Protein AF-0000000072236417 (afdb_homodimer)

pLDDT: mean 81.87, std 23.08, range [18.89, 97.5]

Radius of gyration: 32.51 Å; Cα contacts (8 Å, |Δi|>4): 603; chains: 2; bounding box: 92×155×60 Å

Nearest PDB structures (foldseek):
  5xpd-assembly1_A  TM=9.006E-01  e=3.943E-08  Arabidopsis thaliana
  5cth-assembly1_B  TM=9.209E-01  e=3.434E-07  Oryza sativa Japonica Group
  4rng-assembly4_C-2  TM=8.378E-01  e=5.355E-01  Thermodesulfovibrio yellowstonii DSM 11347
  4rng-assembly2_D  TM=8.387E-01  e=6.345E-01  Thermodesulfovibrio yellowstonii DSM 11347
  5xpd-assembly1_A  TM=9.005E-01  e=3.993E-08  Arabidopsis thaliana

InterPro domains:
  IPR004316 Sugar transporter SWEET repeat [PF03083] (17-88)
  IPR004316 Sugar transporter SWEET repeat [PF03083] (133-216)
  IPR047664 Sugar transporter SWEET [PTHR10791] (18-226)

Solvent-accessible surface area (backbone atoms only — not comparable to full-atom values): 26999 Å² total; per-residue (Å²): 125,55,76,64,55,48,49,43,38,36,73,42,49,26,37,50,50,22,24,56,43,38,46,51,58,58,47,61,57,48,64,61,50,50,48,26,52,72,65,56,40,56,80,57,64,75,67,67,50,37,44,23,43,31,34,16,23,52,19,36,36,54,26,15,46,72,72,63,35,65,56,54,25,61,28,21,50,63,33,34,58,45,19,52,49,50,44,54,48,52,48,39,37,45,56,93,50,70,69,40,48,52,54,50,50,49,42,50,48,40,50,50,52,52,50,51,49,50,47,41,34,54,74,70,42,55,69,73,58,20,43,50,50,30,33,49,48,13,48,54,23,42,52,59,38,44,48,55,60,52,53,49,49,52,48,23,67,72,64,52,42,23,56,86,57,54,68,69,59,29,50,49,42,21,51,30,12,45,23,36,21,50,24,14,58,70,69,68,34,64,72,50,17,52,59,25,40,53,40,18,52,52,17,49,50,51,48,49,42,36,69,71,43,29,59,68,78,66,71,80,62,84,70,74,77,19,70,62,50,51,50,50,45,48,55,49,50,52,51,62,66,59,56,67,78,72,70,78,72,73,83,75,79,84,76,80,81,72,82,77,90,118,126,54,76,64,53,48,48,43,39,36,72,41,49,26,36,51,52,24,24,55,43,39,46,51,58,57,48,62,57,48,64,60,50,50,49,26,51,73,65,57,38,55,79,57,64,76,67,67,51,36,45,23,44,31,33,16,23,51,18,36,35,54,25,15,45,71,71,63,35,66,56,52,26,62,30,19,50,65,33,33,58,45,20,52,50,50,45,53,47,50,49,40,38,46,58,92,52,70,68,39,47,50,53,50,51,48,42,51,48,38,51,50,51,52,49,51,50,50,46,42,33,54,72,71,42,56,69,74,58,20,43,50,49,28,32,50,48,14,47,54,23,42,52,58,36,45,48,54,60,52,52,49,51,51,48,24,67,71,64,53,41,23,57,86,57,54,68,67,59,30,50,48,42,21,52,29,14,45,22,37,20,49,25,14,57,68,66,69,35,64,73,52,16,53,59,24,40,52,41,18,51,52,17,50,50,49,50,49,42,36,71,71,44,30,58,67,79,66,70,80,62,84,69,72,76,20,70,63,51,50,53,49,44,50,53,48,53,53,51,62,67,59,55,70,77,73,73,73,77,71,81,75,76,82,73,71,79,70,69,61,94,66

Organism: Galdieria sulphuraria (NCBI:txid130081)

Structure (mmCIF, N/CA/C/O backbone):
data_AF-0000000072236417-model_v1
#
loop_
_entity.id
_entity.type
_entity.pdbx_description
1 polymer 'Sugar transporter SWEET1'
#
loop_
_atom_site.group_PDB
_atom_site.id
_atom_site.type_symbol
_atom_site.label_atom_id
_atom_site.label_alt_id
_atom_site.label_comp_id
_atom_site.label_asym_id
_atom_site.label_entity_id
_atom_site.label_seq_id
_atom_site.pdbx_PDB_ins_code
_atom_site.Cartn_x
_atom_site.Cartn_y
_atom_site.Cartn_z
_atom_site.occupancy
_atom_site.B_iso_or_equiv
_atom_site.auth_seq_id
_atom_site.auth_comp_id
_atom_site.auth_asym_id
_atom_site.auth_atom_id
_atom_site.pdbx_PDB_model_num
ATOM 1 N N . MET A 1 1 ? 21.672 31.391 21.781 1 47.97 1 MET A N 1
ATOM 2 C CA . MET A 1 1 ? 21.688 29.938 21.906 1 47.97 1 MET A CA 1
ATOM 3 C C . MET A 1 1 ? 22.969 29.359 21.297 1 47.97 1 MET A C 1
ATOM 5 O O . MET A 1 1 ? 23.359 29.734 20.172 1 47.97 1 MET A O 1
ATOM 9 N N . SER A 1 2 ? 23.719 28.672 21.984 1 66.81 2 SER A N 1
ATOM 10 C CA . SER A 1 2 ? 25 28.125 21.562 1 66.81 2 SER A CA 1
ATOM 11 C C . SER A 1 2 ? 24.859 27.328 20.281 1 66.81 2 SER A C 1
ATOM 13 O O . SER A 1 2 ? 23.766 26.844 19.953 1 66.81 2 SER A O 1
ATOM 15 N N . SER A 1 3 ? 25.938 27.297 19.375 1 80.75 3 SER A N 1
ATOM 16 C CA . SER A 1 3 ? 26.031 26.562 18.125 1 80.75 3 SER A CA 1
ATOM 17 C C . SER A 1 3 ? 25.516 25.141 18.266 1 80.75 3 SER A C 1
ATOM 19 O O . SER A 1 3 ? 24.781 24.641 17.422 1 80.75 3 SER A O 1
ATOM 21 N N . TYR A 1 4 ? 25.844 24.625 19.531 1 87.75 4 TYR A N 1
ATOM 22 C CA . TYR A 1 4 ? 25.406 23.266 19.7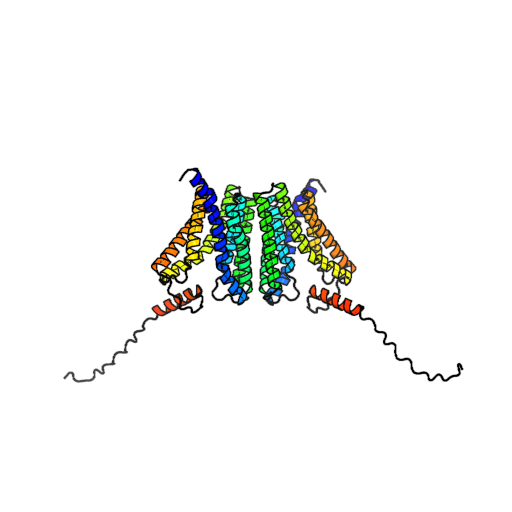97 1 87.75 4 TYR A CA 1
ATOM 23 C C . TYR A 1 4 ? 23.906 23.188 20.016 1 87.75 4 TYR A C 1
ATOM 25 O O . TYR A 1 4 ? 23.234 22.281 19.516 1 87.75 4 TYR A O 1
ATOM 33 N N . GLY A 1 5 ? 23.391 24.188 20.781 1 87.12 5 GLY A N 1
ATOM 34 C CA . GLY A 1 5 ? 21.953 24.234 21.031 1 87.12 5 GLY A CA 1
ATOM 35 C C . GLY A 1 5 ? 21.125 24.391 19.781 1 87.12 5 GLY A C 1
ATOM 36 O O . GLY A 1 5 ? 20.062 23.781 19.641 1 87.12 5 GLY A O 1
ATOM 37 N N . THR A 1 6 ? 21.641 25.172 18.938 1 88.75 6 THR A N 1
ATOM 38 C CA . THR A 1 6 ? 20.938 25.422 17.688 1 88.75 6 THR A CA 1
ATOM 39 C C . THR A 1 6 ? 20.906 24.172 16.812 1 88.75 6 THR A C 1
ATOM 41 O O . THR A 1 6 ? 19.859 23.812 16.266 1 88.75 6 THR A O 1
ATOM 44 N N . VAL A 1 7 ? 22.016 23.531 16.797 1 88.81 7 VAL A N 1
ATOM 45 C CA . VAL A 1 7 ? 22.109 22.312 15.992 1 88.81 7 VAL A CA 1
ATOM 46 C C . VAL A 1 7 ? 21.203 21.234 16.594 1 88.81 7 VAL A C 1
ATOM 48 O O . VAL A 1 7 ? 20.516 20.516 15.859 1 88.81 7 VAL A O 1
ATOM 51 N N . LEU A 1 8 ? 21.25 21.172 17.891 1 91.12 8 LEU A N 1
ATOM 52 C CA . LEU A 1 8 ? 20.406 20.219 18.578 1 91.12 8 LEU A CA 1
ATOM 53 C C . LEU A 1 8 ? 18.922 20.484 18.281 1 91.12 8 LEU A C 1
ATOM 55 O O . LEU A 1 8 ? 18.156 19.547 18.047 1 91.12 8 LEU A O 1
ATOM 59 N N . PHE A 1 9 ? 18.578 21.688 18.391 1 92 9 PHE A N 1
ATOM 60 C CA . PHE A 1 9 ? 17.188 22.047 18.125 1 92 9 PHE A CA 1
ATOM 61 C C . PHE A 1 9 ? 16.828 21.75 16.672 1 92 9 PHE A C 1
ATOM 63 O O . PHE A 1 9 ? 15.797 21.125 16.406 1 92 9 PHE A O 1
ATOM 70 N N . LEU A 1 10 ? 17.578 22.125 15.781 1 92.44 10 LEU A N 1
ATOM 71 C CA . LEU A 1 10 ? 17.266 22.062 14.359 1 92.44 10 LEU A CA 1
ATOM 72 C C . LEU A 1 10 ? 17.297 20.625 13.852 1 92.44 10 LEU A C 1
ATOM 74 O O . LEU A 1 10 ? 16.484 20.234 13.016 1 92.44 10 LEU A O 1
ATOM 78 N N . LYS A 1 11 ? 18.141 19.844 14.391 1 93.19 11 LYS A N 1
ATOM 79 C CA . LYS A 1 11 ? 18.391 18.531 13.773 1 93.19 11 LYS A CA 1
ATOM 80 C C . LYS A 1 11 ? 17.828 17.406 14.625 1 93.19 11 LYS A C 1
ATOM 82 O O . LYS A 1 11 ? 17.781 16.25 14.188 1 93.19 11 LYS A O 1
ATOM 87 N N . THR A 1 12 ? 17.328 17.75 15.828 1 94.31 12 THR A N 1
ATOM 88 C CA . THR A 1 12 ? 16.828 16.672 16.672 1 94.31 12 THR A CA 1
ATOM 89 C C . THR A 1 12 ? 15.469 17.031 17.25 1 94.31 12 THR A C 1
ATOM 91 O O . THR A 1 12 ? 14.477 16.328 17.031 1 94.31 12 THR A O 1
ATOM 94 N N . ILE A 1 13 ? 15.422 18.141 17.891 1 95.06 13 ILE A N 1
ATOM 95 C CA . ILE A 1 13 ? 14.203 18.484 18.594 1 95.06 13 ILE A CA 1
ATOM 96 C C . ILE A 1 13 ? 13.094 18.812 17.594 1 95.06 13 ILE A C 1
ATOM 98 O O . ILE A 1 13 ? 11.969 18.312 17.734 1 95.06 13 ILE A O 1
ATOM 102 N N . ALA A 1 14 ? 13.398 19.594 16.641 1 95.56 14 ALA A N 1
ATOM 103 C CA . ALA A 1 14 ? 12.406 20.016 15.656 1 95.56 14 ALA A CA 1
ATOM 104 C C . ALA A 1 14 ? 11.828 18.812 14.922 1 95.56 14 ALA A C 1
ATOM 106 O O . ALA A 1 14 ? 10.609 18.609 14.891 1 95.56 14 ALA A O 1
ATOM 107 N N . PRO A 1 15 ? 12.641 17.969 14.43 1 96.12 15 PRO A N 1
ATOM 108 C CA . PRO A 1 15 ? 12.07 16.812 13.727 1 96.12 15 PRO A CA 1
ATOM 109 C C . PRO A 1 15 ? 11.383 15.836 14.672 1 96.12 15 PRO A C 1
ATOM 111 O O . PRO A 1 15 ? 10.406 15.188 14.281 1 96.12 15 PRO A O 1
ATOM 114 N N . LEU A 1 16 ? 11.844 15.703 15.852 1 96.81 16 LEU A N 1
ATOM 115 C CA . LEU A 1 16 ? 11.172 14.836 16.812 1 96.81 16 LEU A CA 1
ATOM 116 C C . LEU A 1 16 ? 9.781 15.359 17.141 1 96.81 16 LEU A C 1
ATOM 118 O O . LEU A 1 16 ? 8.82 14.586 17.203 1 96.81 16 LEU A O 1
ATOM 122 N N . CYS A 1 17 ? 9.719 16.609 17.375 1 96.19 17 CYS A N 1
ATOM 123 C CA . CYS A 1 17 ? 8.422 17.234 17.578 1 96.19 17 CYS A CA 1
ATOM 124 C C . CYS A 1 17 ? 7.527 17.062 16.359 1 96.19 17 CYS A C 1
ATOM 126 O O . CYS A 1 17 ? 6.34 16.75 16.5 1 96.19 17 CYS A O 1
ATOM 128 N N . GLY A 1 18 ? 8.094 17.219 15.219 1 96.5 18 GLY A N 1
ATOM 129 C CA . GLY A 1 18 ? 7.363 16.984 13.984 1 96.5 18 GLY A CA 1
ATOM 130 C C . GLY A 1 18 ? 6.797 15.578 13.891 1 96.5 18 GLY A C 1
ATOM 131 O O . GLY A 1 18 ? 5.648 15.391 13.484 1 96.5 18 GLY A O 1
ATOM 132 N N . VAL A 1 19 ? 7.551 14.602 14.297 1 97.5 19 VAL A N 1
ATOM 133 C CA . VAL A 1 19 ? 7.129 13.211 14.258 1 97.5 19 VAL A CA 1
ATOM 134 C C . VAL A 1 19 ? 5.93 13.008 15.188 1 97.5 19 VAL A C 1
ATOM 136 O O . VAL A 1 19 ? 4.922 12.414 14.781 1 97.5 19 VAL A O 1
ATOM 139 N N . ILE A 1 20 ? 6.012 13.5 16.312 1 96.94 20 ILE A N 1
ATOM 140 C CA . ILE A 1 20 ? 4.957 13.328 17.312 1 96.94 20 ILE A CA 1
ATOM 141 C C . ILE A 1 20 ? 3.68 14.016 16.828 1 96.94 20 ILE A C 1
ATOM 143 O O . ILE A 1 20 ? 2.607 13.406 16.812 1 96.94 20 ILE A O 1
ATOM 147 N N . ILE A 1 21 ? 3.816 15.172 16.375 1 95.94 21 ILE A N 1
ATOM 148 C CA . ILE A 1 21 ? 2.643 15.961 16.016 1 95.94 21 ILE A CA 1
ATOM 149 C C . ILE A 1 21 ? 2.041 15.406 14.719 1 95.94 21 ILE A C 1
ATOM 151 O O . ILE A 1 21 ? 0.817 15.352 14.57 1 95.94 21 ILE A O 1
ATOM 155 N N . SER A 1 22 ? 2.842 15.031 13.773 1 95.56 22 SER A N 1
ATOM 156 C CA . SER A 1 22 ? 2.336 14.414 12.555 1 95.56 22 SER A CA 1
ATOM 157 C C . SER A 1 22 ? 1.453 13.211 12.867 1 95.56 22 SER A C 1
ATOM 159 O O . SER A 1 22 ? 0.371 13.062 12.297 1 95.56 22 SER A O 1
ATOM 161 N N . ASN A 1 23 ? 1.888 12.398 13.758 1 95.88 23 ASN A N 1
ATOM 162 C CA . ASN A 1 23 ? 1.137 11.188 14.086 1 95.88 23 ASN A CA 1
ATOM 163 C C . ASN A 1 23 ? -0.154 11.516 14.836 1 95.88 23 ASN A C 1
ATOM 165 O O . ASN A 1 23 ? -1.169 10.844 14.648 1 95.88 23 ASN A O 1
ATOM 169 N N . LEU A 1 24 ? -0.128 12.516 15.594 1 94.19 24 LEU A N 1
ATOM 170 C CA . LEU A 1 24 ? -1.35 12.984 16.25 1 94.19 24 LEU A CA 1
ATOM 171 C C . LEU A 1 24 ? -2.336 13.531 15.219 1 94.19 24 LEU A C 1
ATOM 173 O O . LEU A 1 24 ? -3.543 13.305 15.328 1 94.19 24 LEU A O 1
ATOM 177 N N . LEU A 1 25 ? -1.804 14.219 14.289 1 92.56 25 LEU A N 1
ATOM 178 C CA . LEU A 1 25 ? -2.656 14.789 13.25 1 92.56 25 LEU A CA 1
ATOM 179 C C . LEU A 1 25 ? -3.301 13.688 12.414 1 92.56 25 LEU A C 1
ATOM 181 O O . LEU A 1 25 ? -4.449 13.82 11.977 1 92.56 25 LEU A O 1
ATOM 185 N N . PHE A 1 26 ? -2.592 12.602 12.141 1 94.44 26 PHE A N 1
ATOM 186 C CA . PHE A 1 26 ? -3.16 11.484 11.398 1 94.44 26 PHE A CA 1
A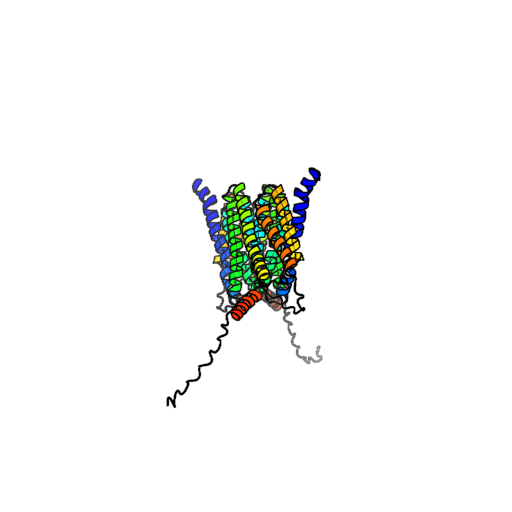TOM 187 C C . PHE A 1 26 ? -4.27 10.812 12.203 1 94.44 26 PHE A C 1
ATOM 189 O O . PHE A 1 26 ? -5.156 10.172 11.633 1 94.44 26 PHE A O 1
ATOM 196 N N . LEU A 1 27 ? -4.246 11.008 13.508 1 94.38 27 LEU A N 1
ATOM 197 C CA . LEU A 1 27 ? -5.242 10.391 14.375 1 94.38 27 LEU A CA 1
ATOM 198 C C . LEU A 1 27 ? -6.473 11.281 14.508 1 94.38 27 LEU A C 1
ATOM 200 O O . LEU A 1 27 ? -7.523 10.828 14.969 1 94.38 27 LEU A O 1
ATOM 204 N N . ALA A 1 28 ? -6.426 12.453 14.078 1 90.31 28 ALA A N 1
ATOM 205 C CA . ALA A 1 28 ? -7.48 13.445 14.281 1 90.31 28 ALA A CA 1
ATOM 206 C C . ALA A 1 28 ? -8.805 12.969 13.695 1 90.31 28 ALA A C 1
ATOM 208 O O . ALA A 1 28 ? -9.859 13.102 14.32 1 90.31 28 ALA A O 1
ATOM 209 N N . PRO A 1 29 ? -8.852 12.336 12.516 1 90.94 29 PRO A N 1
ATOM 210 C CA . PRO A 1 29 ? -10.125 11.906 11.922 1 90.94 29 PRO A CA 1
ATOM 211 C C . PRO A 1 29 ? -10.664 10.625 12.555 1 90.94 29 PRO A C 1
ATOM 213 O O . PRO A 1 29 ? -11.773 10.195 12.227 1 90.94 29 PRO A O 1
ATOM 216 N N . MET A 1 30 ? -9.977 10.047 13.453 1 94 30 MET A N 1
ATOM 217 C CA . MET A 1 30 ? -10.297 8.727 13.992 1 94 30 MET A CA 1
ATOM 218 C C . MET A 1 30 ? -11.695 8.711 14.602 1 94 30 MET A C 1
ATOM 220 O O . MET A 1 30 ? -12.484 7.805 14.336 1 94 30 MET A O 1
ATOM 224 N N . LYS A 1 31 ? -12.039 9.672 15.328 1 91.75 31 LYS A N 1
ATOM 225 C CA . LYS A 1 31 ? -13.344 9.711 15.969 1 91.75 31 LYS A CA 1
ATOM 226 C C . LYS A 1 31 ? -14.469 9.75 14.93 1 91.75 31 LYS A C 1
ATOM 228 O O . LYS A 1 31 ? -15.438 9 15.031 1 91.75 31 LYS A O 1
ATOM 233 N N . SER A 1 32 ? -14.281 10.594 13.992 1 90.38 32 SER A N 1
ATOM 234 C CA . SER A 1 32 ? -15.289 10.727 12.945 1 90.38 32 SER A CA 1
ATOM 235 C C . SER A 1 32 ? -15.43 9.43 12.148 1 90.38 32 SER A C 1
ATOM 237 O O . SER A 1 32 ? -16.547 9.016 11.82 1 90.38 32 SER A O 1
ATOM 239 N N . VAL A 1 33 ? -14.359 8.805 11.891 1 93.81 33 VAL A N 1
ATOM 240 C CA . VAL A 1 33 ? -14.367 7.582 11.102 1 93.81 33 VAL A CA 1
ATOM 241 C C . VAL A 1 33 ? -15.016 6.453 11.898 1 93.81 33 VAL A C 1
ATOM 243 O O . VAL A 1 33 ? -15.797 5.668 11.359 1 93.81 33 VAL A O 1
ATOM 246 N N . LEU A 1 34 ? -14.727 6.418 13.164 1 93.81 34 LEU A N 1
ATOM 247 C CA . LEU A 1 34 ? -15.328 5.395 14.008 1 93.81 34 LEU A CA 1
ATOM 248 C C . LEU A 1 34 ? -16.828 5.59 14.109 1 93.81 34 LEU A C 1
ATOM 250 O O . LEU A 1 34 ? -17.594 4.617 14.164 1 93.81 34 LEU A O 1
ATOM 254 N N . GLU A 1 35 ? -17.234 6.805 14.094 1 92.75 35 GLU A N 1
ATOM 255 C CA . GLU A 1 35 ? -18.672 7.086 14.094 1 92.75 35 GLU A CA 1
ATOM 256 C C . GLU A 1 35 ? -19.328 6.594 12.812 1 92.75 35 GLU A C 1
ATOM 258 O O . GLU A 1 35 ? -20.406 5.996 12.844 1 92.75 35 GLU A O 1
ATOM 263 N N . VAL A 1 36 ? -18.734 6.855 11.766 1 92.12 36 VAL A N 1
ATOM 264 C CA . VAL A 1 36 ? -19.219 6.402 10.469 1 92.12 36 VAL A CA 1
ATOM 265 C C . VAL A 1 36 ? -19.297 4.879 10.445 1 92.12 36 VAL A C 1
ATOM 267 O O . VAL A 1 36 ? -20.281 4.312 9.953 1 92.12 36 VAL A O 1
ATOM 270 N N . ARG A 1 37 ? -18.328 4.305 11.008 1 91.06 37 ARG A N 1
ATOM 271 C CA . ARG A 1 37 ? -18.266 2.85 11.055 1 91.06 37 ARG A CA 1
ATOM 272 C C . ARG A 1 37 ? -19.375 2.277 11.938 1 91.06 37 ARG A C 1
ATOM 274 O O . ARG A 1 37 ? -20.031 1.3 11.57 1 91.06 37 ARG A O 1
ATOM 281 N N . ASN A 1 38 ? -19.547 2.896 13 1 92 38 ASN A N 1
ATOM 282 C CA . ASN A 1 38 ? -20.531 2.414 13.969 1 92 38 ASN A CA 1
ATOM 283 C C . ASN A 1 38 ? -21.953 2.623 13.469 1 92 38 ASN A C 1
ATOM 285 O O . ASN A 1 38 ? -22.812 1.755 13.641 1 92 38 ASN A O 1
ATOM 289 N N . ASN A 1 39 ? -22.172 3.693 12.828 1 92.94 39 ASN A N 1
ATOM 290 C CA . ASN A 1 39 ? -23.516 4.031 12.344 1 92.94 39 ASN A CA 1
ATOM 291 C C . ASN A 1 39 ? -23.781 3.439 10.961 1 92.94 39 ASN A C 1
ATOM 293 O O . ASN A 1 39 ? -24.906 3.451 10.484 1 92.94 39 ASN A O 1
ATOM 297 N N . GLU A 1 40 ? -22.703 2.98 10.344 1 92.19 40 GLU A N 1
ATOM 298 C CA . GLU A 1 40 ? -22.781 2.432 8.992 1 92.19 40 GLU A CA 1
ATOM 299 C C . GLU A 1 40 ? -23.422 3.422 8.023 1 92.19 40 GLU A C 1
ATOM 301 O O . GLU A 1 40 ? -24.297 3.053 7.246 1 92.19 40 GLU A O 1
ATOM 306 N N . ASP A 1 41 ? -23.078 4.656 8.297 1 92.12 41 ASP A N 1
ATOM 307 C CA . ASP A 1 41 ? -23.547 5.777 7.484 1 92.12 41 ASP A CA 1
ATOM 308 C C . ASP A 1 41 ? -22.469 6.852 7.363 1 92.12 41 ASP A C 1
ATOM 310 O O . ASP A 1 41 ? -21.938 7.328 8.367 1 92.12 41 ASP A O 1
ATOM 314 N N . ILE A 1 42 ? -22.25 7.191 6.113 1 90.69 42 ILE A N 1
ATOM 315 C CA . ILE A 1 42 ? -21.156 8.133 5.855 1 90.69 42 ILE A CA 1
ATOM 316 C C . ILE A 1 42 ? -21.562 9.523 6.34 1 90.69 42 ILE A C 1
ATOM 318 O O . ILE A 1 42 ? -20.703 10.32 6.734 1 90.69 42 ILE A O 1
ATOM 322 N N . GLY A 1 43 ? -22.875 9.82 6.258 1 87.56 43 GLY A N 1
ATOM 323 C CA . GLY A 1 43 ? -23.344 11.133 6.688 1 87.56 43 GLY A CA 1
ATOM 324 C C . GLY A 1 43 ? -22.672 12.273 5.949 1 87.56 43 GLY A C 1
ATOM 325 O O . GLY A 1 43 ? -22.578 12.258 4.719 1 87.56 43 GLY A O 1
ATOM 326 N N . PRO A 1 44 ? -22.188 13.312 6.676 1 82 44 PRO A N 1
ATOM 327 C CA . PRO A 1 44 ? -21.578 14.484 6.043 1 82 44 PRO A CA 1
ATOM 328 C C . PRO A 1 44 ? -20.078 14.32 5.824 1 82 44 PRO A C 1
ATOM 330 O O . PRO A 1 44 ? -19.422 15.211 5.277 1 82 44 PRO A O 1
ATOM 333 N N . LEU A 1 45 ? -19.562 13.25 6.23 1 86.44 45 LEU A N 1
ATOM 334 C CA . LEU A 1 45 ? -18.125 13.047 6.148 1 86.44 45 LEU A CA 1
ATOM 335 C C . LEU A 1 45 ? -17.688 12.883 4.699 1 86.44 45 LEU A C 1
ATOM 337 O O . LEU A 1 45 ? -18.312 12.141 3.936 1 86.44 45 LEU A O 1
ATOM 341 N N . ASN A 1 46 ? -16.641 13.664 4.305 1 86.31 46 ASN A N 1
ATOM 342 C CA . ASN A 1 46 ? -15.992 13.492 3.01 1 86.31 46 ASN A CA 1
ATOM 343 C C . ASN A 1 46 ? -14.758 12.602 3.119 1 86.31 46 ASN A C 1
ATOM 345 O O . ASN A 1 46 ? -13.75 13 3.701 1 86.31 46 ASN A O 1
ATOM 349 N N . PRO A 1 47 ? -14.781 11.453 2.514 1 91.69 47 PRO A N 1
ATOM 350 C CA . PRO A 1 47 ? -13.672 10.523 2.699 1 91.69 47 PRO A CA 1
ATOM 351 C C . PRO A 1 47 ? -12.555 10.719 1.677 1 91.69 47 PRO A C 1
ATOM 353 O O . PRO A 1 47 ? -11.508 10.07 1.768 1 91.69 47 PRO A O 1
ATOM 356 N N . VAL A 1 48 ? -12.617 11.633 0.737 1 90.25 48 VAL A N 1
ATOM 357 C CA . VAL A 1 48 ? -11.695 11.82 -0.378 1 90.25 48 VAL A CA 1
ATOM 358 C C . VAL A 1 48 ? -10.312 12.18 0.153 1 90.25 48 VAL A C 1
ATOM 360 O O . VAL A 1 48 ? -9.305 11.656 -0.329 1 90.25 48 VAL A O 1
ATOM 363 N N . PRO A 1 49 ? -10.203 12.969 1.217 1 90.62 49 PRO A N 1
ATOM 364 C CA . PRO A 1 49 ? -8.883 13.359 1.723 1 90.62 49 PRO A CA 1
ATOM 365 C C . PRO A 1 49 ? -8.055 12.164 2.18 1 90.62 49 PRO A C 1
ATOM 367 O O . PRO A 1 49 ? -6.82 12.219 2.16 1 90.62 49 PRO A O 1
ATOM 370 N N . TYR A 1 50 ? -8.711 11.062 2.51 1 94.69 50 TYR A N 1
ATOM 371 C CA . TYR A 1 50 ? -7.984 9.906 3.023 1 94.69 50 TYR A CA 1
ATOM 372 C C . TYR A 1 50 ? -7.191 9.227 1.914 1 94.69 50 TYR A C 1
ATOM 374 O O . TYR A 1 50 ? -6.129 8.656 2.166 1 94.69 50 TYR A O 1
ATOM 382 N N . CYS A 1 51 ? -7.598 9.367 0.67 1 95.31 51 CYS A N 1
ATOM 383 C CA . CYS A 1 51 ? -6.844 8.852 -0.465 1 95.31 51 CYS A CA 1
ATOM 384 C C . CYS A 1 51 ? -5.559 9.641 -0.671 1 95.31 51 CYS A C 1
ATOM 386 O O . CYS A 1 51 ? -4.516 9.07 -1.002 1 95.31 51 CYS A O 1
ATOM 388 N N . PHE A 1 52 ? -5.633 10.852 -0.407 1 94.19 52 PHE A N 1
ATOM 389 C CA . PHE A 1 52 ? -4.469 11.703 -0.604 1 94.19 52 PHE A CA 1
ATOM 390 C C . PHE A 1 52 ? -3.477 11.539 0.541 1 94.19 52 PHE A C 1
ATOM 392 O O . PHE A 1 52 ? -2.264 11.633 0.338 1 94.19 52 PHE A O 1
ATOM 399 N N . ILE A 1 53 ? -4.039 11.273 1.741 1 95 53 ILE A N 1
ATOM 400 C CA . ILE A 1 53 ? -3.148 10.938 2.848 1 95 53 ILE A CA 1
ATOM 401 C C . ILE A 1 53 ? -2.389 9.656 2.531 1 95 53 ILE A C 1
ATOM 403 O O . ILE A 1 53 ? -1.186 9.555 2.787 1 95 53 ILE A O 1
ATOM 407 N N . PHE A 1 54 ? -3.094 8.75 1.98 1 96.88 54 PHE A N 1
ATOM 408 C CA . PHE A 1 54 ? -2.482 7.496 1.564 1 96.88 54 PHE A CA 1
ATOM 409 C C . PHE A 1 54 ? -1.331 7.75 0.599 1 96.88 54 PHE A C 1
ATOM 411 O O . PHE A 1 54 ? -0.222 7.25 0.804 1 96.88 54 PHE A O 1
ATOM 418 N N . GLY A 1 55 ? -1.571 8.523 -0.395 1 96.62 55 GLY A N 1
ATOM 419 C CA . GLY A 1 55 ? -0.545 8.852 -1.373 1 96.62 55 GLY A CA 1
ATOM 420 C C . GLY A 1 55 ? 0.619 9.625 -0.781 1 96.62 55 GLY A C 1
ATOM 421 O O . GLY A 1 55 ? 1.779 9.328 -1.071 1 96.62 55 GLY A O 1
ATOM 422 N N . SER A 1 56 ? 0.317 10.562 0.02 1 96.5 56 SER A N 1
ATOM 423 C CA . SER A 1 56 ? 1.341 11.406 0.62 1 96.5 56 SER A CA 1
ATOM 424 C C . SER A 1 56 ? 2.25 10.609 1.547 1 96.5 56 SER A C 1
ATOM 426 O O . SER A 1 56 ? 3.475 10.688 1.44 1 96.5 56 SER A O 1
ATOM 428 N N . THR A 1 57 ? 1.633 9.828 2.369 1 97.25 57 THR A N 1
ATOM 429 C CA . THR A 1 57 ? 2.416 9.062 3.33 1 97.25 57 THR A CA 1
ATOM 430 C C . THR A 1 57 ? 3.252 8 2.621 1 97.25 57 THR A C 1
ATOM 432 O O . THR A 1 57 ? 4.395 7.746 3.002 1 97.25 57 THR A O 1
ATOM 435 N N . SER A 1 58 ? 2.693 7.383 1.581 1 97.25 58 SER A N 1
ATOM 436 C CA . SER A 1 58 ? 3.477 6.426 0.807 1 97.25 58 SER A CA 1
ATOM 437 C C . SER A 1 58 ? 4.676 7.094 0.149 1 97.25 58 SER A C 1
ATOM 439 O O . SER A 1 58 ? 5.785 6.559 0.176 1 97.25 58 SER A O 1
ATOM 441 N N . GLY A 1 59 ? 4.461 8.258 -0.354 1 97.06 59 GLY A N 1
ATOM 442 C CA . GLY A 1 59 ? 5.543 9.008 -0.976 1 97.06 59 GLY A CA 1
ATOM 443 C C . GLY A 1 59 ? 6.633 9.406 0.002 1 97.06 59 GLY A C 1
ATOM 444 O O . GLY A 1 59 ? 7.82 9.258 -0.292 1 97.06 59 GLY A O 1
ATOM 445 N N . TRP A 1 60 ? 6.199 9.875 1.145 1 97.12 60 TRP A N 1
ATOM 446 C CA . TRP A 1 60 ? 7.16 10.305 2.154 1 97.12 60 TRP A CA 1
ATOM 447 C C . TRP A 1 60 ? 7.934 9.117 2.715 1 97.12 60 TRP A C 1
ATOM 449 O O . TRP A 1 60 ? 9.109 9.25 3.062 1 97.12 60 TRP A O 1
ATOM 459 N N . LEU A 1 61 ? 7.301 7.992 2.799 1 97.12 61 LEU A N 1
ATOM 460 C CA . LEU A 1 61 ? 8.023 6.805 3.234 1 97.12 61 LEU A CA 1
ATOM 461 C C . LEU A 1 61 ? 9.102 6.418 2.225 1 97.12 61 LEU A C 1
ATOM 463 O O . LEU A 1 61 ? 10.234 6.129 2.602 1 97.12 61 LEU A O 1
ATOM 467 N N . LEU A 1 62 ? 8.727 6.445 0.975 1 97 62 LEU A N 1
ATOM 468 C CA . LEU A 1 62 ? 9.695 6.125 -0.072 1 97 62 LEU A CA 1
ATOM 469 C C . LEU A 1 62 ? 10.82 7.152 -0.102 1 97 62 LEU A C 1
ATOM 471 O O . LEU A 1 62 ? 11.992 6.789 -0.226 1 97 62 LEU A O 1
ATOM 475 N N . TYR A 1 63 ? 10.438 8.43 0.029 1 96.62 63 TYR A N 1
ATOM 476 C CA . TYR A 1 63 ? 11.422 9.5 0.077 1 96.62 63 TYR A CA 1
ATOM 477 C C . TYR A 1 63 ? 12.352 9.344 1.276 1 96.62 63 TYR A C 1
ATOM 479 O O . TYR A 1 63 ? 13.578 9.398 1.136 1 96.62 63 TYR A O 1
ATOM 487 N N . GLY A 1 64 ? 11.734 9.18 2.414 1 96.81 64 GLY A N 1
ATOM 488 C CA . GLY A 1 64 ? 12.523 9.008 3.623 1 96.81 64 GLY A CA 1
ATOM 489 C C . GLY A 1 64 ? 13.5 7.848 3.539 1 96.81 64 GLY A C 1
ATOM 490 O O . GLY A 1 64 ? 14.633 7.949 4.008 1 96.81 64 GLY A O 1
ATOM 491 N N . ALA A 1 65 ? 13.102 6.758 2.963 1 94.94 65 ALA A N 1
ATOM 492 C CA . ALA A 1 65 ? 13.969 5.602 2.777 1 94.94 65 ALA A CA 1
ATOM 493 C C . ALA A 1 65 ? 15.094 5.914 1.792 1 94.94 65 ALA A C 1
ATOM 495 O O . ALA A 1 65 ? 16.234 5.492 1.989 1 94.94 65 ALA A O 1
ATOM 496 N N . SER A 1 66 ? 14.742 6.625 0.766 1 94.06 66 SER A N 1
ATOM 497 C CA . SER A 1 66 ? 15.711 6.922 -0.283 1 94.06 66 SER A CA 1
ATOM 498 C C . SER A 1 66 ? 16.812 7.852 0.227 1 94.06 66 SER A C 1
ATOM 500 O O . SER A 1 66 ? 17.984 7.695 -0.134 1 94.06 66 SER A O 1
ATOM 502 N N . VAL A 1 67 ? 16.453 8.789 1.071 1 95.31 67 VAL A N 1
ATOM 503 C CA . VAL A 1 67 ? 17.438 9.742 1.57 1 95.31 67 VAL A CA 1
ATOM 504 C C . VAL A 1 67 ? 17.938 9.305 2.943 1 95.31 67 VAL A C 1
ATOM 506 O O . VAL A 1 67 ? 18.719 10.023 3.59 1 95.31 67 VAL A O 1
ATOM 509 N N . LYS A 1 68 ? 17.422 8.164 3.443 1 94.75 68 LYS A N 1
ATOM 510 C CA . LYS A 1 68 ? 17.812 7.562 4.715 1 94.75 68 LYS A CA 1
ATOM 511 C C . LYS A 1 68 ? 17.547 8.508 5.879 1 94.75 68 LYS A C 1
ATOM 513 O O . LYS A 1 68 ? 18.406 8.734 6.723 1 94.75 68 LYS A O 1
ATOM 518 N N . ASN A 1 69 ? 16.422 9.094 5.898 1 96.5 69 ASN A N 1
ATOM 519 C CA . ASN A 1 69 ? 15.977 9.984 6.965 1 96.5 69 ASN A CA 1
ATOM 520 C C . ASN A 1 69 ? 14.914 9.32 7.836 1 96.5 69 ASN A C 1
ATOM 522 O O . ASN A 1 69 ? 13.758 9.195 7.426 1 96.5 69 ASN A O 1
ATOM 526 N N . PHE A 1 70 ? 15.305 8.945 9.031 1 94.38 70 PHE A N 1
ATOM 527 C CA . PHE A 1 70 ? 14.43 8.164 9.898 1 94.38 70 PHE A CA 1
ATOM 528 C C . PHE A 1 70 ? 13.281 9.023 10.422 1 94.38 70 PHE A C 1
ATOM 530 O O . PHE A 1 70 ? 12.18 8.523 10.648 1 94.38 70 PHE A O 1
ATOM 537 N N . TYR A 1 71 ? 13.516 10.359 10.672 1 96.25 71 TYR A N 1
ATOM 538 C CA . TYR A 1 71 ? 12.453 11.227 11.164 1 96.25 71 TYR A CA 1
ATOM 539 C C . TYR A 1 71 ? 11.297 11.289 10.172 1 96.25 71 TYR A C 1
ATOM 541 O O . TYR A 1 71 ? 10.133 11.156 10.555 1 96.25 71 TYR A O 1
ATOM 549 N N . ILE A 1 72 ? 11.656 11.469 8.945 1 96.81 72 ILE A N 1
ATOM 550 C CA . ILE A 1 72 ? 10.648 11.547 7.898 1 96.81 72 ILE A CA 1
ATOM 551 C C . ILE A 1 72 ? 9.891 10.227 7.812 1 96.81 72 ILE A C 1
ATOM 553 O O . ILE A 1 72 ? 8.664 10.211 7.684 1 96.81 72 ILE A O 1
ATOM 557 N N . TRP A 1 73 ? 10.586 9.156 7.934 1 96.94 73 TRP A N 1
ATOM 558 C CA . TRP A 1 73 ? 9.977 7.832 7.844 1 96.94 73 TRP A CA 1
ATOM 559 C C . TRP A 1 73 ? 8.953 7.629 8.953 1 96.94 73 TRP A C 1
ATOM 561 O O . TRP A 1 73 ? 7.789 7.316 8.68 1 96.94 73 TRP A O 1
ATOM 571 N N . TRP A 1 74 ? 9.281 7.914 10.141 1 96.5 74 TRP A N 1
ATOM 572 C CA . TRP A 1 74 ? 8.422 7.598 11.273 1 96.5 74 TRP A CA 1
ATOM 573 C C . TRP A 1 74 ? 7.328 8.648 11.438 1 96.5 74 TRP A C 1
ATOM 575 O O . TRP A 1 74 ? 6.32 8.398 12.102 1 96.5 74 TRP A O 1
ATOM 585 N N . ALA A 1 75 ? 7.535 9.805 10.883 1 97.25 75 ALA A N 1
ATOM 586 C CA . ALA A 1 75 ? 6.488 10.828 10.891 1 97.25 75 ALA A CA 1
ATOM 587 C C . ALA A 1 75 ? 5.332 10.43 9.977 1 97.25 75 ALA A C 1
ATOM 589 O O . ALA A 1 75 ? 4.242 11 10.062 1 97.25 75 ALA A O 1
ATOM 590 N N . ASN A 1 76 ? 5.555 9.422 9.117 1 96.75 76 ASN A N 1
ATOM 591 C CA . ASN A 1 76 ? 4.555 9.133 8.094 1 96.75 76 ASN A CA 1
ATOM 592 C C . ASN A 1 76 ? 4.102 7.68 8.148 1 96.75 76 ASN A C 1
ATOM 594 O O . ASN A 1 76 ? 3.02 7.344 7.668 1 96.75 76 ASN A O 1
ATOM 598 N N . CYS A 1 77 ? 4.785 6.84 8.82 1 95.81 77 CYS A N 1
ATOM 599 C CA . CYS A 1 77 ? 4.516 5.406 8.852 1 95.81 77 CYS A CA 1
ATOM 600 C C . CYS A 1 77 ? 3.164 5.117 9.492 1 95.81 77 CYS A C 1
ATOM 602 O O . CYS A 1 77 ? 2.314 4.457 8.898 1 95.81 77 CYS A O 1
ATOM 604 N N . PRO A 1 78 ? 2.881 5.57 10.695 1 95.44 78 PRO A N 1
ATOM 605 C CA . PRO A 1 78 ? 1.548 5.348 11.258 1 95.44 78 PRO A CA 1
ATOM 606 C C . PRO A 1 78 ? 0.434 5.945 10.398 1 95.44 78 PRO A C 1
ATOM 608 O O . PRO A 1 78 ? -0.68 5.414 10.375 1 95.44 78 PRO A O 1
ATOM 611 N N . GLY A 1 79 ? 0.817 7.023 9.758 1 96.81 79 GLY A N 1
ATOM 612 C CA . GLY A 1 79 ? -0.151 7.648 8.875 1 96.81 79 GLY A CA 1
ATOM 613 C C . GLY A 1 79 ? -0.596 6.746 7.738 1 96.81 79 GLY A C 1
ATOM 614 O O . GLY A 1 79 ? -1.773 6.734 7.375 1 96.81 79 GLY A O 1
ATOM 615 N N . LEU A 1 80 ? 0.325 6.02 7.203 1 97.25 80 LEU A N 1
ATOM 616 C CA . LEU A 1 80 ? -0.02 5.098 6.129 1 97.25 80 LEU A CA 1
ATOM 617 C C . LEU A 1 80 ? -0.981 4.02 6.625 1 97.25 80 LEU A C 1
ATOM 619 O O . LEU A 1 80 ? -1.969 3.709 5.957 1 97.25 80 LEU A O 1
ATOM 623 N N . LEU A 1 81 ? -0.744 3.473 7.773 1 96.25 81 LEU A N 1
ATOM 624 C CA . LEU A 1 81 ? -1.624 2.469 8.359 1 96.25 81 LEU A CA 1
ATOM 625 C C . LEU A 1 81 ? -3.014 3.045 8.609 1 96.25 81 LEU A C 1
ATOM 627 O O . LEU A 1 81 ? -4.02 2.41 8.289 1 96.25 81 LEU A O 1
ATOM 631 N N . LEU A 1 82 ? -3.012 4.195 9.109 1 96.19 82 LEU A N 1
ATOM 632 C CA . LEU A 1 82 ? -4.289 4.828 9.422 1 96.19 82 LEU A CA 1
ATOM 633 C C . LEU A 1 82 ? -5.039 5.191 8.141 1 96.19 82 LEU A C 1
ATOM 635 O O . LEU A 1 82 ? -6.266 5.098 8.094 1 96.19 82 LEU A O 1
ATOM 639 N N . ALA A 1 83 ? -4.27 5.629 7.145 1 96.81 83 ALA A N 1
ATOM 640 C CA . ALA A 1 83 ? -4.906 5.949 5.871 1 96.81 83 ALA A CA 1
ATOM 641 C C . ALA A 1 83 ? -5.652 4.738 5.309 1 96.81 83 ALA A C 1
ATOM 643 O O . ALA A 1 83 ? -6.797 4.859 4.871 1 96.81 83 ALA A O 1
ATOM 644 N N . ILE A 1 84 ? -5.035 3.623 5.34 1 96.38 84 ILE A N 1
ATOM 645 C CA . ILE A 1 84 ? -5.664 2.404 4.84 1 96.38 84 ILE A CA 1
ATOM 646 C C . ILE A 1 84 ? -6.875 2.057 5.703 1 96.38 84 ILE A C 1
ATOM 648 O O . ILE A 1 84 ? -7.93 1.691 5.18 1 96.38 84 ILE A O 1
ATOM 652 N N . PHE A 1 85 ? -6.766 2.203 6.969 1 96.19 85 PHE A N 1
ATOM 653 C CA . PHE A 1 85 ? -7.883 1.961 7.871 1 96.19 85 PHE A CA 1
ATOM 654 C C . PHE A 1 85 ? -9.055 2.881 7.543 1 96.19 85 PHE A C 1
ATOM 656 O O . PHE A 1 85 ? -10.203 2.438 7.492 1 96.19 85 PHE A O 1
ATOM 663 N N . TYR A 1 86 ? -8.758 4.133 7.355 1 96.38 86 TYR A N 1
ATOM 664 C CA . TYR A 1 86 ? -9.797 5.105 7.039 1 96.38 86 TYR A CA 1
ATOM 665 C C . TYR A 1 86 ? -10.461 4.781 5.707 1 96.38 86 TYR A C 1
ATOM 667 O O . TYR A 1 86 ? -11.68 4.863 5.578 1 96.38 86 TYR A O 1
ATOM 675 N N . ILE A 1 87 ? -9.641 4.434 4.762 1 96.25 87 ILE A N 1
ATOM 676 C CA . ILE A 1 87 ? -10.156 4.109 3.436 1 96.25 87 ILE A CA 1
ATOM 677 C C . ILE A 1 87 ? -11.086 2.896 3.523 1 96.25 87 ILE A C 1
ATOM 679 O O . ILE A 1 87 ? -12.195 2.918 3 1 96.25 87 ILE A O 1
ATOM 683 N N . LEU A 1 88 ? -10.695 1.872 4.219 1 94.81 88 LEU A N 1
ATOM 684 C CA . LEU A 1 88 ? -11.508 0.667 4.352 1 94.81 88 LEU A CA 1
ATOM 685 C C . LEU A 1 88 ? -12.805 0.964 5.098 1 94.81 88 LEU A C 1
ATOM 687 O O . LEU A 1 88 ? -13.875 0.525 4.68 1 94.81 88 LEU A O 1
ATOM 691 N N . SER A 1 89 ? -12.695 1.722 6.145 1 94.12 89 SER A N 1
ATOM 692 C CA . SER A 1 89 ? -13.852 2.027 6.984 1 94.12 89 SER A CA 1
ATOM 693 C C . SER A 1 89 ? -14.898 2.828 6.219 1 94.12 89 SER A C 1
ATOM 695 O O . SER A 1 89 ? -16.094 2.516 6.277 1 94.12 89 SER A O 1
ATOM 697 N N . CYS A 1 90 ? -14.438 3.787 5.465 1 94.25 90 CYS A N 1
ATOM 698 C CA . CYS A 1 90 ? -15.375 4.633 4.73 1 94.25 90 CYS A CA 1
ATOM 699 C C . CYS A 1 90 ? -15.906 3.912 3.5 1 94.25 90 CYS A C 1
ATOM 701 O O . CYS A 1 90 ? -17.078 4.059 3.154 1 94.25 90 CYS A O 1
ATOM 703 N N . HIS A 1 91 ? -15.031 3.199 2.914 1 93.12 91 HIS A N 1
ATOM 704 C CA . HIS A 1 91 ? -15.43 2.455 1.727 1 93.12 91 HIS A CA 1
ATOM 705 C C . HIS A 1 91 ? -16.547 1.461 2.051 1 93.12 91 HIS A C 1
ATOM 707 O O . HIS A 1 91 ? -17.453 1.253 1.242 1 93.12 91 HIS A O 1
ATOM 713 N N . ALA A 1 92 ? -16.531 0.917 3.178 1 90.62 92 ALA A N 1
ATOM 714 C CA . ALA A 1 92 ? -17.484 -0.111 3.6 1 90.62 92 ALA A CA 1
ATOM 715 C C . ALA A 1 92 ? -18.891 0.458 3.717 1 90.62 92 ALA A C 1
ATOM 717 O O . ALA A 1 92 ? -19.875 -0.271 3.574 1 90.62 92 ALA A O 1
ATOM 718 N N . VAL A 1 93 ? -18.984 1.694 3.969 1 91.62 93 VAL A N 1
ATOM 719 C CA . VAL A 1 93 ? -20.281 2.277 4.27 1 91.62 93 VAL A CA 1
ATOM 720 C C . VAL A 1 93 ? -20.828 2.988 3.033 1 91.62 93 VAL A C 1
ATOM 722 O O . VAL A 1 93 ? -22.016 3.328 2.979 1 91.62 93 VAL A O 1
ATOM 725 N N . LEU A 1 94 ? -19.953 3.201 2.072 1 91.44 94 LEU A N 1
ATOM 726 C CA . LEU A 1 94 ? -20.406 3.83 0.838 1 91.44 94 LEU A CA 1
ATOM 727 C C . LEU A 1 94 ? -21.297 2.883 0.043 1 91.44 94 LEU A C 1
ATOM 729 O O . LEU A 1 94 ? -20.969 1.711 -0.138 1 91.44 94 LEU A O 1
ATOM 733 N N . GLU A 1 95 ? -22.406 3.408 -0.344 1 87.56 95 GLU A N 1
ATOM 734 C CA . GLU A 1 95 ? -23.312 2.604 -1.152 1 87.56 95 GLU A CA 1
ATOM 735 C C . GLU A 1 95 ? -22.75 2.371 -2.553 1 87.56 95 GLU A C 1
ATOM 737 O O . GLU A 1 95 ? -22.016 3.203 -3.074 1 87.56 95 GLU A O 1
ATOM 742 N N . LYS A 1 96 ? -23.18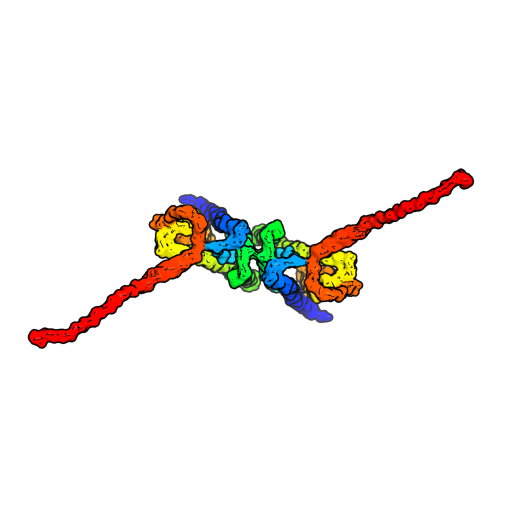8 1.21 -3.021 1 87.75 96 LYS A N 1
ATOM 743 C CA . LYS A 1 96 ? -22.797 0.907 -4.395 1 87.75 96 LYS A CA 1
ATOM 744 C C . LYS A 1 96 ? -23.297 1.981 -5.359 1 87.75 96 LYS A C 1
ATOM 746 O O . LYS A 1 96 ? -24.453 2.414 -5.27 1 87.75 96 LYS A O 1
ATOM 751 N N . GLY A 1 97 ? -22.344 2.586 -6.211 1 89.5 97 GLY A N 1
ATOM 752 C CA . GLY A 1 97 ? -22.688 3.645 -7.145 1 89.5 97 GLY A CA 1
ATOM 753 C C . GLY A 1 97 ? -21.5 4.465 -7.594 1 89.5 97 GLY A C 1
ATOM 754 O O . GLY A 1 97 ? -20.359 3.992 -7.543 1 89.5 97 GLY A O 1
ATOM 755 N N . LYS A 1 98 ? -21.844 5.543 -8.102 1 89 98 LYS A N 1
ATOM 756 C CA . LYS A 1 98 ? -20.828 6.414 -8.688 1 89 98 LYS A CA 1
ATOM 757 C C . LYS A 1 98 ? -19.828 6.879 -7.625 1 89 98 LYS A C 1
ATOM 759 O O . LYS A 1 98 ? -18.625 6.934 -7.883 1 89 98 LYS A O 1
ATOM 764 N N . ARG A 1 99 ? -20.312 7.188 -6.438 1 89.88 99 ARG A N 1
ATOM 765 C CA . ARG A 1 99 ? -19.453 7.695 -5.379 1 89.88 99 ARG A CA 1
ATOM 766 C C . ARG A 1 99 ? -18.438 6.641 -4.941 1 89.88 99 ARG A C 1
ATOM 768 O O . ARG A 1 99 ? -17.25 6.941 -4.762 1 89.88 99 ARG A O 1
ATOM 775 N N . ARG A 1 100 ? -18.891 5.469 -4.746 1 91.69 100 ARG A N 1
ATOM 776 C CA . ARG A 1 100 ? -18 4.383 -4.355 1 91.69 100 ARG A CA 1
ATOM 777 C C . ARG A 1 100 ? -16.984 4.086 -5.449 1 91.69 100 ARG A C 1
ATOM 779 O O . ARG A 1 100 ? -15.805 3.875 -5.164 1 91.69 100 ARG A O 1
ATOM 786 N N . PHE A 1 101 ? -17.469 4.121 -6.648 1 91.88 101 PHE A N 1
ATOM 787 C CA . PHE A 1 101 ? -16.578 3.873 -7.781 1 91.88 101 PHE A CA 1
ATOM 788 C C . PHE A 1 101 ? -15.484 4.926 -7.855 1 91.88 101 PHE A C 1
ATOM 790 O O . PHE A 1 101 ? -14.312 4.594 -8.047 1 91.88 101 PHE A O 1
ATOM 797 N N . LEU A 1 102 ? -15.891 6.137 -7.73 1 92.12 102 LEU A N 1
ATOM 798 C CA . LEU A 1 102 ? -14.93 7.23 -7.797 1 92.12 102 LEU A CA 1
ATOM 799 C C . LEU A 1 102 ? -13.906 7.129 -6.668 1 92.12 102 LEU A C 1
ATOM 801 O O . LEU A 1 102 ? -12.719 7.379 -6.875 1 92.12 102 LEU A O 1
ATOM 805 N N . TYR A 1 103 ? -14.391 6.738 -5.512 1 93.75 103 TYR A N 1
ATOM 806 C CA . TYR A 1 103 ? -13.516 6.559 -4.352 1 93.75 103 TYR A CA 1
ATOM 807 C C . TYR A 1 103 ? -12.508 5.445 -4.598 1 93.75 103 TYR A C 1
ATOM 809 O O . TYR A 1 103 ? -11.32 5.598 -4.305 1 93.75 103 TYR A O 1
ATOM 817 N N . GLU A 1 104 ? -12.883 4.391 -5.195 1 94.31 104 GLU A N 1
ATOM 818 C CA . GLU A 1 104 ? -12.016 3.277 -5.562 1 94.31 104 GLU A CA 1
ATOM 819 C C . GLU A 1 104 ? -11.016 3.688 -6.645 1 94.31 104 GLU A C 1
ATOM 821 O O . GLU A 1 104 ? -9.828 3.387 -6.547 1 94.31 104 GLU A O 1
ATOM 826 N N . ALA A 1 105 ? -11.562 4.324 -7.633 1 94.56 105 ALA A N 1
ATOM 827 C CA . ALA A 1 105 ? -10.719 4.75 -8.75 1 94.56 105 ALA A CA 1
ATOM 828 C C . ALA A 1 105 ? -9.625 5.699 -8.273 1 94.56 105 ALA A C 1
ATOM 830 O O . ALA A 1 105 ? -8.477 5.605 -8.719 1 94.56 105 ALA A O 1
ATOM 831 N N . LEU A 1 106 ? -9.984 6.578 -7.395 1 95 106 LEU A N 1
ATOM 832 C CA . LEU A 1 106 ? -9 7.516 -6.859 1 95 106 LEU A CA 1
ATOM 833 C C . LEU A 1 106 ? -7.93 6.785 -6.059 1 95 106 LEU A C 1
ATOM 835 O O . LEU A 1 106 ? -6.738 7.051 -6.227 1 95 106 LEU A O 1
ATOM 839 N N . THR A 1 107 ? -8.352 5.891 -5.227 1 95.88 107 THR A N 1
ATOM 840 C CA . THR A 1 107 ? -7.414 5.109 -4.426 1 95.88 107 THR A CA 1
ATOM 841 C C . THR A 1 107 ? -6.445 4.344 -5.324 1 95.88 107 THR A C 1
ATOM 843 O O . THR A 1 107 ? -5.234 4.379 -5.109 1 95.88 107 THR A O 1
ATOM 846 N N . LEU A 1 108 ? -6.949 3.75 -6.359 1 96.25 108 LEU A N 1
ATOM 847 C CA . LEU A 1 108 ? -6.129 2.955 -7.27 1 96.25 108 LEU A CA 1
ATOM 848 C C . LEU A 1 108 ? -5.234 3.854 -8.117 1 96.25 108 LEU A C 1
ATOM 850 O O . LEU A 1 108 ? -4.109 3.477 -8.453 1 96.25 108 LEU A O 1
ATOM 854 N N . SER A 1 109 ? -5.746 4.992 -8.477 1 95.81 109 SER A N 1
ATOM 855 C CA . SER A 1 109 ? -4.934 5.93 -9.242 1 95.81 109 SER A CA 1
ATOM 856 C C . SER A 1 109 ? -3.752 6.441 -8.422 1 95.81 109 SER A C 1
ATOM 858 O O . SER A 1 109 ? -2.643 6.574 -8.938 1 95.81 109 SER A O 1
ATOM 860 N N . VAL A 1 110 ? -4.031 6.738 -7.203 1 96.5 110 VAL A N 1
ATOM 861 C CA . VAL A 1 110 ? -2.965 7.184 -6.312 1 96.5 110 VAL A CA 1
ATOM 862 C C . VAL A 1 110 ? -1.929 6.074 -6.148 1 96.5 110 VAL A C 1
ATOM 864 O O . VAL A 1 110 ? -0.724 6.328 -6.219 1 96.5 110 VAL A O 1
ATOM 867 N N . LEU A 1 111 ? -2.381 4.887 -5.941 1 96.69 111 LEU A N 1
ATOM 868 C CA . LEU A 1 111 ? -1.476 3.748 -5.844 1 96.69 111 LEU A CA 1
ATOM 869 C C . LEU A 1 111 ? -0.692 3.564 -7.141 1 96.69 111 LEU A C 1
ATOM 871 O O . LEU A 1 111 ? 0.522 3.352 -7.113 1 96.69 111 LEU A O 1
ATOM 875 N N . GLY A 1 112 ? -1.383 3.662 -8.266 1 96.25 112 GLY A N 1
ATOM 876 C CA . GLY A 1 112 ? -0.725 3.549 -9.555 1 96.25 112 GLY A CA 1
ATOM 877 C C . GLY A 1 112 ? 0.36 4.586 -9.766 1 96.25 112 GLY A C 1
ATOM 878 O O . GLY A 1 112 ? 1.45 4.266 -10.242 1 96.25 112 GLY A O 1
ATOM 879 N N . LEU A 1 113 ? 0.036 5.762 -9.422 1 96.12 113 LEU A N 1
ATOM 880 C CA . LEU A 1 113 ? 1.015 6.836 -9.547 1 96.12 113 LEU A CA 1
ATOM 881 C C . LEU A 1 113 ? 2.219 6.586 -8.648 1 96.12 113 LEU A C 1
ATOM 883 O O . LEU A 1 113 ? 3.359 6.82 -9.047 1 96.12 113 LEU A O 1
ATOM 887 N N . THR A 1 114 ? 1.961 6.145 -7.445 1 96.75 114 THR A N 1
ATOM 888 C CA . THR A 1 114 ? 3.031 5.82 -6.508 1 96.75 114 THR A CA 1
ATOM 889 C C . THR A 1 114 ? 3.932 4.727 -7.074 1 96.75 114 THR A C 1
ATOM 891 O O . THR A 1 114 ? 5.16 4.82 -6.992 1 96.75 114 THR A O 1
ATOM 894 N N . ILE A 1 115 ? 3.34 3.75 -7.719 1 95.5 115 ILE A N 1
ATOM 895 C CA . ILE A 1 115 ? 4.074 2.633 -8.297 1 95.5 115 ILE A CA 1
ATOM 896 C C . ILE A 1 115 ? 4.934 3.129 -9.461 1 95.5 115 ILE A C 1
ATOM 898 O O . ILE A 1 115 ? 6.094 2.732 -9.594 1 95.5 115 ILE A O 1
ATOM 902 N N . ILE A 1 116 ? 4.398 3.963 -10.258 1 95.62 116 ILE A N 1
ATOM 903 C CA . ILE A 1 116 ? 5.125 4.504 -11.398 1 95.62 116 ILE A CA 1
ATOM 904 C C . ILE A 1 116 ? 6.336 5.297 -10.914 1 95.62 116 ILE A C 1
ATOM 906 O O . ILE A 1 116 ? 7.445 5.121 -11.414 1 95.62 116 ILE A O 1
ATOM 910 N N . CYS A 1 117 ? 6.148 6.164 -9.961 1 96.06 117 CYS A N 1
ATOM 911 C CA . CYS A 1 117 ? 7.242 6.965 -9.422 1 96.06 117 CYS A CA 1
ATOM 912 C C . CYS A 1 117 ? 8.289 6.082 -8.758 1 96.06 117 CYS A C 1
ATOM 914 O O . CYS A 1 117 ? 9.492 6.328 -8.891 1 96.06 117 CYS A O 1
ATOM 916 N N . ALA A 1 118 ? 7.812 5.07 -8.094 1 95.56 118 ALA A N 1
ATOM 917 C CA . ALA A 1 118 ? 8.742 4.125 -7.48 1 95.56 118 ALA A CA 1
ATOM 918 C C . ALA A 1 118 ? 9.562 3.398 -8.539 1 95.56 118 ALA A C 1
ATOM 920 O O . ALA A 1 118 ? 10.766 3.176 -8.352 1 95.56 118 ALA A O 1
ATOM 921 N N . PHE A 1 119 ? 8.93 3.039 -9.633 1 95.88 119 PHE A N 1
ATOM 922 C CA . PHE A 1 119 ? 9.625 2.357 -10.719 1 95.88 119 PHE A CA 1
ATOM 923 C C . PHE A 1 119 ? 10.703 3.256 -11.328 1 95.88 119 PHE A C 1
ATOM 925 O O . PHE A 1 119 ? 11.852 2.84 -11.477 1 95.88 119 PHE A O 1
ATOM 932 N N . LEU A 1 120 ? 10.289 4.426 -11.641 1 95.62 120 LEU A N 1
ATOM 933 C CA . LEU A 1 120 ? 11.234 5.371 -12.227 1 95.62 120 LEU A CA 1
ATOM 934 C C . LEU A 1 120 ? 12.414 5.613 -11.289 1 95.62 120 LEU A C 1
ATOM 936 O O . LEU A 1 120 ? 13.562 5.621 -11.727 1 95.62 120 LEU A O 1
ATOM 940 N N . SER A 1 121 ? 12.148 5.793 -10.055 1 95 121 SER A N 1
ATOM 941 C CA . SER A 1 121 ? 13.172 6.094 -9.055 1 95 121 SER A CA 1
ATOM 942 C C . SER A 1 121 ? 14.117 4.914 -8.852 1 95 121 SER A C 1
ATOM 944 O O . SER A 1 121 ? 15.312 5.102 -8.648 1 95 121 SER A O 1
ATOM 946 N N . ALA A 1 122 ? 13.617 3.744 -8.961 1 92.62 122 ALA A N 1
ATOM 947 C CA . ALA A 1 122 ? 14.414 2.559 -8.656 1 92.62 122 ALA A CA 1
ATOM 948 C C . ALA A 1 122 ? 15.219 2.113 -9.867 1 92.62 122 ALA A C 1
ATOM 950 O O . ALA A 1 122 ? 16.312 1.558 -9.727 1 92.62 122 ALA A O 1
ATOM 951 N N . PHE A 1 123 ? 14.75 2.408 -11.156 1 93.88 123 PHE A N 1
ATOM 952 C CA . PHE A 1 123 ? 15.336 1.699 -12.289 1 93.88 123 PHE A CA 1
ATOM 953 C C . PHE A 1 123 ? 15.898 2.68 -13.312 1 93.88 123 PHE A C 1
ATOM 955 O O . PHE A 1 123 ? 16.781 2.328 -14.094 1 93.88 123 PHE A O 1
ATOM 962 N N . ILE A 1 124 ? 15.414 3.836 -13.344 1 94.38 124 ILE A N 1
ATOM 963 C CA . ILE A 1 124 ? 15.703 4.672 -14.5 1 94.38 124 ILE A CA 1
ATOM 964 C C . ILE A 1 124 ? 16.484 5.91 -14.062 1 94.38 124 ILE A C 1
ATOM 966 O O . ILE A 1 124 ? 17.531 6.23 -14.641 1 94.38 124 ILE A O 1
ATOM 970 N N . LEU A 1 125 ? 16.109 6.52 -12.961 1 95 125 LEU A N 1
ATOM 971 C CA . LEU A 1 125 ? 16.594 7.844 -12.602 1 95 125 LEU A CA 1
ATOM 972 C C . LEU A 1 125 ? 17.828 7.746 -11.695 1 95 125 LEU A C 1
ATOM 974 O O . LEU A 1 125 ? 17.906 6.852 -10.852 1 95 125 LEU A O 1
ATOM 978 N N . PRO A 1 126 ? 18.641 8.734 -11.945 1 95.62 126 PRO A N 1
ATOM 979 C CA . PRO A 1 126 ? 19.719 8.844 -10.961 1 95.62 126 PRO A CA 1
ATOM 980 C C . PRO A 1 126 ? 19.219 9.18 -9.555 1 95.62 126 PRO A C 1
ATOM 982 O O . PRO A 1 126 ? 18.109 9.711 -9.414 1 95.62 126 PRO A O 1
ATOM 985 N N . LYS A 1 127 ? 20.031 8.922 -8.586 1 93.69 127 LYS A N 1
ATOM 986 C CA . LYS A 1 127 ? 19.641 8.984 -7.184 1 93.69 127 LYS A CA 1
ATOM 987 C C . LYS A 1 127 ? 19.047 10.352 -6.836 1 93.69 127 LYS A C 1
ATOM 989 O O . LYS A 1 127 ? 18.016 10.445 -6.18 1 93.69 127 LYS A O 1
ATOM 994 N N . ASN A 1 128 ? 19.703 11.477 -7.246 1 93.31 128 ASN A N 1
ATOM 995 C CA . ASN A 1 128 ? 19.25 12.82 -6.906 1 93.31 128 ASN A CA 1
ATOM 996 C C . ASN A 1 128 ? 17.875 13.117 -7.508 1 93.31 128 ASN A C 1
ATOM 998 O O . ASN A 1 128 ? 17 13.656 -6.828 1 93.31 128 ASN A O 1
ATOM 1002 N N . ILE A 1 129 ? 17.672 12.75 -8.727 1 95.38 129 ILE A N 1
ATOM 1003 C CA . ILE A 1 129 ? 16.391 12.984 -9.406 1 95.38 129 ILE A CA 1
ATOM 1004 C C . ILE A 1 129 ? 15.336 12.031 -8.859 1 95.38 129 ILE A C 1
ATOM 1006 O O . ILE A 1 129 ? 14.164 12.391 -8.766 1 95.38 129 ILE A O 1
ATOM 1010 N N . ALA A 1 130 ? 15.781 10.805 -8.531 1 95.81 130 ALA A N 1
ATOM 1011 C CA . ALA A 1 130 ? 14.891 9.836 -7.898 1 95.81 130 ALA A CA 1
ATOM 1012 C C . ALA A 1 130 ? 14.32 10.391 -6.594 1 95.81 130 ALA A C 1
ATOM 1014 O O . ALA A 1 130 ? 13.109 10.312 -6.359 1 95.81 130 ALA A O 1
ATOM 1015 N N . ASN A 1 131 ? 15.141 11 -5.785 1 95.38 131 ASN A N 1
ATOM 1016 C CA . ASN A 1 131 ? 14.703 11.602 -4.531 1 95.38 131 ASN A CA 1
ATOM 1017 C C . ASN A 1 131 ? 13.703 12.734 -4.77 1 95.38 131 ASN A C 1
ATOM 1019 O O . ASN A 1 131 ? 12.672 12.812 -4.098 1 95.38 131 ASN A O 1
ATOM 1023 N N . ILE A 1 132 ? 13.977 13.531 -5.707 1 94.94 132 ILE A N 1
ATOM 1024 C CA . ILE A 1 132 ? 13.102 14.648 -6.031 1 94.94 132 ILE A CA 1
ATOM 1025 C C . ILE A 1 132 ? 11.75 14.133 -6.512 1 94.94 132 ILE A C 1
ATOM 1027 O O . ILE A 1 132 ? 10.703 14.648 -6.121 1 94.94 132 ILE A O 1
ATOM 1031 N N . THR A 1 133 ? 11.797 13.078 -7.309 1 96.19 133 THR A N 1
ATOM 1032 C CA . THR A 1 133 ? 10.586 12.484 -7.855 1 96.19 133 THR A CA 1
ATOM 1033 C C . THR A 1 133 ? 9.68 11.977 -6.738 1 96.19 133 THR A C 1
ATOM 1035 O O . THR A 1 133 ? 8.477 12.258 -6.73 1 96.19 133 THR A O 1
ATOM 1038 N N . LEU A 1 134 ? 10.203 11.312 -5.82 1 97.06 134 LEU A N 1
ATOM 1039 C CA . LEU A 1 134 ? 9.438 10.758 -4.707 1 97.06 134 LEU A CA 1
ATOM 1040 C C . LEU A 1 134 ? 8.914 11.875 -3.805 1 97.06 134 LEU A C 1
ATOM 1042 O O . LEU A 1 134 ? 7.773 11.812 -3.342 1 97.06 134 LEU A O 1
ATOM 1046 N N . GLY A 1 135 ? 9.711 12.875 -3.557 1 96.62 135 GLY A N 1
ATOM 1047 C CA . GLY A 1 135 ? 9.281 14.016 -2.756 1 96.62 135 GLY A CA 1
ATOM 1048 C C . GLY A 1 135 ? 8.18 14.82 -3.41 1 96.62 135 GLY A C 1
ATOM 1049 O O . GLY A 1 135 ? 7.234 15.25 -2.74 1 96.62 135 GLY A O 1
ATOM 1050 N N . VAL A 1 136 ? 8.312 15.023 -4.656 1 95.44 136 VAL A N 1
ATOM 1051 C CA . VAL A 1 136 ? 7.297 15.758 -5.406 1 95.44 136 VAL A CA 1
ATOM 1052 C C . VAL A 1 136 ? 5.98 14.984 -5.391 1 95.44 136 VAL A C 1
ATOM 1054 O O . VAL A 1 136 ? 4.906 15.57 -5.27 1 95.44 136 VAL A O 1
ATOM 1057 N N . LEU A 1 137 ? 6.074 13.664 -5.523 1 96.19 137 LEU A N 1
ATOM 1058 C CA . LEU A 1 137 ? 4.883 12.836 -5.391 1 96.19 137 LEU A CA 1
ATOM 1059 C C . LEU A 1 137 ? 4.203 13.07 -4.047 1 96.19 137 LEU A C 1
ATOM 1061 O O . LEU A 1 137 ? 2.996 13.32 -3.996 1 96.19 137 LEU A O 1
ATOM 1065 N N . ALA A 1 138 ? 4.953 13.008 -3.006 1 95.94 138 ALA A N 1
ATOM 1066 C CA . ALA A 1 138 ? 4.426 13.18 -1.653 1 95.94 138 ALA A CA 1
ATOM 1067 C C . ALA A 1 138 ? 3.789 14.555 -1.479 1 95.94 138 ALA A C 1
ATOM 1069 O O . ALA A 1 138 ? 2.678 14.672 -0.959 1 95.94 138 ALA A O 1
ATOM 1070 N N . ASN A 1 139 ? 4.473 15.578 -1.999 1 94.44 139 ASN A N 1
ATOM 1071 C CA . ASN A 1 139 ? 3.992 16.953 -1.872 1 94.44 139 ASN A CA 1
ATOM 1072 C C . ASN A 1 139 ? 2.758 17.188 -2.734 1 94.44 139 ASN A C 1
ATOM 1074 O O . ASN A 1 139 ? 1.86 17.938 -2.344 1 94.44 139 ASN A O 1
ATOM 1078 N N . THR A 1 140 ? 2.732 16.641 -3.902 1 93.12 140 THR A N 1
ATOM 1079 C CA . THR A 1 140 ? 1.57 16.781 -4.773 1 93.12 140 THR A CA 1
ATOM 1080 C C . THR A 1 140 ? 0.328 16.188 -4.117 1 93.12 140 THR A C 1
ATOM 1082 O O . THR A 1 140 ? -0.742 16.797 -4.133 1 93.12 140 THR A O 1
ATOM 1085 N N . MET A 1 141 ? 0.491 15.078 -3.512 1 93.56 141 MET A N 1
ATOM 1086 C CA . MET A 1 141 ? -0.63 14.445 -2.82 1 93.56 141 MET A CA 1
ATOM 1087 C C . MET A 1 141 ? -1.056 15.273 -1.61 1 93.56 141 MET A C 1
ATOM 1089 O O . MET A 1 141 ? -2.25 15.43 -1.349 1 93.56 141 MET A O 1
ATOM 1093 N N . LEU A 1 142 ? -0.105 15.773 -0.947 1 89.06 142 LEU A N 1
ATOM 1094 C CA . LEU A 1 142 ? -0.389 16.609 0.211 1 89.06 142 LEU A CA 1
ATOM 1095 C C . LEU A 1 142 ? -1.113 17.891 -0.207 1 89.06 142 LEU A C 1
ATOM 1097 O O . LEU A 1 142 ? -2.029 18.344 0.482 1 89.06 142 LEU A O 1
ATOM 1101 N N . THR A 1 143 ? -0.678 18.453 -1.287 1 87.56 143 THR A N 1
ATOM 1102 C CA . THR A 1 143 ? -1.334 19.641 -1.822 1 87.56 143 THR A CA 1
ATOM 1103 C C . THR A 1 143 ? -2.801 19.359 -2.135 1 87.56 143 THR A C 1
ATOM 1105 O O . THR A 1 143 ? -3.674 20.172 -1.849 1 87.56 143 THR A O 1
ATOM 1108 N N . CYS A 1 144 ? -3.057 18.219 -2.662 1 86.56 144 CYS A N 1
ATOM 1109 C CA . CYS A 1 144 ? -4.434 17.812 -2.922 1 86.56 144 CYS A CA 1
ATOM 1110 C C . CYS A 1 144 ? -5.207 17.641 -1.62 1 86.56 144 CYS A C 1
ATOM 1112 O O . CYS A 1 144 ? -6.379 18.016 -1.539 1 86.56 144 CYS A O 1
ATOM 1114 N N . PHE A 1 145 ? -4.527 17.156 -0.638 1 82.81 145 PHE A N 1
ATOM 1115 C CA . PHE A 1 145 ? -5.133 17.016 0.682 1 82.81 145 PHE A CA 1
ATOM 1116 C C . PHE A 1 145 ? -5.5 18.375 1.258 1 82.81 145 PHE A C 1
ATOM 1118 O O . PHE A 1 145 ? -6.539 18.516 1.905 1 82.81 145 PHE A O 1
ATOM 1125 N N . TYR A 1 146 ? -4.73 19.422 0.97 1 78 146 TYR A N 1
ATOM 1126 C CA . TYR A 1 146 ? -4.926 20.766 1.511 1 78 146 TYR A CA 1
ATOM 1127 C C . TYR A 1 146 ? -6.047 21.484 0.781 1 78 146 TYR A C 1
ATOM 1129 O O . TYR A 1 146 ? -6.531 22.531 1.245 1 78 146 TYR A O 1
ATOM 1137 N N . ALA A 1 147 ? -6.395 20.906 -0.329 1 75.12 147 ALA A N 1
ATOM 1138 C CA . ALA A 1 147 ? -7.512 21.531 -1.039 1 75.12 147 ALA A CA 1
ATOM 1139 C C . ALA A 1 147 ? -8.734 21.641 -0.138 1 75.12 147 ALA A C 1
ATOM 1141 O O . ALA A 1 147 ? -9.461 22.641 -0.19 1 75.12 147 ALA A O 1
ATOM 1142 N N . SER A 1 148 ? -8.859 20.734 0.719 1 71.56 148 SER A N 1
ATOM 1143 C CA . SER A 1 148 ? -10.008 20.734 1.615 1 71.56 148 SER A CA 1
ATOM 1144 C C . SER A 1 148 ? -9.922 21.859 2.635 1 71.56 148 SER A C 1
ATOM 1146 O O . SER A 1 148 ? -10.859 22.641 2.777 1 71.56 148 SER A O 1
ATOM 1148 N N . PRO A 1 149 ? -8.883 22.078 3.316 1 69.94 149 PRO A N 1
ATOM 1149 C CA . PRO A 1 149 ? -8.766 23.203 4.242 1 69.94 149 PRO A CA 1
ATOM 1150 C C . PRO A 1 149 ? -8.867 24.547 3.541 1 69.94 149 PRO A C 1
ATOM 1152 O O . PRO A 1 149 ? -9.383 25.516 4.117 1 69.94 149 PRO A O 1
ATOM 1155 N N . LEU A 1 150 ? -8.414 24.578 2.285 1 76.31 150 LEU A N 1
ATOM 1156 C CA . LEU A 1 150 ? -8.5 25.828 1.532 1 76.31 150 LEU A CA 1
ATOM 1157 C C . LEU A 1 150 ? -9.953 26.172 1.243 1 76.31 150 LEU A C 1
ATOM 1159 O O . LEU A 1 150 ? -10.352 27.344 1.373 1 76.31 150 LEU A O 1
ATOM 1163 N N . SER A 1 151 ? -10.656 25.203 0.913 1 75.56 151 SER A N 1
ATOM 1164 C CA . SER A 1 151 ? -12.086 25.406 0.683 1 75.56 151 SER A CA 1
ATOM 1165 C C . SER A 1 151 ? -12.789 25.859 1.959 1 75.56 151 SER A C 1
ATOM 1167 O O . SER A 1 151 ? -13.695 26.688 1.917 1 75.56 151 SER A O 1
ATOM 1169 N N . THR A 1 152 ? -12.391 25.312 2.994 1 77.12 152 THR A N 1
ATOM 1170 C CA . THR A 1 152 ? -12.953 25.688 4.289 1 77.12 152 THR A CA 1
ATOM 1171 C C . THR A 1 152 ? -12.609 27.125 4.633 1 77.12 152 THR A C 1
ATOM 1173 O O . THR A 1 152 ? -13.445 27.875 5.148 1 77.12 152 THR A O 1
ATOM 1176 N N . LEU A 1 153 ? -11.445 27.516 4.348 1 84 153 LEU A N 1
ATOM 1177 C CA . LEU A 1 153 ? -11.008 28.891 4.605 1 84 153 LEU A CA 1
ATOM 1178 C C . LEU A 1 153 ? -11.867 29.891 3.828 1 84 153 LEU A C 1
ATOM 1180 O O . LEU A 1 153 ? -12.281 30.906 4.375 1 84 153 LEU A O 1
ATOM 1184 N N . ILE A 1 154 ? -12.078 29.484 2.633 1 85.06 154 ILE A N 1
ATOM 1185 C CA . ILE A 1 154 ? -12.891 30.359 1.786 1 85.06 154 ILE A CA 1
ATOM 1186 C C . ILE A 1 154 ? -14.297 30.469 2.365 1 85.06 154 ILE A C 1
ATOM 1188 O O . ILE A 1 154 ? -14.867 31.562 2.441 1 85.06 154 ILE A O 1
ATOM 1192 N N . ALA A 1 155 ? -14.789 29.422 2.768 1 82.81 155 ALA A N 1
ATOM 1193 C CA . ALA A 1 155 ? -16.125 29.391 3.352 1 82.81 155 ALA A CA 1
ATOM 1194 C C . ALA A 1 155 ? -16.188 30.219 4.629 1 82.81 155 ALA A C 1
ATOM 1196 O O . ALA A 1 155 ? -17.141 30.953 4.859 1 82.81 155 ALA A O 1
ATOM 1197 N N . VAL A 1 156 ? -15.211 30.141 5.43 1 87.44 156 VAL A N 1
ATOM 1198 C CA . VAL A 1 156 ? -15.156 30.844 6.703 1 87.44 156 VAL A CA 1
ATOM 1199 C C . VAL A 1 156 ? -15.109 32.344 6.461 1 87.44 156 VAL A C 1
ATOM 1201 O O . VAL A 1 156 ? -15.766 33.125 7.16 1 87.44 156 VAL A O 1
ATOM 1204 N N . VAL A 1 157 ? -14.398 32.719 5.508 1 90.38 157 VAL A N 1
ATOM 1205 C CA . VAL A 1 157 ? -14.281 34.156 5.188 1 90.38 157 VAL A CA 1
ATOM 1206 C C . VAL A 1 157 ? -15.602 34.656 4.613 1 90.38 157 VAL A C 1
ATOM 1208 O O . VAL A 1 157 ? -16.047 35.75 4.949 1 90.38 157 VAL A O 1
ATOM 1211 N N . ARG A 1 158 ? -16.203 33.781 3.883 1 89.38 158 ARG A N 1
ATOM 1212 C CA . ARG A 1 158 ? -17.453 34.188 3.234 1 89.38 158 ARG A CA 1
ATOM 1213 C C . ARG A 1 158 ? -18.594 34.25 4.242 1 89.38 158 ARG A C 1
ATOM 1215 O O . ARG A 1 158 ? -19.406 35.156 4.203 1 89.38 158 ARG A O 1
ATOM 1222 N N . LEU A 1 159 ? -18.562 33.344 5.109 1 88.38 159 LEU A N 1
ATOM 1223 C CA . LEU A 1 159 ? -19.672 33.25 6.062 1 88.38 159 LEU A CA 1
ATOM 1224 C C . LEU A 1 159 ? -19.328 33.969 7.355 1 88.38 159 LEU A C 1
ATOM 1226 O O . LEU A 1 159 ? -20.203 34.156 8.211 1 88.38 159 LEU A O 1
ATOM 1230 N N . LYS A 1 160 ? -18.125 34.375 7.41 1 91.25 160 LYS A N 1
ATOM 1231 C CA . LYS A 1 160 ? -17.625 35.062 8.602 1 91.25 160 LYS A CA 1
ATOM 1232 C C . LYS A 1 160 ? -17.938 34.281 9.867 1 91.25 160 LYS A C 1
ATOM 1234 O O . LYS A 1 160 ? -18.469 34.812 10.836 1 91.25 160 LYS A O 1
ATOM 1239 N N . ASP A 1 161 ? -17.812 33 9.75 1 89.25 161 ASP A N 1
ATOM 1240 C CA . ASP A 1 161 ? -18.047 32.031 10.828 1 89.25 161 ASP A CA 1
ATOM 1241 C C . ASP A 1 161 ? -16.969 30.969 10.852 1 89.25 161 ASP A C 1
ATOM 1243 O O . ASP A 1 161 ? -16.859 30.172 9.922 1 89.25 161 ASP A O 1
ATOM 1247 N N . ALA A 1 162 ? -16.234 30.906 11.938 1 90.44 162 ALA A N 1
ATOM 1248 C CA . ALA A 1 162 ? -15.117 29.969 12.008 1 90.44 162 ALA A CA 1
ATOM 1249 C C . ALA A 1 162 ? -15.492 28.734 12.82 1 90.44 162 ALA A C 1
ATOM 1251 O O . ALA A 1 162 ? -14.617 28.031 13.336 1 90.44 162 ALA A O 1
ATOM 1252 N N . SER A 1 163 ? -16.781 28.422 12.961 1 86.25 163 SER A N 1
ATOM 1253 C CA . SER A 1 163 ? -17.25 27.312 13.781 1 86.25 163 SER A CA 1
ATOM 1254 C C . SER A 1 163 ? -16.812 25.969 13.203 1 86.25 163 SER A C 1
ATOM 1256 O O . SER A 1 163 ? -16.703 24.984 13.93 1 86.25 163 SER A O 1
ATOM 1258 N N . SER A 1 164 ? -16.531 26.016 11.961 1 81.12 164 SER A N 1
ATOM 1259 C CA . SER A 1 164 ? -16.141 24.781 11.297 1 81.12 164 SER A CA 1
ATOM 1260 C C . SER A 1 164 ? -14.672 24.453 11.547 1 81.12 164 SER A C 1
ATOM 1262 O O . SER A 1 164 ? -14.219 23.344 11.289 1 81.12 164 SER A O 1
ATOM 1264 N N . LEU A 1 165 ? -13.984 25.422 12.078 1 86 165 LEU A N 1
ATOM 1265 C CA . LEU A 1 165 ? -12.562 25.219 12.312 1 86 165 LEU A CA 1
ATOM 1266 C C . LEU A 1 165 ? -12.305 24.766 13.75 1 86 165 LEU A C 1
ATOM 1268 O O . LEU A 1 165 ? -12.883 25.312 14.688 1 86 165 LEU A O 1
ATOM 1272 N N . ASP A 1 166 ? -11.43 23.703 13.875 1 87.06 166 ASP A N 1
ATOM 1273 C CA . ASP A 1 166 ? -10.984 23.25 15.188 1 87.06 166 ASP A CA 1
ATOM 1274 C C . ASP A 1 166 ? -9.672 23.922 15.586 1 87.06 166 ASP A C 1
ATOM 1276 O O . ASP A 1 166 ? -8.633 23.672 14.969 1 87.06 166 ASP A O 1
ATOM 1280 N N . PRO A 1 167 ? -9.742 24.75 16.625 1 90.62 167 PRO A N 1
ATOM 1281 C CA . PRO A 1 167 ? -8.539 25.5 16.984 1 90.62 167 PRO A CA 1
ATOM 1282 C C . PRO A 1 167 ? -7.359 24.594 17.344 1 90.62 167 PRO A C 1
ATOM 1284 O O . PRO A 1 167 ? -6.211 24.938 17.062 1 90.62 167 PRO A O 1
ATOM 1287 N N . TRP A 1 168 ? -7.637 23.516 17.984 1 90.38 168 TRP A N 1
ATOM 1288 C CA . TRP A 1 168 ? -6.574 22.594 18.375 1 90.38 168 TRP A CA 1
ATOM 1289 C C . TRP A 1 168 ? -5.91 21.984 17.141 1 90.38 168 TRP A C 1
ATOM 1291 O O . TRP A 1 168 ? -4.684 21.891 17.062 1 90.38 168 TRP A O 1
ATOM 1301 N N . LEU A 1 169 ? -6.684 21.625 16.219 1 88.56 169 LEU A N 1
ATOM 1302 C CA . LEU A 1 169 ? -6.156 21.031 15 1 88.56 169 LEU A CA 1
ATOM 1303 C C . LEU A 1 169 ? -5.359 22.078 14.203 1 88.56 169 LEU A C 1
ATOM 1305 O O . LEU A 1 169 ? -4.301 21.75 13.656 1 88.56 169 LEU A O 1
ATOM 1309 N N . CYS A 1 170 ? -5.867 23.234 14.156 1 90.75 170 CYS A N 1
ATOM 1310 C CA . CYS A 1 170 ? -5.184 24.312 13.453 1 90.75 170 CYS A CA 1
ATOM 1311 C C . CYS A 1 170 ? -3.832 24.609 14.094 1 90.75 170 CYS A C 1
ATOM 1313 O O . CYS A 1 170 ? -2.838 24.812 13.391 1 90.75 170 CYS A O 1
ATOM 1315 N N . ALA A 1 171 ? -3.846 24.625 15.367 1 93.75 171 ALA A N 1
ATOM 1316 C CA . ALA A 1 171 ? -2.609 24.891 16.094 1 93.75 171 ALA A CA 1
ATOM 1317 C C . ALA A 1 171 ? -1.583 23.797 15.852 1 93.75 171 ALA A C 1
ATOM 1319 O O . ALA A 1 171 ? -0.407 24.078 15.602 1 93.75 171 ALA A O 1
ATOM 1320 N N . MET A 1 172 ? -2 22.594 15.891 1 93.31 172 MET A N 1
ATOM 1321 C CA . MET A 1 172 ? -1.096 21.469 15.672 1 93.31 172 MET A CA 1
ATOM 1322 C C . MET A 1 172 ? -0.547 21.484 14.25 1 93.31 172 MET A C 1
ATOM 1324 O O . MET A 1 172 ? 0.636 21.219 14.039 1 93.31 172 MET A O 1
ATOM 1328 N N . ASN A 1 173 ? -1.423 21.828 13.375 1 91.44 173 ASN A N 1
ATOM 1329 C CA . ASN A 1 173 ? -0.981 21.922 11.984 1 91.44 173 ASN A CA 1
ATOM 1330 C C . ASN A 1 173 ? 0.077 23 11.805 1 91.44 173 ASN A C 1
ATOM 1332 O O . ASN A 1 173 ? 1.041 22.812 11.062 1 91.44 173 ASN A O 1
ATOM 1336 N N . THR A 1 174 ? -0.173 24.094 12.438 1 94.88 174 THR A N 1
ATOM 1337 C CA . THR A 1 174 ? 0.767 25.203 12.367 1 94.88 174 THR A CA 1
ATOM 1338 C C . THR A 1 174 ? 2.121 24.797 12.945 1 94.88 174 THR A C 1
ATOM 1340 O O . THR A 1 174 ? 3.158 25.016 12.312 1 94.88 174 THR A O 1
ATOM 1343 N N . VAL A 1 175 ? 2.107 24.203 14.055 1 95.31 175 VAL A N 1
ATOM 1344 C CA . VAL A 1 175 ? 3.352 23.797 14.711 1 95.31 175 VAL A CA 1
ATOM 1345 C C . VAL A 1 175 ? 4.047 22.719 13.891 1 95.31 175 VAL A C 1
ATOM 1347 O O . VAL A 1 175 ? 5.262 22.766 13.703 1 95.31 175 VAL A O 1
ATOM 1350 N N . ASN A 1 176 ? 3.303 21.812 13.453 1 95.31 176 ASN A N 1
ATOM 1351 C CA . ASN A 1 176 ? 3.857 20.734 12.625 1 95.31 176 ASN A CA 1
ATOM 1352 C C . ASN A 1 176 ? 4.562 21.297 11.391 1 95.31 176 ASN A C 1
ATOM 1354 O O . ASN A 1 176 ? 5.727 20.984 11.141 1 95.31 176 ASN A O 1
ATOM 1358 N N . GLY A 1 177 ? 3.809 22.156 10.672 1 95.5 177 GLY A N 1
ATOM 1359 C CA . GLY A 1 177 ? 4.395 22.781 9.5 1 95.5 177 GLY A CA 1
ATOM 1360 C C . GLY A 1 177 ? 5.652 23.578 9.812 1 95.5 177 GLY A C 1
ATOM 1361 O O . GLY A 1 177 ? 6.625 23.531 9.062 1 95.5 177 GLY A O 1
ATOM 1362 N N . THR A 1 178 ? 5.66 24.203 10.891 1 96.25 178 THR A N 1
ATOM 1363 C CA . THR A 1 178 ? 6.801 25.016 11.297 1 96.25 178 THR A CA 1
ATOM 1364 C C . THR A 1 178 ? 8 24.141 11.625 1 96.25 178 THR A C 1
ATOM 1366 O O . THR A 1 178 ? 9.117 24.406 11.172 1 96.25 178 THR A O 1
ATOM 1369 N N . MET A 1 179 ? 7.758 23.078 12.336 1 96.81 179 MET A N 1
ATOM 1370 C CA . MET A 1 179 ? 8.844 22.188 12.75 1 96.81 179 MET A CA 1
ATOM 1371 C C . MET A 1 179 ? 9.508 21.531 11.539 1 96.81 179 MET A C 1
ATOM 1373 O O . MET A 1 179 ? 10.734 21.484 11.445 1 96.81 179 MET A O 1
ATOM 1377 N N . TRP A 1 180 ? 8.75 21.109 10.609 1 96.5 180 TRP A N 1
ATOM 1378 C CA . TRP A 1 180 ? 9.32 20.453 9.43 1 96.5 180 TRP A CA 1
ATOM 1379 C C . TRP A 1 180 ? 9.969 21.484 8.508 1 96.5 180 TRP A C 1
ATOM 1381 O O . TRP A 1 180 ? 10.945 21.172 7.82 1 96.5 180 TRP A O 1
ATOM 1391 N N . THR A 1 181 ? 9.406 22.703 8.516 1 96.38 181 THR A N 1
ATOM 1392 C CA . THR A 1 181 ? 10.039 23.766 7.754 1 96.38 181 THR A CA 1
ATOM 1393 C C . THR A 1 181 ? 11.438 24.062 8.297 1 96.38 181 THR A C 1
ATOM 1395 O O . THR A 1 181 ? 12.406 24.125 7.539 1 96.38 181 THR A O 1
ATOM 1398 N N . VAL A 1 182 ? 11.508 24.203 9.539 1 96.25 182 VAL A N 1
ATOM 1399 C CA . VAL A 1 182 ? 12.773 24.5 10.195 1 96.25 182 VAL A CA 1
ATOM 1400 C C . VAL A 1 182 ? 13.758 23.344 9.945 1 96.25 182 VAL A C 1
ATOM 1402 O O . VAL A 1 182 ? 14.914 23.578 9.594 1 96.25 182 VAL A O 1
ATOM 1405 N N . TYR A 1 183 ? 13.312 22.188 10.125 1 96 183 TYR A N 1
ATOM 1406 C CA . TYR A 1 183 ? 14.141 21 9.891 1 96 183 TYR A CA 1
ATOM 1407 C C . TYR A 1 183 ? 14.586 20.922 8.438 1 96 183 TYR A C 1
ATOM 1409 O O . TYR A 1 183 ? 15.75 20.656 8.148 1 96 183 TYR A O 1
ATOM 1417 N N . GLY A 1 184 ? 13.656 21.141 7.527 1 96.31 184 GLY A N 1
ATOM 1418 C CA . GLY A 1 184 ? 13.984 21.141 6.109 1 96.31 184 GLY A CA 1
ATOM 1419 C C . GLY A 1 184 ? 15.047 22.172 5.746 1 96.31 184 GLY A C 1
ATOM 1420 O O . GLY A 1 184 ? 15.922 21.906 4.922 1 96.31 184 GLY A O 1
ATOM 1421 N N . PHE A 1 185 ? 14.992 23.281 6.355 1 94.62 185 PHE A N 1
ATOM 1422 C CA . PHE A 1 185 ? 16 24.312 6.125 1 94.62 185 PHE A CA 1
ATOM 1423 C C . PHE A 1 185 ? 17.359 23.859 6.652 1 94.62 185 PHE A C 1
ATOM 1425 O O . PHE A 1 185 ? 18.391 24.094 6.012 1 94.62 185 PHE A O 1
ATOM 1432 N N . ALA A 1 186 ? 17.281 23.266 7.77 1 93.94 186 ALA A N 1
ATOM 1433 C CA . ALA A 1 186 ? 18.516 22.781 8.367 1 93.94 186 ALA A CA 1
ATOM 1434 C C . ALA A 1 186 ? 19.188 21.734 7.477 1 93.94 186 ALA A C 1
ATOM 1436 O O . ALA A 1 186 ? 20.406 21.656 7.426 1 93.94 186 ALA A O 1
ATOM 1437 N N . LEU A 1 187 ? 18.422 21 6.777 1 94.62 187 LEU A N 1
ATOM 1438 C CA . LEU A 1 187 ? 18.922 19.953 5.898 1 94.62 187 LEU A CA 1
ATOM 1439 C C . LEU A 1 187 ? 19.266 20.516 4.52 1 94.62 187 LEU A C 1
ATOM 1441 O O . LEU A 1 187 ? 19.906 19.844 3.711 1 94.62 187 LEU A O 1
ATOM 1445 N N . GLY A 1 188 ? 18.812 21.75 4.309 1 94.25 188 GLY A N 1
ATOM 1446 C CA . GLY A 1 188 ? 18.922 22.266 2.957 1 94.25 188 GLY A CA 1
ATOM 1447 C C . GLY A 1 188 ? 18.078 21.516 1.952 1 94.25 188 GLY A C 1
ATOM 1448 O O . GLY A 1 188 ? 18.469 21.359 0.792 1 94.25 188 GLY A O 1
ATOM 1449 N N . ASP A 1 189 ? 16.953 20.938 2.35 1 95.69 189 ASP A N 1
ATOM 1450 C CA . ASP A 1 189 ? 16.094 20.109 1.531 1 95.69 189 ASP A CA 1
ATOM 1451 C C . ASP A 1 189 ? 14.781 20.828 1.202 1 95.69 189 ASP A C 1
ATOM 1453 O O . ASP A 1 189 ? 13.844 20.812 1.998 1 95.69 189 ASP A O 1
ATOM 1457 N N . PRO A 1 190 ? 14.688 21.391 0.023 1 94.38 190 PRO A N 1
ATOM 1458 C CA . PRO A 1 190 ? 13.477 22.156 -0.333 1 94.38 190 PRO A CA 1
ATOM 1459 C C . PRO A 1 190 ? 12.242 21.266 -0.443 1 94.38 190 PRO A C 1
ATOM 1461 O O . PRO A 1 190 ? 11.117 21.75 -0.326 1 94.38 190 PRO A O 1
ATOM 1464 N N . ILE A 1 191 ? 12.422 20 -0.728 1 95.31 191 ILE A N 1
ATOM 1465 C CA . ILE A 1 191 ? 11.289 19.094 -0.792 1 95.31 191 ILE A CA 1
ATOM 1466 C C . ILE A 1 191 ? 10.586 19.031 0.563 1 95.31 191 ILE A C 1
ATOM 1468 O O . ILE A 1 191 ? 9.352 19 0.63 1 95.31 191 ILE A O 1
ATOM 1472 N N . VAL A 1 192 ? 11.344 19.141 1.584 1 95.88 192 VAL A N 1
ATOM 1473 C CA . VAL A 1 192 ? 10.812 19 2.934 1 95.88 192 VAL A CA 1
ATOM 1474 C C . VAL A 1 192 ? 10.219 20.328 3.4 1 95.88 192 VAL A C 1
ATOM 1476 O O . VAL A 1 192 ? 9.07 20.375 3.852 1 95.88 192 VAL A O 1
ATOM 1479 N N . TRP A 1 193 ? 10.898 21.422 3.189 1 94.69 193 TRP A N 1
ATOM 1480 C CA . TRP A 1 193 ? 10.438 22.656 3.846 1 94.69 193 TRP A CA 1
ATOM 1481 C C . TRP A 1 193 ? 9.398 23.375 2.988 1 94.69 193 TRP A C 1
ATOM 1483 O O . TRP A 1 193 ? 8.578 24.125 3.506 1 94.69 193 TRP A O 1
ATOM 1493 N N . SER A 1 194 ? 9.359 23.203 1.685 1 92 194 SER A N 1
ATOM 1494 C CA . SER A 1 194 ? 8.547 24.031 0.803 1 92 194 SER A CA 1
ATOM 1495 C C . SER A 1 194 ? 7.059 23.875 1.101 1 92 194 SER A C 1
ATOM 1497 O O . SER A 1 194 ? 6.387 24.844 1.459 1 92 194 SER A O 1
ATOM 1499 N N . LEU A 1 195 ? 6.551 22.625 1.062 1 89.81 195 LEU A N 1
ATOM 1500 C CA . LEU A 1 195 ? 5.121 22.438 1.258 1 89.81 195 LEU A CA 1
ATOM 1501 C C . LEU A 1 195 ? 4.754 22.547 2.734 1 89.81 195 LEU A C 1
ATOM 1503 O O . LEU A 1 195 ? 3.637 22.953 3.07 1 89.81 195 LEU A O 1
ATOM 1507 N N . ASN A 1 196 ? 5.648 22.219 3.609 1 93.62 196 ASN A N 1
ATOM 1508 C CA . ASN A 1 196 ? 5.387 22.359 5.035 1 93.62 196 ASN A CA 1
ATOM 1509 C C . ASN A 1 196 ? 5.27 23.828 5.438 1 93.62 196 ASN A C 1
ATOM 1511 O O . ASN A 1 196 ? 4.461 24.172 6.301 1 93.62 196 ASN A O 1
ATOM 1515 N N . LEU A 1 197 ? 6.039 24.641 4.762 1 93.25 197 LEU A N 1
ATOM 1516 C CA . LEU A 1 197 ? 5.91 26.078 4.969 1 93.25 197 LEU A CA 1
ATOM 1517 C C . LEU A 1 197 ? 4.523 26.562 4.562 1 93.25 197 LEU A C 1
ATOM 1519 O O . LEU A 1 197 ? 3.904 27.359 5.273 1 93.25 197 LEU A O 1
ATOM 1523 N N . LEU A 1 198 ? 4.086 26.078 3.451 1 88.06 198 LEU A N 1
ATOM 1524 C CA . LEU A 1 198 ? 2.73 26.391 3.014 1 88.06 198 LEU A CA 1
ATOM 1525 C C . LEU A 1 198 ? 1.703 25.938 4.043 1 88.06 198 LEU A C 1
ATOM 1527 O O . LEU A 1 198 ? 0.736 26.656 4.32 1 88.06 198 LEU A O 1
ATOM 1531 N N . GLY A 1 199 ? 1.954 24.797 4.555 1 88.5 199 GLY A N 1
ATOM 1532 C CA . GLY A 1 199 ? 1.065 24.297 5.59 1 88.5 199 GLY A CA 1
ATOM 1533 C C . GLY A 1 199 ? 1.053 25.156 6.836 1 88.5 199 GLY A C 1
ATOM 1534 O O . GLY A 1 199 ? -0.008 25.422 7.41 1 88.5 199 GLY A O 1
ATOM 1535 N N . ALA A 1 200 ? 2.145 25.578 7.199 1 92.5 200 ALA A N 1
ATOM 1536 C CA . ALA A 1 200 ? 2.25 26.453 8.359 1 92.5 200 ALA A CA 1
ATOM 1537 C C . ALA A 1 200 ? 1.519 27.781 8.125 1 92.5 200 ALA A C 1
ATOM 1539 O O . ALA A 1 200 ? 0.793 28.266 9 1 92.5 200 ALA A O 1
ATOM 1540 N N . ILE A 1 201 ? 1.652 28.281 6.98 1 91.88 201 ILE A N 1
ATOM 1541 C CA . ILE A 1 201 ? 1.003 29.531 6.621 1 91.88 201 ILE A CA 1
ATOM 1542 C C . ILE A 1 201 ? -0.514 29.359 6.648 1 91.88 201 ILE A C 1
ATOM 1544 O O . ILE A 1 201 ? -1.234 30.203 7.176 1 91.88 201 ILE A O 1
ATOM 1548 N N . LEU A 1 202 ? -0.963 28.281 6.125 1 88.31 202 LEU A N 1
ATOM 1549 C CA . LEU A 1 202 ? -2.395 28 6.145 1 88.31 202 LEU A CA 1
ATOM 1550 C C . LEU A 1 202 ? -2.896 27.844 7.578 1 88.31 202 LEU A C 1
ATOM 1552 O O . LEU A 1 202 ? -3.986 28.312 7.91 1 88.31 202 LEU A O 1
ATOM 1556 N N . GLY A 1 203 ? -2.088 27.188 8.359 1 91.38 203 GLY A N 1
ATOM 1557 C CA . GLY A 1 203 ? -2.447 27.031 9.758 1 91.38 203 GLY A CA 1
ATOM 1558 C C . GLY A 1 203 ? -2.564 28.359 10.492 1 91.38 203 GLY A C 1
ATOM 1559 O O . GLY A 1 203 ? -3.545 28.594 11.195 1 91.38 203 GLY A O 1
ATOM 1560 N N . VAL A 1 204 ? -1.668 29.219 10.281 1 93.75 204 VAL A N 1
ATOM 1561 C CA . VAL A 1 204 ? -1.68 30.547 10.898 1 93.75 204 VAL A CA 1
ATOM 1562 C C . VAL A 1 204 ? -2.889 31.328 10.398 1 93.75 204 VAL A C 1
ATOM 1564 O O . VAL A 1 204 ? -3.545 32.031 11.172 1 93.75 204 VAL A O 1
ATOM 1567 N N . SER A 1 205 ? -3.141 31.172 9.148 1 92.56 205 SER A N 1
ATOM 1568 C CA . SER A 1 205 ? -4.297 31.844 8.578 1 92.56 205 SER A CA 1
ATOM 1569 C C . SER A 1 205 ? -5.598 31.359 9.211 1 92.56 205 SER A C 1
ATOM 1571 O O . SER A 1 205 ? -6.484 32.156 9.516 1 92.56 205 SER A O 1
ATOM 1573 N N . GLN A 1 206 ? -5.648 30.094 9.398 1 91.25 206 GLN A N 1
ATOM 1574 C CA . GLN A 1 206 ? -6.844 29.531 10.016 1 91.25 206 GLN A CA 1
ATOM 1575 C C . GLN A 1 206 ? -6.996 30.016 11.461 1 91.25 206 GLN A C 1
ATOM 1577 O O . GLN A 1 206 ? -8.094 30.359 11.891 1 91.25 206 GLN A O 1
ATOM 1582 N N . LEU A 1 207 ? -5.965 30.062 12.141 1 93.31 207 LEU A N 1
ATOM 1583 C CA . LEU A 1 207 ? -5.992 30.531 13.523 1 93.31 207 LEU A CA 1
ATOM 1584 C C . LEU A 1 207 ? -6.371 32 13.586 1 93.31 207 LEU A C 1
ATOM 1586 O O . LEU A 1 207 ? -7.113 32.406 14.477 1 93.31 207 LEU A O 1
ATOM 1590 N N . SER A 1 208 ? -5.902 32.688 12.656 1 94.69 208 SER A N 1
ATOM 1591 C CA . SER A 1 208 ? -6.246 34.125 12.586 1 94.69 208 SER A CA 1
ATOM 1592 C C . SER A 1 208 ? -7.738 34.312 12.328 1 94.69 208 SER A C 1
ATOM 1594 O O . SER A 1 208 ? -8.367 35.188 12.93 1 94.69 208 SER A O 1
ATOM 1596 N N . LEU A 1 209 ? -8.273 33.5 11.492 1 92.44 209 LEU A N 1
ATOM 1597 C CA . LEU A 1 209 ? -9.695 33.594 11.172 1 92.44 209 LEU A CA 1
ATOM 1598 C C . LEU A 1 209 ? -10.547 33.219 12.375 1 92.44 209 LEU A C 1
ATOM 1600 O O . LEU A 1 209 ? -11.625 33.781 12.578 1 92.44 209 LEU A O 1
ATOM 1604 N N . ILE A 1 210 ? -10.078 32.281 13.109 1 92.38 210 ILE A N 1
ATOM 1605 C CA . ILE A 1 210 ? -10.781 31.922 14.328 1 92.38 210 ILE A CA 1
ATOM 1606 C C . ILE A 1 210 ? -10.812 33.094 15.297 1 92.38 210 ILE A C 1
ATOM 1608 O O . ILE A 1 210 ? -11.828 33.344 15.945 1 92.38 210 ILE A O 1
ATOM 1612 N N . CYS A 1 211 ? -9.734 33.844 15.336 1 93.12 211 CYS A N 1
ATOM 1613 C CA . CYS A 1 211 ? -9.648 34.969 16.234 1 93.12 211 CYS A CA 1
ATOM 1614 C C . CYS A 1 211 ? -10.508 36.125 15.719 1 93.12 211 CYS A C 1
ATOM 1616 O O . CYS A 1 211 ? -11.117 36.844 16.5 1 93.12 211 CYS A O 1
ATOM 1618 N N . ILE A 1 212 ? -10.633 36.219 14.438 1 93.06 212 ILE A N 1
ATOM 1619 C CA . ILE A 1 212 ? -11.328 37.344 13.82 1 93.06 212 ILE A CA 1
ATOM 1620 C C . ILE A 1 212 ? -12.836 37.094 13.844 1 93.06 212 ILE A C 1
ATOM 1622 O O . ILE A 1 212 ? -13.609 37.969 14.242 1 93.06 212 ILE A O 1
ATOM 1626 N N . TYR A 1 213 ? -13.242 35.906 13.383 1 91.5 213 TYR A N 1
ATOM 1627 C CA . TYR A 1 213 ? -14.664 35.625 13.18 1 91.5 213 TYR A CA 1
ATOM 1628 C C . TYR A 1 213 ? -15.266 34.906 14.367 1 91.5 213 TYR A C 1
ATOM 1630 O O . TYR A 1 213 ? -16.484 34.875 14.539 1 91.5 213 TYR A O 1
ATOM 1638 N N . GLY A 1 214 ? -14.523 34.344 15.242 1 88.12 214 GLY A N 1
ATOM 1639 C CA . GLY A 1 214 ? -15.031 33.594 16.391 1 88.12 214 GLY A CA 1
ATOM 1640 C C . GLY A 1 214 ? -15.805 32.344 16 1 88.12 214 GLY A C 1
ATOM 1641 O O . GLY A 1 214 ? -16.016 32.094 14.812 1 88.12 214 GLY A O 1
ATOM 1642 N N . ARG A 1 215 ? -15.953 31.469 17 1 82.19 215 ARG A N 1
ATOM 1643 C CA . ARG A 1 215 ? -16.734 30.25 16.797 1 82.19 215 ARG A CA 1
ATOM 1644 C C . ARG A 1 215 ? -18.109 30.375 17.422 1 82.19 215 ARG A C 1
ATOM 1646 O O . ARG A 1 215 ? -18.234 30.75 18.594 1 82.19 215 ARG A O 1
ATOM 1653 N N . ARG A 1 216 ? -19.141 30.641 16.703 1 68.31 216 ARG A N 1
ATOM 1654 C CA . ARG A 1 216 ? -20.516 30.781 17.203 1 68.31 216 ARG A CA 1
ATOM 1655 C C . ARG A 1 216 ? -20.922 29.562 18.031 1 68.31 216 ARG A C 1
ATOM 1657 O O . ARG A 1 216 ? -20.516 28.438 17.719 1 68.31 216 ARG A O 1
ATOM 1664 N N . ASN A 1 217 ? -21.188 29.734 19.312 1 53.19 217 ASN A N 1
ATOM 1665 C CA . ASN A 1 217 ? -21.672 28.703 20.219 1 53.19 217 ASN A CA 1
ATOM 1666 C C . ASN A 1 217 ? -22.703 27.797 19.547 1 53.19 217 ASN A C 1
ATOM 1668 O O . ASN A 1 217 ? -23.703 28.266 19.016 1 53.19 217 ASN A O 1
ATOM 1672 N N . ALA A 1 218 ? -22.328 26.875 18.75 1 44 218 ALA A N 1
ATOM 1673 C CA . ALA A 1 218 ? -23.281 25.859 18.297 1 44 218 ALA A CA 1
ATOM 1674 C C . ALA A 1 218 ? -24.297 25.531 19.406 1 44 218 ALA A C 1
ATOM 1676 O O . ALA A 1 218 ? -23.906 25.172 20.516 1 44 218 ALA A O 1
ATOM 1677 N N . THR A 1 219 ? -25.312 26.25 19.625 1 38.59 219 THR A N 1
ATOM 1678 C CA . THR A 1 219 ? -26.375 25.453 20.219 1 38.59 219 THR A CA 1
ATOM 1679 C C . THR A 1 219 ? -26.281 24 19.766 1 38.59 219 THR A C 1
ATOM 1681 O O . THR A 1 219 ? -26.172 23.734 18.562 1 38.59 219 THR A O 1
ATOM 1684 N N . ILE A 1 220 ? -25.906 23.094 20.672 1 36.38 220 ILE A N 1
ATOM 1685 C CA . ILE A 1 220 ? -25.531 21.688 20.578 1 36.38 220 ILE A CA 1
ATOM 1686 C C . ILE A 1 220 ? -26.375 21.016 19.484 1 36.38 220 ILE A C 1
ATOM 1688 O O . ILE A 1 220 ? -27.375 20.344 19.797 1 36.38 220 ILE A O 1
ATOM 1692 N N . SER A 1 221 ? -27.109 21.641 18.594 1 33.88 221 SER A N 1
ATOM 1693 C CA . SER A 1 221 ? -27.703 20.578 17.781 1 33.88 221 SER A CA 1
ATOM 1694 C C . SER A 1 221 ? -26.625 19.797 17.031 1 33.88 221 SER A C 1
ATOM 1696 O O . SER A 1 221 ? -25.75 20.375 16.391 1 33.88 221 SER A O 1
ATOM 1698 N N . PRO A 1 222 ? -26.281 18.578 17.422 1 34.72 222 PRO A N 1
ATOM 1699 C CA . PRO A 1 222 ? -25.312 17.609 16.906 1 34.72 222 PRO A CA 1
ATOM 1700 C C . PRO A 1 222 ? -25.172 17.641 15.391 1 34.72 222 PRO A C 1
ATOM 1702 O O . PRO A 1 222 ? -24.641 16.703 14.797 1 34.72 222 PRO A O 1
ATOM 1705 N N . THR A 1 223 ? -25.875 18.516 14.633 1 33.03 223 THR A N 1
ATOM 1706 C CA . THR A 1 223 ? -25.828 18.219 13.211 1 33.03 223 THR A CA 1
ATOM 1707 C C . THR A 1 223 ? -24.484 18.641 12.609 1 33.03 223 THR A C 1
ATOM 1709 O O . THR A 1 223 ? -24.125 19.812 12.641 1 33.03 223 THR A O 1
ATOM 1712 N N . LEU A 1 224 ? -23.469 17.906 12.602 1 33.69 224 LEU A N 1
ATOM 1713 C CA . LEU A 1 224 ? -22.203 18 11.867 1 33.69 224 LEU A CA 1
ATOM 1714 C C . LEU A 1 224 ? -22.422 18.609 10.492 1 33.69 224 LEU A C 1
ATOM 1716 O O . LEU A 1 224 ? -23.141 18.062 9.664 1 33.69 224 LEU A O 1
ATOM 1720 N N . THR A 1 225 ? -22.516 19.922 10.32 1 34.69 225 THR A N 1
ATOM 1721 C CA . THR A 1 225 ? -22.609 20.656 9.062 1 34.69 225 THR A CA 1
ATOM 1722 C C . THR A 1 225 ? -21.484 20.234 8.117 1 34.69 225 THR A C 1
ATOM 1724 O O . THR A 1 225 ? -20.297 20.328 8.461 1 34.69 225 THR A O 1
ATOM 1727 N N . THR A 1 226 ? -21.656 19.25 7.34 1 35.88 226 THR A N 1
ATOM 1728 C CA . THR A 1 226 ? -20.766 18.766 6.297 1 35.88 226 THR A CA 1
ATOM 1729 C C . THR A 1 226 ? -20.484 19.859 5.27 1 35.88 226 THR A C 1
ATOM 1731 O O . THR A 1 226 ? -21.281 20.766 5.086 1 35.88 226 THR A O 1
ATOM 1734 N N . PRO A 1 227 ? -19.344 19.938 4.809 1 36.97 227 PRO A N 1
ATOM 1735 C CA . PRO A 1 227 ? -19.031 20.906 3.746 1 36.97 227 PRO A CA 1
ATOM 1736 C C . PRO A 1 227 ? -20.109 20.969 2.67 1 36.97 227 PRO A C 1
ATOM 1738 O O . PRO A 1 227 ? -20.281 22.016 2.035 1 36.97 227 PRO A O 1
ATOM 1741 N N . GLN A 1 228 ? -20.812 19.922 2.486 1 39.59 228 GLN A N 1
ATOM 1742 C CA . GLN A 1 228 ? -21.906 19.953 1.526 1 39.59 228 GLN A CA 1
ATOM 1743 C C . GLN A 1 228 ? -23.031 20.875 2 1 39.59 228 GLN A C 1
ATOM 1745 O O . GLN A 1 228 ? -23.719 21.484 1.185 1 39.59 228 GLN A O 1
ATOM 1750 N N . ASP A 1 229 ? -23.172 20.969 3.268 1 42.94 229 ASP A N 1
ATOM 1751 C CA . ASP A 1 229 ? -24.203 21.859 3.77 1 42.94 229 ASP A CA 1
ATOM 1752 C C . ASP A 1 229 ? -23.859 23.312 3.502 1 42.94 229 ASP A C 1
ATOM 1754 O O . ASP A 1 229 ? -24.734 24.141 3.234 1 42.94 229 ASP A O 1
ATOM 1758 N N . ILE A 1 230 ? -22.656 23.5 3.438 1 42.69 230 ILE A N 1
ATOM 1759 C CA . ILE A 1 230 ? -22.188 24.844 3.133 1 42.69 230 ILE A CA 1
ATOM 1760 C C . ILE A 1 230 ? -22.406 25.141 1.651 1 42.69 230 ILE A C 1
ATOM 1762 O O . ILE A 1 230 ? -22.875 26.234 1.294 1 42.69 230 ILE A O 1
ATOM 1766 N N . GLU A 1 231 ? -22.156 24.156 0.796 1 41.31 231 GLU A N 1
ATOM 1767 C CA . GLU A 1 231 ? -22.422 24.344 -0.625 1 41.31 231 GLU A CA 1
ATOM 1768 C C . GLU A 1 231 ? -23.922 24.516 -0.882 1 41.31 231 GLU A C 1
ATOM 1770 O O . GLU A 1 231 ? -24.312 25.359 -1.693 1 41.31 231 GLU A O 1
ATOM 1775 N N . GLU A 1 232 ? -24.703 23.734 -0.221 1 45 232 GLU A N 1
ATOM 1776 C CA . GLU A 1 232 ? -26.156 23.859 -0.378 1 45 232 GLU A CA 1
ATOM 1777 C C . GLU A 1 232 ? -26.656 25.188 0.196 1 45 232 GLU A C 1
ATOM 1779 O O . GLU A 1 232 ? -27.562 25.812 -0.365 1 45 232 GLU A O 1
ATOM 1784 N N . LYS A 1 233 ? -26.109 25.594 1.223 1 44.62 233 LYS A N 1
ATOM 1785 C CA . LYS A 1 233 ? -26.5 26.859 1.828 1 44.62 233 LYS A CA 1
ATOM 1786 C C . LYS A 1 233 ? -26.016 28.047 0.998 1 44.62 233 LYS A C 1
ATOM 1788 O O . LYS A 1 233 ? -26.688 29.078 0.908 1 44.62 233 LYS A O 1
ATOM 1793 N N . VAL A 1 234 ? -24.812 27.781 0.41 1 44.91 234 VAL A N 1
ATOM 1794 C CA . VAL A 1 234 ? -24.297 28.828 -0.475 1 44.91 234 VAL A CA 1
ATOM 1795 C C . VAL A 1 234 ? -25.141 28.891 -1.746 1 44.91 234 VAL A C 1
ATOM 1797 O O . VAL A 1 234 ? -25.469 29.969 -2.23 1 44.91 234 VAL A O 1
ATOM 1800 N N . THR A 1 235 ? -25.484 27.703 -2.287 1 43 235 THR A N 1
ATOM 1801 C CA . THR A 1 235 ? -26.391 27.672 -3.422 1 43 235 THR A CA 1
ATOM 1802 C C . THR A 1 235 ? -27.781 28.156 -3.012 1 43 235 THR A C 1
ATOM 1804 O O . THR A 1 235 ? -28.469 28.844 -3.777 1 43 235 THR A O 1
ATOM 1807 N N . GLU A 1 236 ? -28.219 27.766 -1.875 1 41.94 236 GLU A N 1
ATOM 1808 C CA . GLU A 1 236 ? -29.516 28.234 -1.402 1 41.94 236 GLU A CA 1
ATOM 1809 C C . GLU A 1 236 ? -29.453 29.703 -0.991 1 41.94 236 GLU A C 1
ATOM 1811 O O . GLU A 1 236 ? -30.406 30.453 -1.231 1 41.94 236 GLU A O 1
ATOM 1816 N N . GLY A 1 237 ? -28.375 30.094 -0.331 1 40.03 237 GLY A N 1
ATOM 1817 C CA . GLY A 1 237 ? -28.219 31.5 -0.012 1 40.03 237 GLY A CA 1
ATOM 1818 C C . GLY A 1 237 ? -28.047 32.375 -1.239 1 40.03 237 GLY A C 1
ATOM 1819 O O . GLY A 1 237 ? -28.406 33.562 -1.225 1 40.03 237 GLY A O 1
ATOM 1820 N N . ALA A 1 238 ? -27.328 31.844 -2.209 1 42.91 238 ALA A N 1
ATOM 1821 C CA . ALA A 1 238 ? -27.234 32.531 -3.5 1 42.91 238 ALA A CA 1
ATOM 1822 C C . ALA A 1 238 ? -28.609 32.594 -4.172 1 42.91 238 ALA A C 1
ATOM 1824 O O . ALA A 1 238 ? -28.906 33.562 -4.879 1 42.91 238 ALA A O 1
ATOM 1825 N N . SER A 1 239 ? -29.359 31.562 -3.988 1 39.19 239 SER A N 1
ATOM 1826 C CA . SER A 1 239 ? -30.688 31.578 -4.566 1 39.19 239 SER A CA 1
ATOM 1827 C C . SER A 1 239 ? -31.578 32.594 -3.855 1 39.19 239 SER A C 1
ATOM 1829 O O . SER A 1 239 ? -32.5 33.156 -4.465 1 39.19 239 SER A O 1
ATOM 1831 N N . TYR A 1 240 ? -31.297 32.812 -2.59 1 37.16 240 TYR A N 1
ATOM 1832 C CA . TYR A 1 240 ? -32.156 33.781 -1.928 1 37.16 240 TYR A CA 1
ATOM 1833 C C . TYR A 1 240 ? -31.859 35.188 -2.387 1 37.16 240 TYR A C 1
ATOM 1835 O O . TYR A 1 240 ? -32.656 36.125 -2.172 1 37.16 240 TYR A O 1
ATOM 1843 N N . SER A 1 241 ? -30.578 35.438 -2.768 1 34.78 241 SER A N 1
ATOM 1844 C CA . SER A 1 241 ? -30.344 36.844 -3.102 1 34.78 241 SER A CA 1
ATOM 1845 C C . SER A 1 241 ? -31 37.219 -4.422 1 34.78 241 SER A C 1
ATOM 1847 O O . SER A 1 241 ? -31.141 38.406 -4.738 1 34.78 241 SER A O 1
ATOM 1849 N N . GLN A 1 242 ? -31 36.25 -5.332 1 33 242 GLN A N 1
ATOM 1850 C CA . GLN A 1 242 ? -31.406 36.719 -6.648 1 33 242 GLN A CA 1
ATOM 1851 C C . GLN A 1 242 ? -32.938 36.75 -6.785 1 33 242 GLN A C 1
ATOM 1853 O O . GLN A 1 242 ? -33.438 36.875 -7.891 1 33 242 GLN A O 1
ATOM 1858 N N . LYS A 1 243 ? -33.562 36.281 -5.719 1 34.03 243 LYS A N 1
ATOM 1859 C CA . LYS A 1 243 ? -34.969 36.406 -6.137 1 34.03 243 LYS A CA 1
ATOM 1860 C C . LYS A 1 243 ? -35.312 37.875 -6.43 1 34.03 243 LYS A C 1
ATOM 1862 O O . LYS A 1 243 ? -35.188 38.75 -5.555 1 34.03 243 LYS A O 1
ATOM 1867 N N . PRO A 1 244 ? -35.188 38.188 -7.711 1 29.31 244 PRO A N 1
ATOM 1868 C CA . PRO A 1 244 ? -35.625 39.531 -8.07 1 29.31 244 PRO A CA 1
ATOM 1869 C C . PRO A 1 244 ? -36.938 39.938 -7.395 1 29.31 244 PRO A C 1
ATOM 1871 O O . PRO A 1 244 ? -37.844 39.094 -7.258 1 29.31 244 PRO A O 1
ATOM 1874 N N . GLU A 1 245 ? -36.875 40.688 -6.301 1 31.94 245 GLU A N 1
ATOM 1875 C CA . GLU A 1 245 ? -38.125 41.312 -5.832 1 31.94 245 GLU A CA 1
ATOM 1876 C C . GLU A 1 245 ? -39 41.781 -7 1 31.94 245 GLU A C 1
ATOM 1878 O O . GLU A 1 245 ? -38.594 42.656 -7.77 1 31.94 245 GLU A O 1
ATOM 1883 N N . THR A 1 246 ? -39.469 40.844 -7.797 1 31.86 246 THR A N 1
ATOM 1884 C CA . THR A 1 246 ? -40.469 41.25 -8.789 1 31.86 246 THR A CA 1
ATOM 1885 C C . THR A 1 246 ? -41.469 42.219 -8.188 1 31.86 246 THR A C 1
ATOM 1887 O O . THR A 1 246 ? -42.25 41.875 -7.316 1 31.86 246 THR A O 1
ATOM 1890 N N . THR A 1 247 ? -41 43.438 -7.953 1 29.44 247 THR A N 1
ATOM 1891 C CA . THR A 1 247 ? -41.906 44.562 -7.68 1 29.44 247 THR A CA 1
ATOM 1892 C C . THR A 1 247 ? -43.125 44.531 -8.602 1 29.44 247 THR A C 1
ATOM 1894 O O . THR A 1 247 ? -42.969 44.531 -9.828 1 29.44 247 THR A O 1
ATOM 1897 N N . ASN A 1 248 ? -44.156 43.719 -8.234 1 28.45 248 ASN A N 1
ATOM 1898 C CA . ASN A 1 248 ? -45.469 43.75 -8.867 1 28.45 248 ASN A CA 1
ATOM 1899 C C . ASN A 1 248 ? -45.844 45.188 -9.266 1 28.45 248 ASN A C 1
ATOM 1901 O O . ASN A 1 248 ? -46.062 46.031 -8.398 1 28.45 248 ASN A O 1
ATOM 1905 N N . TYR A 1 249 ? -45.188 45.75 -10.297 1 28.72 249 TYR A N 1
ATOM 1906 C CA . TYR A 1 249 ? -45.656 47 -10.875 1 28.72 249 TYR A CA 1
ATOM 1907 C C . TYR A 1 249 ? -47.156 47 -11.039 1 28.72 249 TYR A C 1
ATOM 1909 O O . TYR A 1 249 ? -47.75 46.062 -11.594 1 28.72 249 TYR A O 1
ATOM 1917 N N . GLY A 1 250 ? -47.906 47.656 -10.031 1 28.81 250 GLY A N 1
ATOM 1918 C CA . GLY A 1 250 ? -49.312 48 -10.016 1 28.81 250 GLY A CA 1
ATOM 1919 C C . GLY A 1 250 ? -49.812 48.469 -11.359 1 28.81 250 GLY A C 1
ATOM 1920 O O . GLY A 1 250 ? -49.188 49.312 -12.016 1 28.81 250 GLY A O 1
ATOM 1921 N N . THR A 1 251 ? -50.312 47.562 -12.203 1 28.84 251 THR A N 1
ATOM 1922 C CA . THR A 1 251 ? -51.031 47.906 -13.43 1 28.84 251 THR A CA 1
ATOM 1923 C C . THR A 1 251 ? -51.812 49.219 -13.242 1 28.84 251 THR A C 1
ATOM 1925 O O . THR A 1 251 ? -52.594 49.344 -12.281 1 28.84 251 THR A O 1
ATOM 1928 N N . GLY A 1 252 ? -51.281 50.438 -13.656 1 24.67 252 GLY A N 1
ATOM 1929 C CA . GLY A 1 252 ? -51.812 51.75 -13.789 1 24.67 252 GLY A CA 1
ATOM 1930 C C . GLY A 1 252 ? -53.281 51.781 -14.242 1 24.67 252 GLY A C 1
ATOM 1931 O O . GLY A 1 252 ? -53.719 50.875 -14.945 1 24.67 252 GLY A O 1
ATOM 1932 N N . ASN A 1 253 ? -54.188 52.469 -13.508 1 25.91 253 ASN A N 1
ATOM 1933 C CA . ASN A 1 253 ? -55.594 52.844 -13.695 1 25.91 253 ASN A CA 1
ATOM 1934 C C . ASN A 1 253 ? -55.844 53.375 -15.094 1 25.91 253 ASN A C 1
ATOM 1936 O O . ASN A 1 253 ? -55.125 54.281 -15.562 1 25.91 253 ASN A O 1
ATOM 1940 N N . LYS A 1 254 ? -56.375 52.562 -16.047 1 28.41 254 LYS A N 1
ATOM 1941 C CA . LYS A 1 254 ? -57 53.094 -17.25 1 28.41 254 LYS A CA 1
ATOM 1942 C C . LYS A 1 254 ? -57.875 54.281 -16.938 1 28.41 254 LYS A C 1
ATOM 1944 O O . LYS A 1 254 ? -58.875 54.156 -16.219 1 28.41 254 LYS A O 1
ATOM 1949 N N . VAL A 1 255 ? -57.344 55.625 -16.812 1 24.25 255 VAL A N 1
ATOM 1950 C CA . VAL A 1 255 ? -58.062 56.906 -16.781 1 24.25 255 VAL A CA 1
ATOM 1951 C C . VAL A 1 255 ? -59.094 56.938 -17.906 1 24.25 255 VAL A C 1
ATOM 1953 O O . VAL A 1 255 ? -58.75 56.75 -19.078 1 24.25 255 VAL A O 1
ATOM 1956 N N . ASP A 1 256 ? -60.344 56.688 -17.688 1 25.16 256 ASP A N 1
ATOM 1957 C CA . ASP A 1 256 ? -61.531 57 -18.469 1 25.16 256 ASP A CA 1
ATOM 1958 C C . ASP A 1 256 ? -61.562 58.5 -18.781 1 25.16 256 ASP A C 1
ATOM 1960 O O . ASP A 1 256 ? -61.781 59.312 -17.891 1 25.16 256 ASP A O 1
ATOM 1964 N N . VAL A 1 257 ? -60.688 59.062 -19.625 1 24.62 257 VAL A N 1
ATOM 1965 C CA . VAL A 1 257 ? -60.719 60.469 -20.078 1 24.62 257 VAL A CA 1
ATOM 1966 C C . VAL A 1 257 ? -62.062 60.781 -20.703 1 24.62 257 VAL A C 1
ATOM 1968 O O . VAL A 1 257 ? -62.344 60.375 -21.828 1 24.62 257 VAL A O 1
ATOM 1971 N N . SER A 1 258 ? -63.219 60.531 -20.062 1 23.02 258 SER A N 1
ATOM 1972 C CA . SER A 1 258 ? -64.438 61.094 -20.672 1 23.02 258 SER A CA 1
ATOM 1973 C C . SER A 1 258 ? -64.188 62.594 -20.969 1 23.02 258 SER A C 1
ATOM 1975 O O . SER A 1 258 ? -64.438 63.031 -22.094 1 23.02 258 SER A O 1
ATOM 1977 N N . GLY A 1 259 ? -64.688 63.469 -20.031 1 22.27 259 GLY A N 1
ATOM 1978 C CA . GLY A 1 259 ? -65.625 64.562 -20.156 1 22.27 259 GLY A CA 1
ATOM 1979 C C . GLY A 1 259 ? -65 65.875 -20.609 1 22.27 259 GLY A C 1
ATOM 1980 O O . GLY A 1 259 ? -65.062 66.188 -21.797 1 22.27 259 GLY A O 1
ATOM 1981 N N . GLU A 1 260 ? -65.188 67.062 -19.766 1 21.94 260 GLU A N 1
ATOM 1982 C CA . GLU A 1 260 ? -65.75 68.375 -19.969 1 21.94 260 GLU A CA 1
ATOM 1983 C C . GLU A 1 260 ? -64.688 69.375 -20.375 1 21.94 260 GLU A C 1
ATOM 1985 O O . GLU A 1 260 ? -63.906 69.812 -19.547 1 21.94 260 GLU A O 1
ATOM 1990 N N . ALA A 1 261 ? -63.719 69.25 -21.188 1 19.86 261 ALA A N 1
ATOM 1991 C CA . ALA A 1 261 ? -63.188 70.438 -21.812 1 19.86 261 ALA A CA 1
ATOM 1992 C C . ALA A 1 261 ? -64.25 71.25 -22.516 1 19.86 261 ALA A C 1
ATOM 1994 O O . ALA A 1 261 ? -64.75 70.812 -23.578 1 19.86 261 ALA A O 1
ATOM 1995 N N . LEU A 1 262 ? -65.438 71.625 -21.703 1 19.73 262 LEU A N 1
ATOM 1996 C CA . LEU A 1 262 ? -65.812 73.062 -21.812 1 19.73 262 LEU A CA 1
ATOM 1997 C C . LEU A 1 262 ? -64.812 73.875 -21.047 1 19.73 262 LEU A C 1
ATOM 1999 O O . LEU A 1 262 ? -64.312 73.5 -19.969 1 19.73 262 LEU A O 1
ATOM 2003 N N . MET B 1 1 ? 20.922 -27.062 -27.891 1 47.94 1 MET B N 1
ATOM 2004 C CA . MET B 1 1 ? 20.625 -25.625 -27.969 1 47.94 1 MET B CA 1
ATOM 2005 C C . MET B 1 1 ? 21.875 -24.797 -27.688 1 47.94 1 MET B C 1
ATOM 2007 O O . MET B 1 1 ? 22.594 -25.031 -26.719 1 47.94 1 MET B O 1
ATOM 2011 N N . SER B 1 2 ? 22.25 -24.016 -28.547 1 66.25 2 SER B N 1
ATOM 2012 C CA . SER B 1 2 ? 23.469 -23.219 -28.453 1 66.25 2 SER B CA 1
ATOM 2013 C C . SER B 1 2 ? 23.516 -22.406 -27.156 1 66.25 2 SER B C 1
ATOM 2015 O O . SER B 1 2 ? 22.484 -22.156 -26.547 1 66.25 2 SER B O 1
ATOM 2017 N N . SER B 1 3 ? 24.781 -22.141 -26.578 1 80.62 3 SER B N 1
ATOM 2018 C CA . SER B 1 3 ? 25.078 -21.375 -25.359 1 80.62 3 SER B CA 1
ATOM 2019 C C . SER B 1 3 ? 24.266 -20.078 -25.328 1 80.62 3 SER B C 1
ATOM 2021 O O . SER B 1 3 ? 23.703 -19.719 -24.297 1 80.62 3 SER B O 1
ATOM 2023 N N . TYR B 1 4 ? 24.109 -19.547 -26.625 1 87.69 4 TYR B N 1
ATOM 2024 C CA . TYR B 1 4 ? 23.359 -18.297 -26.719 1 87.69 4 TYR B CA 1
ATOM 2025 C C . TYR B 1 4 ? 21.875 -18.547 -26.531 1 87.69 4 TYR B C 1
ATOM 2027 O O . TYR B 1 4 ? 21.188 -17.766 -25.844 1 87.69 4 TYR B O 1
ATOM 2035 N N . GLY B 1 5 ? 21.391 -19.641 -27.156 1 87.25 5 GLY B N 1
ATOM 2036 C CA . GLY B 1 5 ? 19.984 -19.969 -27.031 1 87.25 5 GLY B CA 1
ATOM 2037 C C . GLY B 1 5 ? 19.562 -20.266 -25.609 1 87.25 5 GLY B C 1
ATOM 2038 O O . GLY B 1 5 ? 18.484 -19.859 -25.172 1 87.25 5 GLY B O 1
ATOM 2039 N N . THR B 1 6 ? 20.422 -20.891 -24.953 1 88.69 6 THR B N 1
ATOM 2040 C CA . THR B 1 6 ? 20.141 -21.25 -23.562 1 88.69 6 THR B CA 1
ATOM 2041 C C . THR B 1 6 ? 20.078 -20 -22.688 1 88.69 6 THR B C 1
ATOM 2043 O O . THR B 1 6 ? 19.188 -19.859 -21.859 1 88.69 6 THR B O 1
ATOM 2046 N N . VAL B 1 7 ? 21.016 -19.156 -22.938 1 88.94 7 VAL B N 1
ATOM 2047 C CA . VAL B 1 7 ? 21.062 -17.922 -22.156 1 88.94 7 VAL B CA 1
ATOM 2048 C C . VAL B 1 7 ? 19.828 -17.062 -22.453 1 88.94 7 VAL B C 1
ATOM 2050 O O . VAL B 1 7 ? 19.234 -16.484 -21.547 1 88.94 7 VAL B O 1
ATOM 2053 N N . LEU B 1 8 ? 19.531 -17.031 -23.719 1 91.19 8 LEU B N 1
ATOM 2054 C CA . LEU B 1 8 ? 18.344 -16.266 -24.141 1 91.19 8 LEU B CA 1
ATOM 2055 C C . LEU B 1 8 ? 17.094 -16.828 -23.469 1 91.19 8 LEU B C 1
ATOM 2057 O O . LEU B 1 8 ? 16.25 -16.047 -23 1 91.19 8 LEU B O 1
ATOM 2061 N N . PHE B 1 9 ? 16.953 -18.062 -23.5 1 92 9 PHE B N 1
ATOM 2062 C CA . PHE B 1 9 ? 15.789 -18.688 -22.891 1 92 9 PHE B CA 1
ATOM 2063 C C . PHE B 1 9 ? 15.766 -18.438 -21.391 1 92 9 PHE B C 1
ATOM 2065 O O . PHE B 1 9 ? 14.742 -18.016 -20.844 1 92 9 PHE B O 1
ATOM 2072 N N . LEU B 1 10 ? 16.797 -18.641 -20.75 1 92.38 10 LEU B N 1
ATOM 2073 C CA . LEU B 1 10 ? 16.859 -18.609 -19.297 1 92.38 10 LEU B CA 1
ATOM 2074 C C . LEU B 1 10 ? 16.75 -17.188 -18.781 1 92.38 10 LEU B C 1
ATOM 2076 O O . LEU B 1 10 ? 16.141 -16.938 -17.734 1 92.38 10 LEU B O 1
ATOM 2080 N N . LYS B 1 11 ? 17.234 -16.25 -19.5 1 93.19 11 LYS B N 1
ATOM 2081 C CA . LYS B 1 11 ? 17.375 -14.914 -18.922 1 93.19 11 LYS B CA 1
ATOM 2082 C C . LYS B 1 11 ? 16.391 -13.938 -19.562 1 93.19 11 LYS B C 1
ATOM 2084 O O . LYS B 1 11 ? 16.25 -12.812 -19.109 1 93.19 11 LYS B O 1
ATOM 2089 N N . THR B 1 12 ? 15.695 -14.406 -20.609 1 94.25 12 THR B N 1
ATOM 2090 C CA . THR B 1 12 ? 14.781 -13.477 -21.266 1 94.25 12 THR B CA 1
ATOM 2091 C C . THR B 1 12 ? 13.414 -14.117 -21.484 1 94.25 12 THR B C 1
ATOM 2093 O O . THR B 1 12 ? 12.398 -13.617 -20.984 1 94.25 12 THR B O 1
ATOM 2096 N N . ILE B 1 13 ? 13.43 -15.227 -22.109 1 95 13 ILE B N 1
ATOM 2097 C CA . ILE B 1 13 ? 12.156 -15.828 -22.484 1 95 13 ILE B CA 1
ATOM 2098 C C . ILE B 1 13 ? 11.438 -16.328 -21.234 1 95 13 ILE B C 1
ATOM 2100 O O . ILE B 1 13 ? 10.25 -16.078 -21.047 1 95 13 ILE B O 1
ATOM 2104 N N . ALA B 1 14 ? 12.141 -17.016 -20.406 1 95.62 14 ALA B N 1
ATOM 2105 C CA . ALA B 1 14 ? 11.547 -17.594 -19.203 1 95.62 14 ALA B CA 1
ATOM 2106 C C . ALA B 1 14 ? 10.961 -16.516 -18.312 1 95.62 14 ALA B C 1
ATOM 2108 O O . ALA B 1 14 ? 9.781 -16.562 -17.953 1 95.62 14 ALA B O 1
ATOM 2109 N N . PRO B 1 15 ? 11.688 -15.523 -18.031 1 96.12 15 PRO B N 1
ATOM 2110 C CA . PRO B 1 15 ? 11.109 -14.484 -17.172 1 96.12 15 PRO B CA 1
ATOM 2111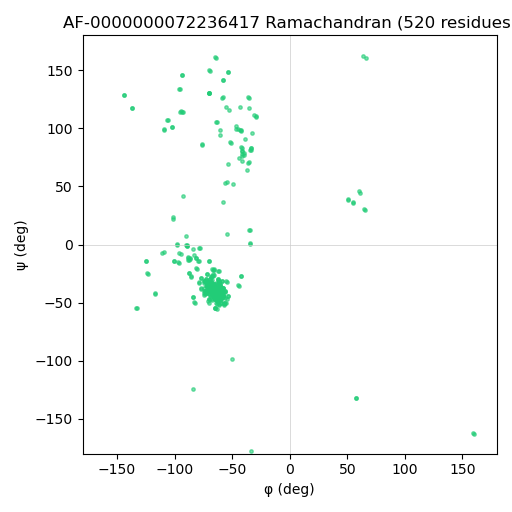 C C . PRO B 1 15 ? 10.008 -13.688 -17.875 1 96.12 15 PRO B C 1
ATOM 2113 O O . PRO B 1 15 ? 9.062 -13.234 -17.234 1 96.12 15 PRO B O 1
ATOM 2116 N N . LEU B 1 16 ? 10.094 -13.5 -19.125 1 96.81 16 LEU B N 1
ATOM 2117 C CA . LEU B 1 16 ? 9.031 -12.812 -19.859 1 96.81 16 LEU B CA 1
ATOM 2118 C C . LEU B 1 16 ? 7.738 -13.609 -19.828 1 96.81 16 LEU B C 1
ATOM 2120 O O . LEU B 1 16 ? 6.664 -13.047 -19.594 1 96.81 16 LEU B O 1
ATOM 2124 N N . CYS B 1 17 ? 7.875 -14.859 -20.062 1 96.12 17 CYS B N 1
ATOM 2125 C CA . CYS B 1 17 ? 6.723 -15.742 -19.938 1 96.12 17 CYS B CA 1
ATOM 2126 C C . CYS B 1 17 ? 6.168 -15.703 -18.516 1 96.12 17 CYS B C 1
ATOM 2128 O O . CYS B 1 17 ? 4.953 -15.648 -18.312 1 96.12 17 CYS B O 1
ATOM 2130 N N . GLY B 1 18 ? 7.039 -15.727 -17.562 1 96.5 18 GLY B N 1
ATOM 2131 C CA . GLY B 1 18 ? 6.629 -15.602 -16.172 1 96.5 18 GLY B CA 1
ATOM 2132 C C . GLY B 1 18 ? 5.84 -14.344 -15.898 1 96.5 18 GLY B C 1
ATOM 2133 O O . GLY B 1 18 ? 4.824 -14.375 -15.203 1 96.5 18 GLY B O 1
ATOM 2134 N N . VAL B 1 19 ? 6.246 -13.242 -16.469 1 97.5 19 VAL B N 1
ATOM 2135 C CA . VAL B 1 19 ? 5.578 -11.961 -16.281 1 97.5 19 VAL B CA 1
ATOM 2136 C C . VAL B 1 19 ? 4.164 -12.023 -16.844 1 97.5 19 VAL B C 1
ATOM 2138 O O . VAL B 1 19 ? 3.201 -11.641 -16.188 1 97.5 19 VAL B O 1
ATOM 2141 N N . ILE B 1 20 ? 4.035 -12.523 -17.969 1 96.88 20 ILE B N 1
ATOM 2142 C CA . ILE B 1 20 ? 2.742 -12.594 -18.641 1 96.88 20 ILE B CA 1
ATOM 2143 C C . ILE B 1 20 ? 1.802 -13.508 -17.859 1 96.88 20 ILE B C 1
ATOM 2145 O O . ILE B 1 20 ? 0.67 -13.133 -17.547 1 96.88 20 ILE B O 1
ATOM 2149 N N . ILE B 1 21 ? 2.281 -14.609 -17.5 1 95.94 21 ILE B N 1
ATOM 2150 C CA . ILE B 1 21 ? 1.433 -15.609 -16.844 1 95.94 21 ILE B CA 1
ATOM 2151 C C . ILE B 1 21 ? 1.092 -15.148 -15.43 1 95.94 21 ILE B C 1
ATOM 2153 O O . ILE B 1 21 ? -0.033 -15.336 -14.969 1 95.94 21 ILE B O 1
ATOM 2157 N N . SER B 1 22 ? 2.027 -14.602 -14.719 1 95.56 22 SER B N 1
ATOM 2158 C CA . SER B 1 22 ? 1.748 -14.062 -13.391 1 95.56 22 SER B CA 1
ATOM 2159 C C . SER B 1 22 ? 0.593 -13.07 -13.422 1 95.56 22 SER B C 1
ATOM 2161 O O . SER B 1 22 ? -0.308 -13.125 -12.586 1 95.56 22 SER B O 1
ATOM 2163 N N . ASN B 1 23 ? 0.609 -12.211 -14.383 1 95.88 23 ASN B N 1
ATOM 2164 C CA . ASN B 1 23 ? -0.426 -11.188 -14.469 1 95.88 23 ASN B CA 1
ATOM 2165 C C . ASN B 1 23 ? -1.775 -11.781 -14.859 1 95.88 23 ASN B C 1
ATOM 2167 O O . ASN B 1 23 ? -2.82 -11.32 -14.398 1 95.88 23 ASN B O 1
ATOM 2171 N N . LEU B 1 24 ? -1.749 -12.789 -15.625 1 94.12 24 LEU B N 1
ATOM 2172 C CA . LEU B 1 24 ? -2.982 -13.5 -15.945 1 94.12 24 LEU B CA 1
ATOM 2173 C C . LEU B 1 24 ? -3.533 -14.211 -14.711 1 94.12 24 LEU B C 1
ATOM 2175 O O . LEU B 1 24 ? -4.746 -14.227 -14.492 1 94.12 24 LEU B O 1
ATOM 2179 N N . LEU B 1 25 ? -2.646 -14.75 -13.977 1 92.5 25 LEU B N 1
ATOM 2180 C CA . LEU B 1 25 ? -3.062 -15.453 -12.766 1 92.5 25 LEU B CA 1
ATOM 2181 C C . LEU B 1 25 ? -3.67 -14.484 -11.758 1 92.5 25 LEU B C 1
ATOM 2183 O O . LEU B 1 25 ? -4.613 -14.836 -11.039 1 92.5 25 LEU B O 1
ATOM 2187 N N . PHE B 1 26 ? -3.145 -13.273 -11.648 1 94.38 26 PHE B N 1
ATOM 2188 C CA . PHE B 1 26 ? -3.713 -12.273 -10.758 1 94.38 26 PHE B CA 1
ATOM 2189 C C . PHE B 1 26 ? -5.105 -11.859 -11.219 1 94.38 26 PHE B C 1
ATOM 2191 O O . PHE B 1 26 ? -5.918 -11.391 -10.422 1 94.38 26 PHE B O 1
ATOM 2198 N N . LEU B 1 27 ? -5.395 -12.086 -12.484 1 94.31 27 LEU B N 1
ATOM 2199 C CA . LEU B 1 27 ? -6.691 -11.703 -13.047 1 94.31 27 LEU B CA 1
ATOM 2200 C C . LEU B 1 27 ? -7.707 -12.82 -12.867 1 94.31 27 LEU B C 1
ATOM 2202 O O . LEU B 1 27 ? -8.914 -12.602 -13.023 1 94.31 27 LEU B O 1
ATOM 2206 N N . ALA B 1 28 ? -7.316 -13.953 -12.5 1 90.25 28 ALA B N 1
ATOM 2207 C CA . ALA B 1 28 ? -8.164 -15.148 -12.438 1 90.25 28 ALA B CA 1
ATOM 2208 C C . ALA B 1 28 ? -9.352 -14.93 -11.508 1 90.25 28 ALA B C 1
ATOM 2210 O O . ALA B 1 28 ? -10.484 -15.297 -11.836 1 90.25 28 ALA B O 1
ATOM 2211 N N . PRO B 1 29 ? -9.219 -14.289 -10.344 1 90.81 29 PRO B N 1
ATOM 2212 C CA . PRO B 1 29 ? -10.352 -14.102 -9.422 1 90.81 29 PRO B CA 1
ATOM 2213 C C . PRO B 1 29 ? -11.281 -12.977 -9.859 1 90.81 29 PRO B C 1
ATOM 2215 O O . PRO B 1 29 ? -12.336 -12.773 -9.242 1 90.81 29 PRO B O 1
ATOM 2218 N N . MET B 1 30 ? -10.984 -12.297 -10.891 1 93.81 30 MET B N 1
ATOM 2219 C CA . MET B 1 30 ? -11.695 -11.094 -11.289 1 93.81 30 MET B CA 1
ATOM 2220 C C . MET B 1 30 ? -13.18 -11.375 -11.508 1 93.81 30 MET B C 1
ATOM 2222 O O . MET B 1 30 ? -14.039 -10.641 -11.016 1 93.81 30 MET B O 1
ATOM 2226 N N . LYS B 1 31 ? -13.5 -12.398 -12.141 1 91.75 31 LYS B N 1
ATOM 2227 C CA . LYS B 1 31 ? -14.898 -12.727 -12.406 1 91.75 31 LYS B CA 1
ATOM 2228 C C . LYS B 1 31 ? -15.672 -12.953 -11.109 1 91.75 31 LYS B C 1
ATOM 2230 O O . LYS B 1 31 ? -16.766 -12.422 -10.938 1 91.75 31 LYS B O 1
ATOM 2235 N N . SER B 1 32 ? -15.07 -13.727 -10.281 1 90.31 32 SER B N 1
ATOM 2236 C CA . SER B 1 32 ? -15.719 -14.023 -9.008 1 90.31 32 SER B CA 1
ATOM 2237 C C . SER B 1 32 ? -15.898 -12.758 -8.172 1 90.31 32 SER B C 1
ATOM 2239 O O . SER B 1 32 ? -16.938 -12.57 -7.543 1 90.31 32 SER B O 1
ATOM 2241 N N . VAL B 1 33 ? -14.953 -11.93 -8.195 1 93.75 33 VAL B N 1
ATOM 2242 C CA . VAL B 1 33 ? -15 -10.703 -7.398 1 93.75 33 VAL B CA 1
ATOM 2243 C C . VAL B 1 33 ? -16.047 -9.758 -7.969 1 93.75 33 VAL B C 1
ATOM 2245 O O . VAL B 1 33 ? -16.797 -9.125 -7.219 1 93.75 33 VAL B O 1
ATOM 2248 N N . LEU B 1 34 ? -16.109 -9.695 -9.258 1 93.69 34 LEU B N 1
ATOM 2249 C CA . LEU B 1 34 ? -17.109 -8.836 -9.891 1 93.69 34 LEU B CA 1
ATOM 2250 C C . LEU B 1 34 ? -18.531 -9.336 -9.594 1 93.69 34 LEU B C 1
ATOM 2252 O O . LEU B 1 34 ? -19.453 -8.531 -9.422 1 93.69 34 LEU B O 1
ATOM 2256 N N . GLU B 1 35 ? -18.656 -10.602 -9.508 1 92.69 35 GLU B N 1
ATOM 2257 C CA . GLU B 1 35 ? -19.953 -11.164 -9.133 1 92.69 35 GLU B CA 1
ATOM 2258 C C . GLU B 1 35 ? -20.328 -10.773 -7.711 1 92.69 35 GLU B C 1
ATOM 2260 O O . GLU B 1 35 ? -21.484 -10.406 -7.445 1 92.69 35 GLU B O 1
ATOM 2265 N N . VAL B 1 36 ? -19.438 -10.883 -6.867 1 92.12 36 VAL B N 1
ATOM 2266 C CA . VAL B 1 36 ? -19.641 -10.492 -5.477 1 92.12 36 VAL B CA 1
ATOM 2267 C C . VAL B 1 36 ? -20.031 -9.023 -5.398 1 92.12 36 VAL B C 1
ATOM 2269 O O . VAL B 1 36 ? -20.938 -8.648 -4.652 1 92.12 36 VAL B O 1
ATOM 2272 N N . ARG B 1 37 ? -19.391 -8.289 -6.18 1 91 37 ARG B N 1
ATOM 2273 C CA . ARG B 1 37 ? -19.641 -6.848 -6.203 1 91 37 ARG B CA 1
ATOM 2274 C C . ARG B 1 37 ? -21.031 -6.543 -6.75 1 91 37 ARG B C 1
ATOM 2276 O O . ARG B 1 37 ? -21.75 -5.707 -6.195 1 91 37 ARG B O 1
ATOM 2283 N N . ASN B 1 38 ? -21.344 -7.211 -7.738 1 91.94 38 ASN B N 1
ATOM 2284 C CA . ASN B 1 38 ? -22.609 -6.973 -8.398 1 91.94 38 ASN B CA 1
ATOM 2285 C C . ASN B 1 38 ? -23.781 -7.445 -7.543 1 91.94 38 ASN B C 1
ATOM 2287 O O . ASN B 1 38 ? -24.812 -6.773 -7.469 1 91.94 38 ASN B O 1
ATOM 2291 N N . ASN B 1 39 ? -23.609 -8.516 -6.891 1 92.88 39 ASN B N 1
ATOM 2292 C CA . ASN B 1 39 ? -24.672 -9.094 -6.082 1 92.88 39 ASN B CA 1
ATOM 2293 C C . ASN B 1 39 ? -24.672 -8.531 -4.664 1 92.88 39 ASN B C 1
ATOM 2295 O O . ASN B 1 39 ? -25.609 -8.758 -3.9 1 92.88 39 ASN B O 1
ATOM 2299 N N . GLU B 1 40 ? -23.594 -7.852 -4.332 1 92.12 40 GLU B N 1
ATOM 2300 C CA . GLU B 1 40 ? -23.422 -7.289 -2.996 1 92.12 40 GLU B CA 1
ATOM 2301 C C . GLU B 1 40 ? -23.562 -8.359 -1.921 1 92.12 40 GLU B C 1
ATOM 2303 O O . GLU B 1 40 ? -24.266 -8.156 -0.927 1 92.12 40 GLU B O 1
ATOM 2308 N N . ASP B 1 41 ? -23.062 -9.5 -2.312 1 92.12 41 ASP B N 1
ATOM 2309 C CA . ASP B 1 41 ? -23.062 -10.672 -1.438 1 92.12 41 ASP B CA 1
ATOM 2310 C C . ASP B 1 41 ? -21.797 -11.5 -1.634 1 92.12 41 ASP B C 1
ATOM 2312 O O . ASP B 1 41 ? -21.469 -11.891 -2.758 1 92.12 41 ASP B O 1
ATOM 2316 N N . ILE B 1 42 ? -21.188 -11.766 -0.497 1 90.69 42 ILE B N 1
ATOM 2317 C CA . ILE B 1 42 ? -19.906 -12.461 -0.561 1 90.69 42 ILE B CA 1
ATOM 2318 C C . ILE B 1 42 ? -20.125 -13.914 -0.963 1 90.69 42 ILE B C 1
ATOM 2320 O O . ILE B 1 42 ? -19.266 -14.531 -1.589 1 90.69 42 ILE B O 1
ATOM 2324 N N . GLY B 1 43 ? -21.297 -14.469 -0.56 1 87.38 43 GLY B N 1
ATOM 2325 C CA . GLY B 1 43 ? -21.578 -15.859 -0.89 1 87.38 43 GLY B CA 1
ATOM 2326 C C . GLY B 1 43 ? -20.531 -16.828 -0.382 1 87.38 43 GLY B C 1
ATOM 2327 O O . GLY B 1 43 ? -20.125 -16.75 0.781 1 87.38 43 GLY B O 1
ATOM 2328 N N . PRO B 1 44 ? -20.062 -17.75 -1.238 1 81.88 44 PRO B N 1
ATOM 2329 C CA . PRO B 1 44 ? -19.078 -18.766 -0.815 1 81.88 44 PRO B CA 1
ATOM 2330 C C . PRO B 1 44 ? -17.641 -18.297 -0.998 1 81.88 44 PRO B C 1
ATOM 2332 O O . PRO B 1 44 ? -16.703 -19.031 -0.665 1 81.88 44 PRO B O 1
ATOM 2335 N N . LEU B 1 45 ? -17.469 -17.156 -1.495 1 86.31 45 LEU B N 1
ATOM 2336 C CA . LEU B 1 45 ? -16.125 -16.672 -1.79 1 86.31 45 LEU B CA 1
ATOM 2337 C C . LEU B 1 45 ? -15.367 -16.391 -0.504 1 86.31 45 LEU B C 1
ATOM 2339 O O . LEU B 1 45 ? -15.898 -15.766 0.417 1 86.31 45 LEU B O 1
ATOM 2343 N N . ASN B 1 46 ? -14.125 -16.938 -0.416 1 86.31 46 ASN B N 1
ATOM 2344 C CA . ASN B 1 46 ? -13.203 -16.594 0.664 1 86.31 46 ASN B CA 1
ATOM 2345 C C . ASN B 1 46 ? -12.25 -15.477 0.26 1 86.31 46 ASN B C 1
ATOM 2347 O O . ASN B 1 46 ? -11.367 -15.68 -0.578 1 86.31 46 ASN B O 1
ATOM 2351 N N . PRO B 1 47 ? -12.336 -14.344 0.878 1 91.75 47 PRO B N 1
ATOM 2352 C CA . PRO B 1 47 ? -11.523 -13.203 0.432 1 91.75 47 PRO B CA 1
ATOM 2353 C C . PRO B 1 47 ? -10.164 -13.148 1.119 1 91.75 47 PRO B C 1
ATOM 2355 O O . PRO B 1 47 ? -9.328 -12.305 0.773 1 91.75 47 PRO B O 1
ATOM 2358 N N . VAL B 1 48 ? -9.797 -14.039 2.016 1 90.19 48 VAL B N 1
ATOM 2359 C CA . VAL B 1 48 ? -8.594 -14 2.842 1 90.19 48 VAL B CA 1
ATOM 2360 C C . VAL B 1 48 ? -7.355 -14.086 1.955 1 90.19 48 VAL B C 1
ATOM 2362 O O . VAL B 1 48 ? -6.383 -13.359 2.17 1 90.19 48 VAL B O 1
ATOM 2365 N N . PRO B 1 49 ? -7.379 -14.859 0.884 1 90.62 49 PRO B N 1
ATOM 2366 C CA . PRO B 1 49 ? -6.191 -14.992 0.038 1 90.62 49 PRO B CA 1
ATOM 2367 C C . PRO B 1 49 ? -5.77 -13.664 -0.59 1 90.62 49 PRO B C 1
ATOM 2369 O O . PRO B 1 49 ? -4.59 -13.469 -0.899 1 90.62 49 PRO B O 1
ATOM 2372 N N . TYR B 1 50 ? -6.691 -12.734 -0.708 1 94.75 50 TYR B N 1
ATOM 2373 C CA . TYR B 1 50 ? -6.375 -11.469 -1.365 1 94.75 50 TYR B CA 1
ATOM 2374 C C . TYR B 1 50 ? -5.473 -10.609 -0.488 1 94.75 50 TYR B C 1
ATOM 2376 O O . TYR B 1 50 ? -4.652 -9.844 -0.996 1 94.75 50 TYR B O 1
ATOM 2384 N N . CYS B 1 51 ? -5.5 -10.789 0.822 1 95.31 51 CYS B N 1
ATOM 2385 C CA . CYS B 1 51 ? -4.594 -10.102 1.73 1 95.31 51 CYS B CA 1
ATOM 2386 C C . CYS B 1 51 ? -3.166 -10.617 1.568 1 95.31 51 CYS B C 1
ATOM 2388 O O . CYS B 1 51 ? -2.211 -9.836 1.63 1 95.31 51 CYS B O 1
ATOM 2390 N N . PHE B 1 52 ? -3.066 -11.82 1.293 1 94.31 52 PHE B N 1
ATOM 2391 C CA . PHE B 1 52 ? -1.743 -12.414 1.151 1 94.31 52 PHE B CA 1
ATOM 2392 C C . PHE B 1 52 ? -1.144 -12.086 -0.211 1 94.31 52 PHE B C 1
ATOM 2394 O O . PHE B 1 52 ? 0.073 -11.93 -0.338 1 94.31 52 PHE B O 1
ATOM 2401 N N . ILE B 1 53 ? -2.033 -11.977 -1.213 1 95.06 53 ILE B N 1
ATOM 2402 C CA . ILE B 1 53 ? -1.555 -11.5 -2.506 1 95.06 53 ILE B CA 1
ATOM 2403 C C . ILE B 1 53 ? -1.01 -10.078 -2.363 1 95.06 53 ILE B C 1
ATOM 2405 O O . ILE B 1 53 ? 0.037 -9.75 -2.926 1 95.06 53 ILE B O 1
ATOM 2409 N N . PHE B 1 54 ? -1.712 -9.32 -1.619 1 96.88 54 PHE B N 1
ATOM 2410 C CA . PHE B 1 54 ? -1.277 -7.957 -1.343 1 96.88 54 PHE B CA 1
ATOM 2411 C C . PHE B 1 54 ? 0.115 -7.949 -0.723 1 96.88 54 PHE B C 1
ATOM 2413 O O . PHE B 1 54 ? 1.007 -7.242 -1.196 1 96.88 54 PHE B O 1
ATOM 2420 N N . GLY B 1 55 ? 0.298 -8.727 0.276 1 96.69 55 GLY B N 1
ATOM 2421 C CA . GLY B 1 55 ? 1.59 -8.82 0.938 1 96.69 55 GLY B CA 1
ATOM 2422 C C . GLY B 1 55 ? 2.686 -9.359 0.039 1 96.69 55 GLY B C 1
ATOM 2423 O O . GLY B 1 55 ? 3.797 -8.828 0.018 1 96.69 55 GLY B O 1
ATOM 2424 N N . SER B 1 56 ? 2.383 -10.352 -0.675 1 96.44 56 SER B N 1
ATOM 2425 C CA . SER B 1 56 ? 3.361 -10.992 -1.548 1 96.44 56 SER B CA 1
ATOM 2426 C C . SER B 1 56 ? 3.812 -10.055 -2.66 1 96.44 56 SER B C 1
ATOM 2428 O O . SER B 1 56 ? 5.012 -9.883 -2.883 1 96.44 56 SER B O 1
ATOM 2430 N N . THR B 1 57 ? 2.857 -9.438 -3.268 1 97.25 57 THR B N 1
ATOM 2431 C CA . THR B 1 57 ? 3.189 -8.555 -4.379 1 97.25 57 THR B CA 1
ATOM 2432 C C . THR B 1 57 ? 3.953 -7.332 -3.885 1 97.25 57 THR B C 1
ATOM 2434 O O . THR B 1 57 ? 4.883 -6.863 -4.547 1 97.25 57 THR B O 1
ATOM 2437 N N . SER B 1 58 ? 3.572 -6.812 -2.715 1 97.25 58 SER B N 1
ATOM 2438 C CA . SER B 1 58 ? 4.324 -5.699 -2.146 1 97.25 58 SER B CA 1
ATOM 2439 C C . SER B 1 58 ? 5.766 -6.098 -1.848 1 97.25 58 SER B C 1
ATOM 2441 O O . SER B 1 58 ? 6.695 -5.352 -2.15 1 97.25 58 SER B O 1
ATOM 2443 N N . GLY B 1 59 ? 5.934 -7.27 -1.345 1 97.06 59 GLY B N 1
ATOM 2444 C CA . GLY B 1 59 ? 7.266 -7.77 -1.053 1 97.06 59 GLY B CA 1
ATOM 2445 C C . GLY B 1 59 ? 8.117 -7.965 -2.295 1 97.06 59 GLY B C 1
ATOM 2446 O O . GLY B 1 59 ? 9.281 -7.578 -2.322 1 97.06 59 GLY B O 1
ATOM 2447 N N . TRP B 1 60 ? 7.5 -8.523 -3.299 1 97.06 60 TRP B N 1
ATOM 2448 C CA . TRP B 1 60 ? 8.227 -8.789 -4.539 1 97.06 60 TRP B CA 1
ATOM 2449 C C . TRP B 1 60 ? 8.57 -7.484 -5.25 1 97.06 60 TRP B C 1
ATOM 2451 O O . TRP B 1 60 ? 9.617 -7.379 -5.898 1 97.06 60 TRP B O 1
ATOM 2461 N N . LEU B 1 61 ? 7.73 -6.508 -5.129 1 97.12 61 LEU B N 1
ATOM 2462 C CA . LEU B 1 61 ? 8.055 -5.211 -5.711 1 97.12 61 LEU B CA 1
ATOM 2463 C C . LEU B 1 61 ? 9.258 -4.586 -5.012 1 97.12 61 LEU B C 1
ATOM 2465 O O . LEU B 1 61 ? 10.172 -4.082 -5.668 1 97.12 61 LEU B O 1
ATOM 2469 N N . LEU B 1 62 ? 9.234 -4.66 -3.705 1 97.06 62 LEU B N 1
ATOM 2470 C CA . LEU B 1 62 ? 10.359 -4.125 -2.943 1 97.06 62 LEU B CA 1
ATOM 2471 C C . LEU B 1 62 ? 11.641 -4.902 -3.24 1 97.06 62 LEU B C 1
ATOM 2473 O O . LEU B 1 62 ? 12.703 -4.309 -3.424 1 97.06 62 LEU B O 1
ATOM 2477 N N . TYR B 1 63 ? 11.508 -6.23 -3.297 1 96.69 63 TYR B N 1
ATOM 2478 C CA . TYR B 1 63 ? 12.633 -7.09 -3.633 1 96.69 63 TYR B CA 1
ATOM 2479 C C . TYR B 1 63 ? 13.156 -6.777 -5.031 1 96.69 63 TYR B C 1
ATOM 2481 O O . TYR B 1 63 ? 14.359 -6.578 -5.219 1 96.69 63 TYR B O 1
ATOM 2489 N N . GLY B 1 64 ? 12.25 -6.773 -5.957 1 96.75 64 GLY B N 1
ATOM 2490 C CA . GLY B 1 64 ? 12.641 -6.48 -7.328 1 96.75 64 GLY B CA 1
ATOM 2491 C C . GLY B 1 64 ? 13.344 -5.148 -7.473 1 96.75 64 GLY B C 1
ATOM 2492 O O . GLY B 1 64 ? 14.32 -5.031 -8.227 1 96.75 64 GLY B O 1
ATOM 2493 N N . ALA B 1 65 ? 12.898 -4.145 -6.777 1 94.88 65 ALA B N 1
ATOM 2494 C CA . ALA B 1 65 ? 13.539 -2.83 -6.801 1 94.88 65 ALA B CA 1
ATOM 2495 C C . ALA B 1 65 ? 14.922 -2.883 -6.156 1 94.88 65 ALA B C 1
ATOM 2497 O O . ALA B 1 65 ? 15.859 -2.25 -6.641 1 94.88 65 ALA B O 1
ATOM 2498 N N . SER B 1 66 ? 15.008 -3.619 -5.09 1 94 66 SER B N 1
ATOM 2499 C CA . SER B 1 66 ? 16.266 -3.688 -4.348 1 94 66 SER B CA 1
ATOM 2500 C C . SER B 1 66 ? 17.344 -4.391 -5.152 1 94 66 SER B C 1
ATOM 2502 O O . SER B 1 66 ? 18.516 -3.99 -5.113 1 94 66 SER B O 1
ATOM 2504 N N . VAL B 1 67 ? 16.984 -5.402 -5.895 1 95.31 67 VAL B N 1
ATOM 2505 C CA . VAL B 1 67 ? 17.969 -6.156 -6.664 1 95.31 67 VAL B CA 1
ATOM 2506 C C . VAL B 1 67 ? 17.984 -5.66 -8.109 1 95.31 67 VAL B C 1
ATOM 2508 O O . VAL B 1 67 ? 18.688 -6.223 -8.953 1 95.31 67 VAL B O 1
ATOM 2511 N N . LYS B 1 68 ? 17.125 -4.66 -8.422 1 94.75 68 LYS B N 1
ATOM 2512 C CA . LYS B 1 68 ? 17.047 -4.023 -9.734 1 94.75 68 LYS B CA 1
ATOM 2513 C C . LYS B 1 68 ? 16.672 -5.035 -10.812 1 94.75 68 LYS B C 1
ATOM 2515 O O . LYS B 1 68 ? 17.312 -5.098 -11.867 1 94.75 68 LYS B O 1
ATOM 2520 N N . ASN B 1 69 ? 15.734 -5.844 -10.555 1 96.44 69 ASN B N 1
ATOM 2521 C CA . ASN B 1 69 ? 15.211 -6.828 -11.492 1 96.44 69 ASN B CA 1
ATOM 2522 C C . ASN B 1 69 ? 13.844 -6.414 -12.031 1 96.44 69 ASN B C 1
ATOM 2524 O O . ASN B 1 69 ? 12.836 -6.52 -11.328 1 96.44 69 ASN B O 1
ATOM 2528 N N . PHE B 1 70 ? 13.82 -6.012 -13.281 1 94.25 70 PHE B N 1
ATOM 2529 C CA . PHE B 1 70 ? 12.609 -5.445 -13.859 1 94.25 70 PHE B CA 1
ATOM 2530 C C . PHE B 1 70 ? 11.562 -6.531 -14.094 1 94.25 70 PHE B C 1
ATOM 2532 O O . PHE B 1 70 ? 10.359 -6.266 -14.008 1 94.25 70 PHE B O 1
ATOM 2539 N N . TYR B 1 71 ? 11.984 -7.797 -14.43 1 96.19 71 TYR B N 1
ATOM 2540 C CA . TYR B 1 71 ? 11.023 -8.875 -14.656 1 96.19 71 TYR B CA 1
ATOM 2541 C C . TYR B 1 71 ? 10.203 -9.141 -13.398 1 96.19 71 TYR B C 1
ATOM 2543 O O . TYR B 1 71 ? 8.977 -9.25 -13.461 1 96.19 71 TYR B O 1
ATOM 2551 N N . ILE B 1 72 ? 10.906 -9.219 -12.305 1 96.75 72 ILE B N 1
ATOM 2552 C CA . ILE B 1 72 ? 10.242 -9.469 -11.031 1 96.75 72 ILE B CA 1
ATOM 2553 C C . ILE B 1 72 ? 9.281 -8.328 -10.711 1 96.75 72 ILE B C 1
ATOM 2555 O O . ILE B 1 72 ? 8.156 -8.555 -10.266 1 96.75 72 ILE B O 1
ATOM 2559 N N . TRP B 1 73 ? 9.695 -7.141 -10.977 1 96.88 73 TRP B N 1
ATOM 2560 C CA . TRP B 1 73 ? 8.883 -5.965 -10.688 1 96.88 73 TRP B CA 1
ATOM 2561 C C . TRP B 1 73 ? 7.582 -5.996 -11.477 1 96.88 73 TRP B C 1
ATOM 2563 O O . TRP B 1 73 ? 6.496 -5.914 -10.906 1 96.88 73 TRP B O 1
ATOM 2573 N N . TRP B 1 74 ? 7.641 -6.234 -12.727 1 96.38 74 TRP B N 1
ATOM 2574 C CA . TRP B 1 74 ? 6.469 -6.125 -13.586 1 96.38 74 TRP B CA 1
ATOM 2575 C C . TRP B 1 74 ? 5.598 -7.375 -13.484 1 96.38 74 TRP B C 1
ATOM 2577 O O . TRP B 1 74 ? 4.422 -7.352 -13.852 1 96.38 74 TRP B O 1
ATOM 2587 N N . ALA B 1 75 ? 6.172 -8.453 -13.039 1 97.19 75 ALA B N 1
ATOM 2588 C CA . ALA B 1 75 ? 5.387 -9.656 -12.805 1 97.19 75 ALA B CA 1
ATOM 2589 C C . ALA B 1 75 ? 4.457 -9.477 -11.602 1 97.19 75 ALA B C 1
ATOM 2591 O O . ALA B 1 75 ? 3.521 -10.258 -11.414 1 97.19 75 ALA B O 1
ATOM 2592 N N . ASN B 1 76 ? 4.684 -8.43 -10.797 1 96.75 76 ASN B N 1
ATOM 2593 C CA . ASN B 1 76 ? 3.955 -8.32 -9.539 1 96.75 76 ASN B CA 1
ATOM 2594 C C . ASN B 1 76 ? 3.223 -6.988 -9.43 1 96.75 76 ASN B C 1
ATOM 2596 O O . ASN B 1 76 ? 2.26 -6.863 -8.664 1 96.75 76 ASN B O 1
ATOM 2600 N N . CYS B 1 77 ? 3.525 -6.047 -10.234 1 95.69 77 CYS B N 1
ATOM 2601 C CA . CYS B 1 77 ? 2.975 -4.699 -10.148 1 95.69 77 CYS B CA 1
ATOM 2602 C C . CYS B 1 77 ? 1.473 -4.707 -10.406 1 95.69 77 CYS B C 1
ATOM 2604 O O . CYS B 1 77 ? 0.696 -4.215 -9.586 1 95.69 77 CYS B O 1
ATOM 2606 N N . PRO B 1 78 ? 0.98 -5.242 -11.5 1 95.38 78 PRO B N 1
ATOM 2607 C CA . PRO B 1 78 ? -0.47 -5.305 -11.688 1 95.38 78 PRO B CA 1
ATOM 2608 C C . PRO B 1 78 ? -1.176 -6.09 -10.586 1 95.38 78 PRO B C 1
ATOM 2610 O O . PRO B 1 78 ? -2.326 -5.797 -10.25 1 95.38 78 PRO B O 1
ATOM 2613 N N . GLY B 1 79 ? -0.424 -7.051 -10.102 1 96.81 79 GLY B N 1
ATOM 2614 C CA . GLY B 1 79 ? -0.977 -7.836 -9.008 1 96.81 79 GLY B CA 1
ATOM 2615 C C . GLY B 1 79 ? -1.283 -7.012 -7.773 1 96.81 79 GLY B C 1
ATOM 2616 O O . GLY B 1 79 ? -2.299 -7.227 -7.109 1 96.81 79 GLY B O 1
ATOM 2617 N N . LEU B 1 80 ? -0.422 -6.094 -7.473 1 97.31 80 LEU B N 1
ATOM 2618 C CA . LEU B 1 80 ? -0.652 -5.23 -6.32 1 97.31 80 LEU B CA 1
ATOM 2619 C C . LEU B 1 80 ? -1.906 -4.387 -6.516 1 97.31 80 LEU B C 1
ATOM 2621 O O . LEU B 1 80 ? -2.725 -4.266 -5.602 1 97.31 80 LEU B O 1
ATOM 2625 N N . LEU B 1 81 ? -2.098 -3.838 -7.676 1 96.19 81 LEU B N 1
ATOM 2626 C CA . LEU B 1 81 ? -3.287 -3.051 -7.984 1 96.19 81 LEU B CA 1
ATOM 2627 C C . LEU B 1 81 ? -4.547 -3.902 -7.875 1 96.19 81 LEU B C 1
ATOM 2629 O O . LEU B 1 81 ? -5.539 -3.477 -7.277 1 96.19 81 LEU B O 1
ATOM 2633 N N . LEU B 1 82 ? -4.434 -5.043 -8.391 1 96.19 82 LEU B N 1
ATOM 2634 C CA . LEU B 1 82 ? -5.594 -5.93 -8.367 1 96.19 82 LEU B CA 1
ATOM 2635 C C . LEU B 1 82 ? -5.891 -6.398 -6.945 1 96.19 82 LEU B C 1
ATOM 2637 O O . LEU B 1 82 ? -7.055 -6.555 -6.57 1 96.19 82 LEU B O 1
ATOM 2641 N N . ALA B 1 83 ? -4.816 -6.648 -6.199 1 96.81 83 ALA B N 1
ATOM 2642 C CA . ALA B 1 83 ? -5.016 -7.055 -4.812 1 96.81 83 ALA B CA 1
ATOM 2643 C C . ALA B 1 83 ? -5.812 -6.008 -4.043 1 96.81 83 ALA B C 1
ATOM 2645 O O . ALA B 1 83 ? -6.758 -6.344 -3.322 1 96.81 83 ALA B O 1
ATOM 2646 N N . ILE B 1 84 ? -5.465 -4.781 -4.203 1 96.38 84 ILE B N 1
ATOM 2647 C CA . ILE B 1 84 ? -6.172 -3.701 -3.521 1 96.38 84 ILE B CA 1
ATOM 2648 C C . ILE B 1 84 ? -7.609 -3.625 -4.023 1 96.38 84 ILE B C 1
ATOM 2650 O O . ILE B 1 84 ? -8.539 -3.465 -3.234 1 96.38 84 ILE B O 1
ATOM 2654 N N . PHE B 1 85 ? -7.816 -3.793 -5.277 1 96.12 85 PHE B N 1
ATOM 2655 C CA . PHE B 1 85 ? -9.156 -3.803 -5.848 1 96.12 85 PHE B CA 1
ATOM 2656 C C . PHE B 1 85 ? -9.992 -4.93 -5.246 1 96.12 85 PHE B C 1
ATOM 2658 O O . PHE B 1 85 ? -11.148 -4.723 -4.883 1 96.12 85 PHE B O 1
ATOM 2665 N N . TYR B 1 86 ? -9.406 -6.09 -5.18 1 96.31 86 TYR B N 1
ATOM 2666 C CA . TYR B 1 86 ? -10.109 -7.242 -4.629 1 96.31 86 TYR B CA 1
ATOM 2667 C C . TYR B 1 86 ? -10.453 -7.02 -3.158 1 96.31 86 TYR B C 1
ATOM 2669 O O . TYR B 1 86 ? -11.555 -7.344 -2.715 1 96.31 86 TYR B O 1
ATOM 2677 N N . ILE B 1 87 ? -9.508 -6.492 -2.455 1 96.25 87 ILE B N 1
ATOM 2678 C CA . ILE B 1 87 ? -9.703 -6.242 -1.032 1 96.25 87 ILE B CA 1
ATOM 2679 C C . ILE B 1 87 ? -10.844 -5.242 -0.839 1 96.25 87 ILE B C 1
ATOM 2681 O O . ILE B 1 87 ? -11.758 -5.473 -0.041 1 96.25 87 ILE B O 1
ATOM 2685 N N . LEU B 1 88 ? -10.859 -4.18 -1.583 1 94.81 88 LEU B N 1
ATOM 2686 C CA . LEU B 1 88 ? -11.906 -3.166 -1.461 1 94.81 88 LEU B CA 1
ATOM 2687 C C . LEU B 1 88 ? -13.266 -3.736 -1.848 1 94.81 88 LEU B C 1
ATOM 2689 O O . LEU B 1 88 ? -14.258 -3.508 -1.152 1 94.81 88 LEU B O 1
ATOM 2693 N N . SER B 1 89 ? -13.281 -4.492 -2.906 1 94.12 89 SER B N 1
ATOM 2694 C CA . SER B 1 89 ? -14.531 -5.043 -3.42 1 94.12 89 SER B CA 1
ATOM 2695 C C . SER B 1 89 ? -15.156 -6.016 -2.424 1 94.12 89 SER B C 1
ATOM 2697 O O . SER B 1 89 ? -16.359 -5.949 -2.154 1 94.12 89 SER B O 1
ATOM 2699 N N . CYS B 1 90 ? -14.344 -6.844 -1.837 1 94.25 90 CYS B N 1
ATOM 2700 C CA . CYS B 1 90 ? -14.859 -7.84 -0.906 1 94.25 90 CYS B CA 1
ATOM 2701 C C . CYS B 1 90 ? -15.18 -7.207 0.443 1 94.25 90 CYS B C 1
ATOM 2703 O O . CYS B 1 90 ? -16.172 -7.574 1.086 1 94.25 90 CYS B O 1
ATOM 2705 N N . HIS B 1 91 ? -14.344 -6.312 0.792 1 93.19 91 HIS B N 1
ATOM 2706 C CA . HIS B 1 91 ? -14.555 -5.633 2.064 1 93.19 91 HIS B CA 1
ATOM 2707 C C . HIS B 1 91 ? -15.891 -4.891 2.072 1 93.19 91 HIS B C 1
ATOM 2709 O O . HIS B 1 91 ? -16.578 -4.852 3.098 1 93.19 91 HIS B O 1
ATOM 2715 N N . ALA B 1 92 ? -16.297 -4.383 0.997 1 90.62 92 ALA B N 1
ATOM 2716 C CA . ALA B 1 92 ? -17.5 -3.578 0.869 1 90.62 92 ALA B CA 1
ATOM 2717 C C . ALA B 1 92 ? -18.75 -4.422 1.115 1 90.62 92 ALA B C 1
ATOM 2719 O O . ALA B 1 92 ? -19.781 -3.898 1.538 1 90.62 92 ALA B O 1
ATOM 2720 N N . VAL B 1 93 ? -18.656 -5.656 0.862 1 91.69 93 VAL B N 1
ATOM 2721 C CA . VAL B 1 93 ? -19.859 -6.492 0.902 1 91.69 93 VAL B CA 1
ATOM 2722 C C . VAL B 1 93 ? -19.906 -7.266 2.219 1 91.69 93 VAL B C 1
ATOM 2724 O O . VAL B 1 93 ? -20.938 -7.832 2.578 1 91.69 93 VAL B O 1
ATOM 2727 N N . LEU B 1 94 ? -18.766 -7.281 2.91 1 91.5 94 LEU B N 1
ATOM 2728 C CA . LEU B 1 94 ? -18.75 -7.957 4.203 1 91.5 94 LEU B CA 1
ATOM 2729 C C . LEU B 1 94 ? -19.562 -7.184 5.234 1 91.5 94 LEU B C 1
ATOM 2731 O O . LEU B 1 94 ? -19.438 -5.965 5.355 1 91.5 94 LEU B O 1
ATOM 2735 N N . GLU B 1 95 ? -20.406 -7.895 5.875 1 87.56 95 GLU B N 1
ATOM 2736 C CA . GLU B 1 95 ? -21.203 -7.27 6.918 1 87.56 95 GLU B CA 1
ATOM 2737 C C . GLU B 1 95 ? -20.359 -6.895 8.125 1 87.56 95 GLU B C 1
ATOM 2739 O O . GLU B 1 95 ? -19.344 -7.551 8.406 1 87.56 95 GLU B O 1
ATOM 2744 N N . LYS B 1 96 ? -20.859 -5.832 8.727 1 87.75 96 LYS B N 1
ATOM 2745 C CA . LYS B 1 96 ? -20.188 -5.422 9.953 1 87.75 96 LYS B CA 1
ATOM 2746 C C . LYS B 1 96 ? -20.188 -6.551 10.984 1 87.75 96 LYS B C 1
ATOM 2748 O O . LYS B 1 96 ? -21.219 -7.203 11.195 1 87.75 96 LYS B O 1
ATOM 2753 N N . GLY B 1 97 ? -18.938 -6.918 11.539 1 89.56 97 GLY B N 1
ATOM 2754 C CA . GLY B 1 97 ? -18.812 -7.996 12.5 1 89.56 97 GLY B CA 1
ATOM 2755 C C . GLY B 1 97 ? -17.406 -8.555 12.594 1 89.56 97 GLY B C 1
ATOM 2756 O O . GLY B 1 97 ? -16.438 -7.863 12.266 1 89.56 97 GLY B O 1
ATOM 2757 N N . LYS B 1 98 ? -17.391 -9.672 13.141 1 89.19 98 LYS B N 1
ATOM 2758 C CA . LYS B 1 98 ? -16.094 -10.305 13.406 1 89.19 98 LYS B CA 1
ATOM 2759 C C . LYS B 1 98 ? -15.344 -10.586 12.109 1 89.19 98 LYS B C 1
ATOM 2761 O O . LYS B 1 98 ? -14.125 -10.398 12.039 1 89.19 98 LYS B O 1
ATOM 2766 N N . ARG B 1 99 ? -16.047 -11.023 11.086 1 90 99 ARG B N 1
ATOM 2767 C CA . ARG B 1 99 ? -15.406 -11.375 9.82 1 90 99 ARG B CA 1
ATOM 2768 C C . ARG B 1 99 ? -14.789 -10.148 9.164 1 90 99 ARG B C 1
ATOM 2770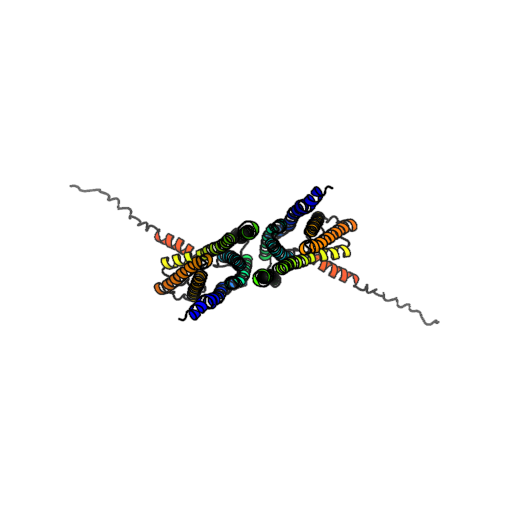 O O . ARG B 1 99 ? -13.656 -10.211 8.664 1 90 99 ARG B O 1
ATOM 2777 N N . ARG B 1 100 ? -15.5 -9.102 9.125 1 91.62 100 ARG B N 1
ATOM 2778 C CA . ARG B 1 100 ? -14.984 -7.867 8.547 1 91.62 100 ARG B CA 1
ATOM 2779 C C . ARG B 1 100 ? -13.789 -7.348 9.336 1 91.62 100 ARG B C 1
ATOM 2781 O O . ARG B 1 100 ? -12.797 -6.906 8.758 1 91.62 100 ARG B O 1
ATOM 2788 N N . PHE B 1 101 ? -13.93 -7.445 10.625 1 91.81 101 PHE B N 1
ATOM 2789 C CA . PHE B 1 101 ? -12.844 -6.996 11.492 1 91.81 101 PHE B CA 1
ATOM 2790 C C . PHE B 1 101 ? -11.578 -7.805 11.242 1 91.81 101 PHE B C 1
ATOM 2792 O O . PHE B 1 101 ? -10.484 -7.242 11.125 1 91.81 101 PHE B O 1
ATOM 2799 N N . LEU B 1 102 ? -11.75 -9.062 11.195 1 92.25 102 LEU B N 1
ATOM 2800 C CA . LEU B 1 102 ? -10.602 -9.945 10.977 1 92.25 102 LEU B CA 1
ATOM 2801 C C . LEU B 1 102 ? -9.961 -9.672 9.617 1 92.25 102 LEU B C 1
ATOM 2803 O O . LEU B 1 102 ? -8.734 -9.672 9.5 1 92.25 102 LEU B O 1
ATOM 2807 N N . TYR B 1 103 ? -10.797 -9.414 8.633 1 93.69 103 TYR B N 1
ATOM 2808 C CA . TYR B 1 103 ? -10.32 -9.094 7.297 1 93.69 103 TYR B CA 1
ATOM 2809 C C . TYR B 1 103 ? -9.523 -7.793 7.297 1 93.69 103 TYR B C 1
ATOM 2811 O O . TYR B 1 103 ? -8.453 -7.711 6.695 1 93.69 103 TYR B O 1
ATOM 2819 N N . GLU B 1 104 ? -9.93 -6.816 8.016 1 94.25 104 GLU B N 1
ATOM 2820 C CA . GLU B 1 104 ? -9.242 -5.539 8.172 1 94.25 104 GLU B CA 1
ATOM 2821 C C . GLU B 1 104 ? -7.934 -5.711 8.938 1 94.25 104 GLU B C 1
ATOM 2823 O O . GLU B 1 104 ? -6.898 -5.184 8.539 1 94.25 104 GLU B O 1
ATOM 28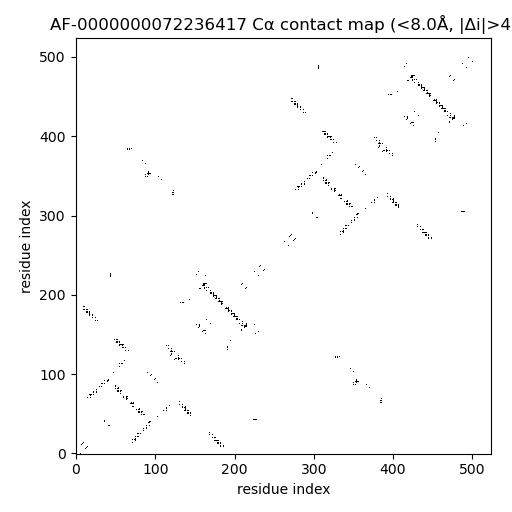28 N N . ALA B 1 105 ? -8.055 -6.426 10.008 1 94.69 105 ALA B N 1
ATOM 2829 C CA . ALA B 1 105 ? -6.879 -6.652 10.844 1 94.69 105 ALA B CA 1
ATOM 2830 C C . ALA B 1 105 ? -5.781 -7.371 10.07 1 94.69 105 ALA B C 1
ATOM 2832 O O . ALA B 1 105 ? -4.598 -7.035 10.203 1 94.69 105 ALA B O 1
ATOM 2833 N N . LEU B 1 106 ? -6.176 -8.312 9.289 1 95 106 LEU B N 1
ATOM 2834 C CA . LEU B 1 106 ? -5.203 -9.055 8.484 1 95 106 LEU B CA 1
ATOM 2835 C C . LEU B 1 106 ? -4.551 -8.141 7.453 1 95 106 LEU B C 1
ATOM 2837 O O . LEU B 1 106 ? -3.326 -8.156 7.293 1 95 106 LEU B O 1
ATOM 2841 N N . THR B 1 107 ? -5.348 -7.379 6.789 1 95.88 107 THR B N 1
ATOM 2842 C CA . THR B 1 107 ? -4.828 -6.449 5.793 1 95.88 107 THR B CA 1
ATOM 2843 C C . THR B 1 107 ? -3.832 -5.48 6.426 1 95.88 107 THR B C 1
ATOM 2845 O O . THR B 1 107 ? -2.736 -5.277 5.898 1 95.88 107 THR B O 1
ATOM 2848 N N . LEU B 1 108 ? -4.152 -4.969 7.578 1 96.31 108 LEU B N 1
ATOM 2849 C CA . LEU B 1 108 ? -3.299 -4.004 8.258 1 96.31 108 LEU B CA 1
ATOM 2850 C C . LEU B 1 108 ? -2.051 -4.684 8.812 1 96.31 108 LEU B C 1
ATOM 2852 O O . LEU B 1 108 ? -0.975 -4.082 8.852 1 96.31 108 LEU B O 1
ATOM 2856 N N . SER B 1 109 ? -2.211 -5.887 9.25 1 95.88 109 SER B N 1
ATOM 2857 C CA . SER B 1 109 ? -1.054 -6.621 9.75 1 95.88 109 SER B CA 1
ATOM 2858 C C . SER B 1 109 ? -0.057 -6.906 8.633 1 95.88 109 SER B C 1
ATOM 2860 O O . SER B 1 109 ? 1.155 -6.805 8.836 1 95.88 109 SER B O 1
ATOM 2862 N N . VAL B 1 110 ? -0.572 -7.293 7.527 1 96.5 110 VAL B N 1
ATOM 2863 C CA . VAL B 1 110 ? 0.286 -7.543 6.371 1 96.5 110 VAL B CA 1
ATOM 2864 C C . VAL B 1 110 ? 1 -6.25 5.973 1 96.5 110 VAL B C 1
ATOM 2866 O O . VAL B 1 110 ? 2.205 -6.254 5.715 1 96.5 110 VAL B O 1
ATOM 2869 N N . LEU B 1 111 ? 0.281 -5.18 5.926 1 96.62 111 LEU B N 1
ATOM 2870 C CA . LEU B 1 111 ? 0.88 -3.883 5.629 1 96.62 111 LEU B CA 1
ATOM 2871 C C . LEU B 1 111 ? 1.927 -3.514 6.676 1 96.62 111 LEU B C 1
ATOM 2873 O O . LEU B 1 111 ? 3.021 -3.064 6.332 1 96.62 111 LEU B O 1
ATOM 2877 N N . GLY B 1 112 ? 1.591 -3.719 7.945 1 96.31 112 GLY B N 1
ATOM 2878 C CA . GLY B 1 112 ? 2.531 -3.441 9.016 1 96.31 112 GLY B CA 1
ATOM 2879 C C . GLY B 1 112 ? 3.818 -4.234 8.906 1 96.31 112 GLY B C 1
ATOM 2880 O O . GLY B 1 112 ? 4.91 -3.689 9.086 1 96.31 112 GLY B O 1
ATOM 2881 N N . LEU B 1 113 ? 3.656 -5.461 8.617 1 96.19 113 LEU B N 1
ATOM 2882 C CA . LEU B 1 113 ? 4.828 -6.312 8.453 1 96.19 113 LEU B CA 1
ATOM 2883 C C . LEU B 1 113 ? 5.676 -5.848 7.27 1 96.19 113 LEU B C 1
ATOM 2885 O O . LEU B 1 113 ? 6.906 -5.844 7.348 1 96.19 113 LEU B O 1
ATOM 2889 N N . THR B 1 114 ? 5.02 -5.496 6.195 1 96.75 114 THR B N 1
ATOM 2890 C CA . THR B 1 114 ? 5.719 -4.988 5.02 1 96.75 114 THR B CA 1
ATOM 2891 C C . THR B 1 114 ? 6.5 -3.725 5.359 1 96.75 114 THR B C 1
ATOM 2893 O O . THR B 1 114 ? 7.656 -3.574 4.953 1 96.75 114 THR B O 1
ATOM 2896 N N . ILE B 1 115 ? 5.914 -2.865 6.16 1 95.62 115 ILE B N 1
ATOM 2897 C CA . ILE B 1 115 ? 6.539 -1.608 6.559 1 95.62 115 ILE B CA 1
ATOM 2898 C C . ILE B 1 115 ? 7.758 -1.893 7.438 1 95.62 115 ILE B C 1
ATOM 2900 O O . ILE B 1 115 ? 8.805 -1.269 7.273 1 95.62 115 ILE B O 1
ATOM 2904 N N . ILE B 1 116 ? 7.633 -2.797 8.328 1 95.75 116 ILE B N 1
ATOM 2905 C CA . ILE B 1 116 ? 8.727 -3.154 9.219 1 95.75 116 ILE B CA 1
ATOM 2906 C C . ILE B 1 116 ? 9.898 -3.703 8.406 1 95.75 116 ILE B C 1
ATOM 2908 O O . ILE B 1 116 ? 11.047 -3.293 8.609 1 95.75 116 ILE B O 1
ATOM 2912 N N . CYS B 1 117 ? 9.648 -4.605 7.512 1 96.12 117 CYS B N 1
ATOM 2913 C CA . CYS B 1 117 ? 10.703 -5.191 6.684 1 96.12 117 CYS B CA 1
ATOM 2914 C C . CYS B 1 117 ? 11.336 -4.133 5.789 1 96.12 117 CYS B C 1
ATOM 2916 O O . CYS B 1 117 ? 12.555 -4.133 5.59 1 96.12 117 CYS B O 1
ATOM 2918 N N . ALA B 1 118 ? 10.508 -3.258 5.305 1 95.62 118 ALA B N 1
ATOM 2919 C CA . ALA B 1 118 ? 11.031 -2.164 4.488 1 95.62 118 ALA B CA 1
ATOM 2920 C C . ALA B 1 118 ? 11.938 -1.257 5.312 1 95.62 118 ALA B C 1
ATOM 2922 O O . ALA B 1 118 ? 12.977 -0.802 4.824 1 95.62 118 ALA B O 1
ATOM 2923 N N . PHE B 1 119 ? 11.555 -0.998 6.551 1 96 119 PHE B N 1
ATOM 2924 C CA . PHE B 1 119 ? 12.359 -0.161 7.434 1 96 119 PHE B CA 1
ATOM 2925 C C . PHE B 1 119 ? 13.711 -0.807 7.707 1 96 119 PHE B C 1
ATOM 2927 O O . PHE B 1 119 ? 14.758 -0.164 7.566 1 96 119 PHE B O 1
ATOM 2934 N N . LEU B 1 120 ? 13.648 -2.031 8.094 1 95.75 120 LEU B N 1
ATOM 2935 C CA . LEU B 1 120 ? 14.883 -2.75 8.391 1 95.75 120 LEU B CA 1
ATOM 2936 C C . LEU B 1 120 ? 15.797 -2.775 7.168 1 95.75 120 LEU B C 1
ATOM 2938 O O . LEU B 1 120 ? 17 -2.537 7.281 1 95.75 120 LEU B O 1
ATOM 2942 N N . SER B 1 121 ? 15.258 -3.035 6.031 1 95.06 121 SER B N 1
ATOM 2943 C CA . SER B 1 121 ? 16.016 -3.152 4.789 1 95.06 121 SER B CA 1
ATOM 2944 C C . SER B 1 121 ? 16.625 -1.812 4.379 1 95.06 121 SER B C 1
ATOM 2946 O O . SER B 1 121 ? 17.734 -1.759 3.863 1 95.06 121 SER B O 1
ATOM 2948 N N . ALA B 1 122 ? 15.945 -0.767 4.645 1 92.75 122 ALA B N 1
ATOM 2949 C CA . ALA B 1 122 ? 16.375 0.545 4.172 1 92.75 122 ALA B CA 1
ATOM 2950 C C . ALA B 1 122 ? 17.375 1.179 5.141 1 92.75 122 ALA B C 1
ATOM 2952 O O . ALA B 1 122 ? 18.25 1.937 4.727 1 92.75 122 ALA B O 1
ATOM 2953 N N . PHE B 1 123 ? 17.312 0.834 6.496 1 94.06 123 PHE B N 1
ATOM 2954 C CA . PHE B 1 123 ? 18.031 1.677 7.453 1 94.06 123 PHE B CA 1
ATOM 2955 C C . PHE B 1 123 ? 19.031 0.856 8.258 1 94.06 123 PHE B C 1
ATOM 2957 O O . PHE B 1 123 ? 20 1.398 8.797 1 94.06 123 PHE B O 1
ATOM 2964 N N . ILE B 1 124 ? 18.797 -0.378 8.383 1 94.5 124 ILE B N 1
ATOM 2965 C CA . ILE B 1 124 ? 19.547 -1.105 9.398 1 94.5 124 ILE B CA 1
ATOM 2966 C C . ILE B 1 124 ? 20.422 -2.172 8.742 1 94.5 124 ILE B C 1
ATOM 2968 O O . ILE B 1 124 ? 21.609 -2.26 9.016 1 94.5 124 ILE B O 1
ATOM 2972 N N . LEU B 1 125 ? 19.906 -2.871 7.766 1 95.06 125 LEU B N 1
ATOM 2973 C CA . LEU B 1 125 ? 20.531 -4.082 7.254 1 95.06 125 LEU B CA 1
ATOM 2974 C C . LEU B 1 125 ? 21.438 -3.764 6.062 1 95.06 125 LEU B C 1
ATOM 2976 O O . LEU B 1 125 ? 21.109 -2.898 5.246 1 95.06 125 LEU B O 1
ATOM 2980 N N . PRO B 1 126 ? 22.469 -4.562 6.051 1 95.75 126 PRO B N 1
ATOM 2981 C CA . PRO B 1 126 ? 23.25 -4.477 4.812 1 95.75 126 PRO B CA 1
ATOM 2982 C C . PRO B 1 126 ? 22.469 -4.949 3.588 1 95.75 126 PRO B C 1
ATOM 2984 O O . PRO B 1 126 ? 21.5 -5.695 3.725 1 95.75 126 PRO B O 1
ATOM 2987 N N . LYS B 1 127 ? 22.938 -4.562 2.443 1 93.75 127 LYS B N 1
ATOM 2988 C CA . LYS B 1 127 ? 22.203 -4.742 1.192 1 93.75 127 LYS B CA 1
ATOM 2989 C C . LYS B 1 127 ? 21.844 -6.207 0.976 1 93.75 127 LYS B C 1
ATOM 2991 O O . LYS B 1 127 ? 20.703 -6.523 0.614 1 93.75 127 LYS B O 1
ATOM 2996 N N . ASN B 1 128 ? 22.781 -7.156 1.171 1 93.31 128 ASN B N 1
ATOM 2997 C CA . ASN B 1 128 ? 22.531 -8.57 0.927 1 93.31 128 ASN B CA 1
ATOM 2998 C C . ASN B 1 128 ? 21.453 -9.117 1.863 1 93.31 128 ASN B C 1
ATOM 3000 O O . ASN B 1 128 ? 20.547 -9.836 1.427 1 93.31 128 ASN B O 1
ATOM 3004 N N . ILE B 1 129 ? 21.516 -8.781 3.107 1 95.38 129 ILE B N 1
ATOM 3005 C CA . ILE B 1 129 ? 20.531 -9.242 4.09 1 95.38 129 ILE B CA 1
ATOM 3006 C C . ILE B 1 129 ? 19.203 -8.531 3.869 1 95.38 129 ILE B C 1
ATOM 3008 O O . ILE B 1 129 ? 18.141 -9.125 4.082 1 95.38 129 ILE B O 1
ATOM 3012 N N . ALA B 1 130 ? 19.281 -7.254 3.471 1 95.88 130 ALA B N 1
ATOM 3013 C CA . ALA B 1 130 ? 18.078 -6.508 3.127 1 95.88 130 ALA B CA 1
ATOM 3014 C C . ALA B 1 130 ? 17.312 -7.195 2.008 1 95.88 130 ALA B C 1
ATOM 3016 O O . ALA B 1 130 ? 16.094 -7.367 2.102 1 95.88 130 ALA B O 1
ATOM 3017 N N . ASN B 1 131 ? 17.984 -7.652 0.992 1 95.44 131 ASN B N 1
ATOM 3018 C CA . ASN B 1 131 ? 17.359 -8.367 -0.116 1 95.44 131 ASN B CA 1
ATOM 3019 C C . ASN B 1 131 ? 16.719 -9.664 0.35 1 95.44 131 ASN B C 1
ATOM 3021 O O . ASN B 1 131 ? 15.578 -9.961 -0.025 1 95.44 131 ASN B O 1
ATOM 3025 N N . ILE B 1 132 ? 17.375 -10.359 1.155 1 94.94 132 ILE B N 1
ATOM 3026 C CA . ILE B 1 132 ? 16.875 -11.625 1.672 1 94.94 132 ILE B CA 1
ATOM 3027 C C . ILE B 1 132 ? 15.617 -11.367 2.508 1 94.94 132 ILE B C 1
ATOM 3029 O O . ILE B 1 132 ? 14.625 -12.094 2.395 1 94.94 132 ILE B O 1
ATOM 3033 N N . THR B 1 133 ? 15.656 -10.312 3.287 1 96.25 133 THR B N 1
ATOM 3034 C CA . THR B 1 133 ? 14.531 -9.969 4.152 1 96.25 133 THR B CA 1
ATOM 3035 C C . THR B 1 133 ? 13.281 -9.68 3.33 1 96.25 133 THR B C 1
ATOM 3037 O O . THR B 1 133 ? 12.203 -10.188 3.631 1 96.25 133 THR B O 1
ATOM 3040 N N . LEU B 1 134 ? 13.406 -8.945 2.318 1 97.06 134 LEU B N 1
ATOM 3041 C CA . LEU B 1 134 ? 12.289 -8.586 1.457 1 97.06 134 LEU B CA 1
ATOM 3042 C C . LEU B 1 134 ? 11.773 -9.805 0.698 1 97.06 134 LEU B C 1
ATOM 3044 O O . LEU B 1 134 ? 10.562 -9.992 0.555 1 97.06 134 LEU B O 1
ATOM 3048 N N . GLY B 1 135 ? 12.656 -10.641 0.225 1 96.62 135 GLY B N 1
ATOM 3049 C CA . GLY B 1 135 ? 12.266 -11.859 -0.462 1 96.62 135 GLY B CA 1
ATOM 3050 C C . GLY B 1 135 ? 11.555 -12.852 0.44 1 96.62 135 GLY B C 1
ATOM 3051 O O . GLY B 1 135 ? 10.57 -13.477 0.033 1 96.62 135 GLY B O 1
ATOM 3052 N N . VAL B 1 136 ? 12.055 -13 1.602 1 95.5 136 VAL B N 1
ATOM 3053 C CA . VAL B 1 136 ? 11.445 -13.898 2.572 1 95.5 136 VAL B CA 1
ATOM 3054 C C . VAL B 1 136 ? 10.047 -13.406 2.924 1 95.5 136 VAL B C 1
ATOM 3056 O O . VAL B 1 136 ? 9.117 -14.203 3.078 1 95.5 136 VAL B O 1
ATOM 3059 N N . LEU B 1 137 ? 9.906 -12.094 3.068 1 96.25 137 LEU B N 1
ATOM 3060 C CA . LEU B 1 137 ? 8.578 -11.523 3.277 1 96.25 137 LEU B CA 1
ATOM 3061 C C . LEU B 1 137 ? 7.629 -11.93 2.156 1 96.25 137 LEU B C 1
ATOM 3063 O O . LEU B 1 137 ? 6.527 -12.422 2.418 1 96.25 137 LEU B O 1
ATOM 3067 N N . ALA B 1 138 ? 8.055 -11.75 0.952 1 95.94 138 ALA B N 1
ATOM 3068 C CA . ALA B 1 138 ? 7.23 -12.055 -0.216 1 95.94 138 ALA B CA 1
ATOM 3069 C C . ALA B 1 138 ? 6.859 -13.531 -0.25 1 95.94 138 ALA B C 1
ATOM 3071 O O . ALA B 1 138 ? 5.695 -13.883 -0.461 1 95.94 138 ALA B O 1
ATOM 3072 N N . ASN B 1 139 ? 7.844 -14.383 0.039 1 94.38 139 ASN B N 1
ATOM 3073 C CA . ASN B 1 139 ? 7.633 -15.82 0.006 1 94.38 139 ASN B CA 1
ATOM 3074 C C . ASN B 1 139 ? 6.746 -16.281 1.159 1 94.38 139 ASN B C 1
ATOM 3076 O O . ASN B 1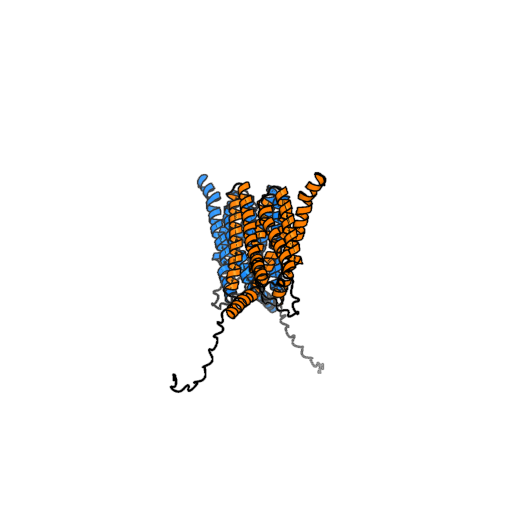 139 ? 5.953 -17.219 1.003 1 94.38 139 ASN B O 1
ATOM 3080 N N . THR B 1 140 ? 6.922 -15.719 2.303 1 93.25 140 THR B N 1
ATOM 3081 C CA . THR B 1 140 ? 6.082 -16.062 3.445 1 93.25 140 THR B CA 1
ATOM 3082 C C . THR B 1 140 ? 4.617 -15.75 3.154 1 93.25 140 THR B C 1
ATOM 3084 O O . THR B 1 140 ? 3.736 -16.562 3.438 1 93.25 140 THR B O 1
ATOM 3087 N N . MET B 1 141 ? 4.391 -14.641 2.557 1 93.56 141 MET B N 1
ATOM 3088 C CA . MET B 1 141 ? 3.025 -14.266 2.201 1 93.56 141 MET B CA 1
ATOM 3089 C C . MET B 1 141 ? 2.471 -15.195 1.124 1 93.56 141 MET B C 1
ATOM 3091 O O . MET B 1 141 ? 1.306 -15.594 1.182 1 93.56 141 MET B O 1
ATOM 3095 N N . LEU B 1 142 ? 3.291 -15.516 0.218 1 89 142 LEU B N 1
ATOM 3096 C CA . LEU B 1 142 ? 2.889 -16.438 -0.846 1 89 142 LEU B CA 1
ATOM 3097 C C . LEU B 1 142 ? 2.568 -17.812 -0.285 1 89 142 LEU B C 1
ATOM 3099 O O . LEU B 1 142 ? 1.611 -18.453 -0.722 1 89 142 LEU B O 1
ATOM 3103 N N . THR B 1 143 ? 3.381 -18.234 0.634 1 87.69 143 THR B N 1
ATOM 3104 C CA . THR B 1 143 ? 3.137 -19.516 1.29 1 87.69 143 THR B CA 1
ATOM 3105 C C . THR B 1 143 ? 1.777 -19.516 1.985 1 87.69 143 THR B C 1
ATOM 3107 O O . THR B 1 143 ? 1.04 -20.5 1.916 1 87.69 143 THR B O 1
ATOM 3110 N N . CYS B 1 144 ? 1.442 -18.453 2.586 1 86.69 144 CYS B N 1
ATOM 3111 C CA . CYS B 1 144 ? 0.131 -18.312 3.211 1 86.69 144 CYS B CA 1
ATOM 3112 C C . CYS B 1 144 ? -0.977 -18.344 2.164 1 86.69 144 CYS B C 1
ATOM 3114 O O . CYS B 1 144 ? -2.033 -18.938 2.385 1 86.69 144 CYS B O 1
ATOM 3116 N N . PHE B 1 145 ? -0.694 -17.734 1.052 1 82.94 145 PHE B N 1
ATOM 3117 C CA . PHE B 1 145 ? -1.64 -17.75 -0.057 1 82.94 145 PHE B CA 1
ATOM 3118 C C . PHE B 1 145 ? -1.867 -19.172 -0.555 1 82.94 145 PHE B C 1
ATOM 3120 O O . PHE B 1 145 ? -2.99 -19.547 -0.909 1 82.94 145 PHE B O 1
ATOM 3127 N N . TYR B 1 146 ? -0.86 -20.062 -0.512 1 78.19 146 TYR B N 1
ATOM 3128 C CA . TYR B 1 146 ? -0.921 -21.422 -1.02 1 78.19 146 TYR B CA 1
ATOM 3129 C C . TYR B 1 146 ? -1.642 -22.344 -0.038 1 78.19 146 TYR B C 1
ATOM 3131 O O . TYR B 1 146 ? -2.016 -23.469 -0.385 1 78.19 146 TYR B O 1
ATOM 3139 N N . ALA B 1 147 ? -1.781 -21.812 1.148 1 75.19 147 ALA B N 1
ATOM 3140 C CA . ALA B 1 147 ? -2.518 -22.625 2.109 1 75.19 147 ALA B CA 1
ATOM 3141 C C . ALA B 1 147 ? -3.889 -23.016 1.563 1 75.19 147 ALA B C 1
ATOM 3143 O O . ALA B 1 147 ? -4.352 -24.141 1.774 1 75.19 147 ALA B O 1
ATOM 3144 N N . SER B 1 148 ? -4.422 -22.172 0.796 1 71.62 148 SER B N 1
ATOM 3145 C CA . SER B 1 148 ? -5.746 -22.422 0.237 1 71.62 148 SER B CA 1
ATOM 3146 C C . SER B 1 148 ? -5.707 -23.547 -0.8 1 71.62 148 SER B C 1
ATOM 3148 O O . SER B 1 148 ? -6.469 -24.5 -0.712 1 71.62 148 SER B O 1
ATOM 3150 N N . PRO B 1 149 ? -4.863 -23.547 -1.747 1 70 149 PRO B N 1
ATOM 3151 C CA . PRO B 1 149 ? -4.773 -24.656 -2.703 1 70 149 PRO B CA 1
ATOM 3152 C C . PRO B 1 149 ? -4.402 -25.984 -2.041 1 70 149 PRO B C 1
ATOM 3154 O O . PRO B 1 149 ? -4.84 -27.047 -2.488 1 70 149 PRO B O 1
ATOM 3157 N N . LEU B 1 150 ? -3.645 -25.891 -0.95 1 76.12 150 LEU B N 1
ATOM 3158 C CA . LEU B 1 150 ? -3.273 -27.109 -0.237 1 76.12 150 LEU B CA 1
ATOM 3159 C C . LEU B 1 150 ? -4.492 -27.75 0.417 1 76.12 150 LEU B C 1
ATOM 3161 O O . LEU B 1 150 ? -4.664 -28.969 0.361 1 76.12 150 LEU B O 1
ATOM 3165 N N . SER B 1 151 ? -5.262 -26.922 0.948 1 75.56 151 SER B N 1
ATOM 3166 C CA . SER B 1 151 ? -6.5 -27.406 1.543 1 75.56 151 SER B CA 1
ATOM 3167 C C . SER B 1 151 ? -7.414 -28.016 0.487 1 75.56 151 SER B C 1
ATOM 3169 O O . SER B 1 151 ? -8.078 -29.031 0.74 1 75.56 151 SER B O 1
ATOM 3171 N N . THR B 1 152 ? -7.43 -27.438 -0.6 1 77 152 THR B N 1
ATOM 3172 C CA . THR B 1 152 ? -8.227 -27.938 -1.707 1 77 152 THR B CA 1
ATOM 3173 C C . THR B 1 152 ? -7.699 -29.297 -2.176 1 77 152 THR B C 1
ATOM 3175 O O . THR B 1 152 ? -8.477 -30.203 -2.471 1 77 152 THR B O 1
ATOM 3178 N N . LEU B 1 153 ? -6.441 -29.438 -2.223 1 83.69 153 LEU B N 1
ATOM 3179 C CA . LEU B 1 153 ? -5.824 -30.703 -2.623 1 83.69 153 LEU B CA 1
ATOM 3180 C C . LEU B 1 153 ? -6.223 -31.828 -1.678 1 83.69 153 LEU B C 1
ATOM 3182 O O . LEU B 1 153 ? -6.551 -32.938 -2.123 1 83.69 153 LEU B O 1
ATOM 3186 N N . ILE B 1 154 ? -6.176 -31.453 -0.455 1 85.12 154 ILE B N 1
ATOM 3187 C CA . ILE B 1 154 ? -6.543 -32.438 0.555 1 85.12 154 ILE B CA 1
ATOM 3188 C C . ILE B 1 154 ? -8.008 -32.844 0.368 1 85.12 154 ILE B C 1
ATOM 3190 O O . ILE B 1 154 ? -8.336 -34.031 0.415 1 85.12 154 ILE B O 1
ATOM 3194 N N . ALA B 1 155 ? -8.797 -31.922 0.13 1 82.75 155 ALA B N 1
ATOM 3195 C CA . ALA B 1 155 ? -10.211 -32.188 -0.077 1 82.75 155 ALA B CA 1
ATOM 3196 C C . ALA B 1 155 ? -10.438 -33.062 -1.317 1 82.75 155 ALA B C 1
ATOM 3198 O O . ALA B 1 155 ? -11.258 -33.969 -1.304 1 82.75 155 ALA B O 1
ATOM 3199 N N . VAL B 1 156 ? -9.75 -32.781 -2.348 1 87.31 156 VAL B N 1
ATOM 3200 C CA . VAL B 1 156 ? -9.898 -33.5 -3.609 1 87.31 156 VAL B CA 1
ATOM 3201 C C . VAL B 1 156 ? -9.477 -34.969 -3.428 1 87.31 156 VAL B C 1
ATOM 3203 O O . VAL B 1 156 ? -10.133 -35.875 -3.949 1 87.31 156 VAL B O 1
ATOM 3206 N N . VAL B 1 157 ? -8.477 -35.156 -2.699 1 90.31 157 VAL B N 1
ATOM 3207 C CA . VAL B 1 157 ? -7.992 -36.5 -2.457 1 90.31 157 VAL B CA 1
ATOM 3208 C C . VAL B 1 157 ? -8.984 -37.281 -1.574 1 90.31 157 VAL B C 1
ATOM 3210 O O . VAL B 1 157 ? -9.266 -38.438 -1.811 1 90.31 157 VAL B O 1
ATOM 3213 N N . ARG B 1 158 ? -9.539 -36.531 -0.688 1 89.25 158 ARG B N 1
ATOM 3214 C CA . ARG B 1 158 ? -10.469 -37.125 0.257 1 89.25 158 ARG B CA 1
ATOM 3215 C C . ARG B 1 158 ? -11.797 -37.469 -0.415 1 89.25 158 ARG B C 1
ATOM 3217 O O . ARG B 1 158 ? -12.367 -38.531 -0.189 1 89.25 158 ARG B O 1
ATOM 3224 N N . LEU B 1 159 ? -12.18 -36.594 -1.229 1 88.19 159 LEU B N 1
ATOM 3225 C CA . LEU B 1 159 ? -13.492 -36.75 -1.859 1 88.19 159 LEU B CA 1
ATOM 3226 C C . LEU B 1 159 ? -13.367 -37.438 -3.209 1 88.19 159 LEU B C 1
ATOM 3228 O O . LEU B 1 159 ? -14.375 -37.812 -3.816 1 88.19 159 LEU B O 1
ATOM 3232 N N . LYS B 1 160 ? -12.148 -37.594 -3.598 1 91.19 160 LYS B N 1
ATOM 3233 C CA . LYS B 1 160 ? -11.867 -38.188 -4.891 1 91.19 160 LYS B CA 1
ATOM 3234 C C . LYS B 1 160 ? -12.648 -37.531 -6.008 1 91.19 160 LYS B C 1
ATOM 3236 O O . LYS B 1 160 ? -13.289 -38.188 -6.824 1 91.19 160 LYS B O 1
ATOM 3241 N N . ASP B 1 161 ? -12.766 -36.25 -5.895 1 89.12 161 ASP B N 1
ATOM 3242 C CA . ASP B 1 161 ? -13.469 -35.375 -6.848 1 89.12 161 ASP B CA 1
ATOM 3243 C C . ASP B 1 161 ? -12.672 -34.094 -7.125 1 89.12 161 ASP B C 1
ATOM 3245 O O . ASP B 1 161 ? -12.477 -33.281 -6.227 1 89.12 161 ASP B O 1
ATOM 3249 N N . ALA B 1 162 ? -12.281 -33.938 -8.359 1 90.25 162 ALA B N 1
ATOM 3250 C CA . ALA B 1 162 ? -11.445 -32.781 -8.695 1 90.25 162 ALA B CA 1
ATOM 3251 C C . ALA B 1 162 ? -12.266 -31.688 -9.352 1 90.25 162 ALA B C 1
ATOM 3253 O O . ALA B 1 162 ? -11.719 -30.844 -10.062 1 90.25 162 ALA B O 1
ATOM 3254 N N . SER B 1 163 ? -13.578 -31.641 -9.125 1 86.12 163 SER B N 1
ATOM 3255 C CA . SER B 1 163 ? -14.461 -30.672 -9.766 1 86.12 163 SER B CA 1
ATOM 3256 C C . SER B 1 163 ? -14.172 -29.25 -9.289 1 86.12 163 SER B C 1
ATOM 3258 O O . SER B 1 163 ? -14.445 -28.281 -9.992 1 86.12 163 SER B O 1
ATOM 3260 N N . SER B 1 164 ? -13.555 -29.219 -8.172 1 80.94 164 SER B N 1
ATOM 3261 C CA . SER B 1 164 ? -13.258 -27.906 -7.598 1 80.94 164 SER B CA 1
ATOM 3262 C C . SER B 1 164 ? -12.008 -27.297 -8.219 1 80.94 164 SER B C 1
ATOM 3264 O O . SER B 1 164 ? -11.742 -26.109 -8.055 1 80.94 164 SER B O 1
ATOM 3266 N N . LEU B 1 165 ? -11.312 -28.109 -8.938 1 85.94 165 LEU B N 1
ATOM 3267 C CA . LEU B 1 165 ? -10.07 -27.625 -9.539 1 85.94 165 LEU B CA 1
ATOM 3268 C C . LEU B 1 165 ? -10.305 -27.188 -10.977 1 85.94 165 LEU B C 1
ATOM 3270 O O . LEU B 1 165 ? -10.992 -27.859 -11.742 1 85.94 165 LEU B O 1
ATOM 3274 N N . ASP B 1 166 ? -9.734 -25.969 -11.305 1 86.94 166 ASP B N 1
ATOM 3275 C CA . ASP B 1 166 ? -9.75 -25.469 -12.68 1 86.94 166 ASP B CA 1
ATOM 3276 C C . ASP B 1 166 ? -8.477 -25.859 -13.422 1 86.94 166 ASP B C 1
ATOM 3278 O O . ASP B 1 166 ? -7.387 -25.391 -13.094 1 86.94 166 ASP B O 1
ATOM 3282 N N . PRO B 1 167 ? -8.641 -26.719 -14.438 1 90.56 167 PRO B N 1
ATOM 3283 C CA . PRO B 1 167 ? -7.453 -27.234 -15.125 1 90.56 167 PRO B CA 1
ATOM 3284 C C . PRO B 1 167 ? -6.617 -26.109 -15.75 1 90.56 167 PRO B C 1
ATOM 3286 O O . PRO B 1 167 ? -5.387 -26.203 -15.789 1 90.56 167 PRO B O 1
ATOM 3289 N N . TRP B 1 168 ? -7.262 -25.109 -16.266 1 90.31 168 TRP B N 1
ATOM 3290 C CA . TRP B 1 168 ? -6.547 -24 -16.891 1 90.31 168 TRP B CA 1
ATOM 3291 C C . TRP B 1 168 ? -5.719 -23.25 -15.859 1 90.31 168 TRP B C 1
ATOM 3293 O O . TRP B 1 168 ? -4.559 -22.906 -16.109 1 90.31 168 TRP B O 1
ATOM 3303 N N . LEU B 1 169 ? -6.285 -23.031 -14.766 1 88.38 169 LEU B N 1
ATOM 3304 C CA . LEU B 1 169 ? -5.578 -22.312 -13.703 1 88.38 169 LEU B CA 1
ATOM 3305 C C . LEU B 1 169 ? -4.41 -23.141 -13.18 1 88.38 169 LEU B C 1
ATOM 3307 O O . LEU B 1 169 ? -3.334 -22.609 -12.914 1 88.38 169 LEU B O 1
ATOM 3311 N N . CYS B 1 170 ? -4.641 -24.391 -13.031 1 90.69 170 CYS B N 1
ATOM 3312 C CA . CYS B 1 170 ? -3.594 -25.297 -12.555 1 90.69 170 CYS B CA 1
ATOM 3313 C C . CYS B 1 170 ? -2.428 -25.328 -13.539 1 90.69 170 CYS B C 1
ATOM 3315 O O . CYS B 1 170 ? -1.265 -25.297 -13.125 1 90.69 170 CYS B O 1
ATOM 3317 N N . ALA B 1 171 ? -2.77 -25.375 -14.766 1 93.69 171 ALA B N 1
ATOM 3318 C CA . ALA B 1 171 ? -1.739 -25.406 -15.805 1 93.69 171 ALA B CA 1
ATOM 3319 C C . ALA B 1 171 ? -0.932 -24.109 -15.805 1 93.69 171 ALA B C 1
ATOM 3321 O O . ALA B 1 171 ? 0.299 -24.141 -15.891 1 93.69 171 ALA B O 1
ATOM 3322 N N . MET B 1 172 ? -1.577 -23.031 -15.703 1 93.25 172 MET B N 1
ATOM 3323 C CA . MET B 1 172 ? -0.895 -21.75 -15.695 1 93.25 172 MET B CA 1
ATOM 3324 C C . MET B 1 172 ? 0.002 -21.609 -14.477 1 93.25 172 MET B C 1
ATOM 3326 O O . MET B 1 172 ? 1.119 -21.094 -14.57 1 93.25 172 MET B O 1
ATOM 3330 N N . ASN B 1 173 ? -0.526 -22.094 -13.398 1 91.44 173 ASN B N 1
ATOM 3331 C CA . ASN B 1 173 ? 0.278 -22.062 -12.18 1 91.44 173 ASN B CA 1
ATOM 3332 C C . ASN B 1 173 ? 1.541 -22.906 -12.32 1 91.44 173 ASN B C 1
ATOM 3334 O O . ASN B 1 173 ? 2.609 -22.516 -11.844 1 91.44 173 ASN B O 1
ATOM 3338 N N . THR B 1 174 ? 1.364 -24.016 -12.898 1 94.81 174 THR B N 1
ATOM 3339 C CA . THR B 1 174 ? 2.494 -24.922 -13.102 1 94.81 174 THR B CA 1
ATOM 3340 C C . THR B 1 174 ? 3.539 -24.266 -14.008 1 94.81 174 THR B C 1
ATOM 3342 O O . THR B 1 174 ? 4.727 -24.25 -13.68 1 94.81 174 THR B O 1
ATOM 3345 N N . VAL B 1 175 ? 3.109 -23.719 -15.062 1 95.25 175 VAL B N 1
ATOM 3346 C CA . VAL B 1 175 ? 4.027 -23.109 -16.016 1 95.25 175 VAL B CA 1
ATOM 3347 C C . VAL B 1 175 ? 4.684 -21.875 -15.375 1 95.25 175 VAL B C 1
ATOM 3349 O O . VAL B 1 175 ? 5.887 -21.672 -15.516 1 95.25 175 VAL B O 1
ATOM 3352 N N . ASN B 1 176 ? 3.9 -21.125 -14.727 1 95.31 176 ASN B N 1
ATOM 3353 C CA . ASN B 1 176 ? 4.426 -19.938 -14.047 1 95.31 176 ASN B CA 1
ATOM 3354 C C . ASN B 1 176 ? 5.531 -20.312 -13.055 1 95.31 176 ASN B C 1
ATOM 3356 O O . ASN B 1 176 ? 6.629 -19.766 -13.109 1 95.31 176 ASN B O 1
ATOM 3360 N N . GLY B 1 177 ? 5.184 -21.297 -12.203 1 95.56 177 GLY B N 1
ATOM 3361 C CA . GLY B 1 177 ? 6.172 -21.766 -11.242 1 95.56 177 GLY B CA 1
ATOM 3362 C C . GLY B 1 177 ? 7.434 -22.297 -11.898 1 95.56 177 GLY B C 1
ATOM 3363 O O . GLY B 1 177 ? 8.547 -22.031 -11.43 1 95.56 177 GLY B O 1
ATOM 3364 N N . THR B 1 178 ? 7.285 -22.938 -12.953 1 96.31 178 THR B N 1
ATOM 3365 C CA . THR B 1 178 ? 8.414 -23.516 -13.672 1 96.31 178 THR B CA 1
ATOM 3366 C C . THR B 1 178 ? 9.289 -22.406 -14.273 1 96.31 178 THR B C 1
ATOM 3368 O O . THR B 1 178 ? 10.516 -22.438 -14.141 1 96.31 178 THR B O 1
ATOM 3371 N N . MET B 1 179 ? 8.664 -21.438 -14.867 1 96.81 179 MET B N 1
ATOM 3372 C CA . MET B 1 179 ? 9.398 -20.359 -15.531 1 96.81 179 MET B CA 1
ATOM 3373 C C . MET B 1 179 ? 10.219 -19.562 -14.516 1 96.81 179 MET B C 1
ATOM 3375 O O . MET B 1 179 ? 11.391 -19.266 -14.75 1 96.81 179 MET B O 1
ATOM 3379 N N . TRP B 1 180 ? 9.656 -19.266 -13.398 1 96.56 180 TRP B N 1
ATOM 3380 C CA . TRP B 1 180 ? 10.375 -18.5 -12.391 1 96.56 180 TRP B CA 1
ATOM 3381 C C . TRP B 1 180 ? 11.438 -19.344 -11.703 1 96.56 180 TRP B C 1
ATOM 3383 O O . TRP B 1 180 ? 12.477 -18.828 -11.289 1 96.56 180 TRP B O 1
ATOM 3393 N N . THR B 1 181 ? 11.148 -20.641 -11.594 1 96.44 181 THR B N 1
ATOM 3394 C CA . THR B 1 181 ? 12.164 -21.547 -11.062 1 96.44 181 THR B CA 1
ATOM 3395 C C . THR B 1 181 ? 13.391 -21.578 -11.961 1 96.44 181 THR B C 1
ATOM 3397 O O . THR B 1 181 ? 14.516 -21.422 -11.492 1 96.44 181 THR B O 1
ATOM 3400 N N . VAL B 1 182 ? 13.156 -21.734 -13.188 1 96.25 182 VAL B N 1
ATOM 3401 C CA . VAL B 1 182 ? 14.242 -21.766 -14.156 1 96.25 182 VAL B CA 1
ATOM 3402 C C . VAL B 1 182 ? 15.008 -20.453 -14.141 1 96.25 182 VAL B C 1
ATOM 3404 O O . VAL B 1 182 ? 16.234 -20.438 -14.117 1 96.25 182 VAL B O 1
ATOM 3407 N N . TYR B 1 183 ? 14.305 -19.391 -14.172 1 96 183 TYR B N 1
ATOM 3408 C CA . TYR B 1 183 ? 14.914 -18.078 -14.133 1 96 183 TYR B CA 1
ATOM 3409 C C . TYR B 1 183 ? 15.703 -17.875 -12.844 1 96 183 TYR B C 1
ATOM 3411 O O . TYR B 1 183 ? 16.828 -17.359 -12.867 1 96 183 TYR B O 1
ATOM 3419 N N . GLY B 1 184 ? 15.094 -18.25 -11.727 1 96.31 184 GLY B N 1
ATOM 3420 C CA . GLY B 1 184 ? 15.781 -18.141 -10.453 1 96.31 184 GLY B CA 1
ATOM 3421 C C . GLY B 1 184 ? 17.078 -18.922 -10.406 1 96.31 184 GLY B C 1
ATOM 3422 O O . GLY B 1 184 ? 18.078 -18.469 -9.836 1 96.31 184 GLY B O 1
ATOM 3423 N N . PHE B 1 185 ? 17.094 -20.031 -11.008 1 94.75 185 PHE B N 1
ATOM 3424 C CA . PHE B 1 185 ? 18.312 -20.828 -11.078 1 94.75 185 PHE B CA 1
ATOM 3425 C C . PHE B 1 185 ? 19.375 -20.141 -11.938 1 94.75 185 PHE B C 1
ATOM 3427 O O . PHE B 1 185 ? 20.562 -20.141 -11.602 1 94.75 185 PHE B O 1
ATOM 3434 N N . ALA B 1 186 ? 18.875 -19.609 -12.984 1 93.94 186 ALA B N 1
ATOM 3435 C CA . ALA B 1 186 ? 19.797 -18.891 -13.875 1 93.94 186 ALA B CA 1
ATOM 3436 C C . ALA B 1 186 ? 20.453 -17.719 -13.156 1 93.94 186 ALA B C 1
ATOM 3438 O O . ALA B 1 186 ? 21.609 -17.375 -13.43 1 93.94 186 ALA B O 1
ATOM 3439 N N . LEU B 1 187 ? 19.75 -17.141 -12.258 1 94.56 187 LEU B N 1
ATOM 3440 C CA . LEU B 1 187 ? 20.25 -15.984 -11.516 1 94.56 187 LEU B CA 1
ATOM 3441 C C . LEU B 1 187 ? 21.047 -16.438 -10.297 1 94.56 187 LEU B C 1
ATOM 3443 O O . LEU B 1 187 ? 21.75 -15.625 -9.68 1 94.56 187 LEU B O 1
ATOM 3447 N N . GLY B 1 188 ? 20.938 -17.703 -10.008 1 94.25 188 GLY B N 1
ATOM 3448 C CA . GLY B 1 188 ? 21.5 -18.156 -8.75 1 94.25 188 GLY B CA 1
ATOM 3449 C C . GLY B 1 188 ? 20.812 -17.562 -7.531 1 94.25 188 GLY B C 1
ATOM 3450 O O . GLY B 1 188 ? 21.469 -17.312 -6.516 1 94.25 188 GLY B O 1
ATOM 3451 N N . ASP B 1 189 ? 19.547 -17.25 -7.602 1 95.69 189 ASP B N 1
ATOM 3452 C CA . ASP B 1 189 ? 18.766 -16.578 -6.559 1 95.69 189 ASP B CA 1
ATOM 3453 C C . ASP B 1 189 ? 17.766 -17.547 -5.922 1 95.69 189 ASP B C 1
ATOM 3455 O O . ASP B 1 189 ? 16.672 -17.734 -6.438 1 95.69 189 ASP B O 1
ATOM 3459 N N . PRO B 1 190 ? 18.109 -18.094 -4.777 1 94.31 190 PRO B N 1
ATOM 3460 C CA . PRO B 1 190 ? 17.219 -19.062 -4.141 1 94.31 190 PRO B CA 1
ATOM 3461 C C . PRO B 1 190 ? 15.898 -18.438 -3.684 1 94.31 190 PRO B C 1
ATOM 3463 O O . PRO B 1 190 ? 14.898 -19.141 -3.514 1 94.31 190 PRO B O 1
ATOM 3466 N N . ILE B 1 191 ? 15.891 -17.156 -3.412 1 95.31 191 ILE B N 1
ATOM 3467 C CA . ILE B 1 191 ? 14.656 -16.484 -3.027 1 95.31 191 ILE B CA 1
ATOM 3468 C C . ILE B 1 191 ? 13.625 -16.609 -4.148 1 95.31 191 ILE B C 1
ATOM 3470 O O . ILE B 1 191 ? 12.438 -16.828 -3.887 1 95.31 191 ILE B O 1
ATOM 3474 N N . VAL B 1 192 ? 14.094 -16.594 -5.328 1 95.88 192 VAL B N 1
ATOM 3475 C CA . VAL B 1 192 ? 13.203 -16.594 -6.488 1 95.88 192 VAL B CA 1
ATOM 3476 C C . VAL B 1 192 ? 12.781 -18.016 -6.82 1 95.88 192 VAL B C 1
ATOM 3478 O O . VAL B 1 192 ? 11.594 -18.312 -6.953 1 95.88 192 VAL B O 1
ATOM 3481 N N . TRP B 1 193 ? 13.703 -18.953 -6.832 1 94.69 193 TRP B N 1
ATOM 3482 C CA . TRP B 1 193 ? 13.344 -20.266 -7.379 1 94.69 193 TRP B CA 1
ATOM 3483 C C . TRP B 1 193 ? 12.734 -21.156 -6.301 1 94.69 193 TRP B C 1
ATOM 3485 O O . TRP B 1 193 ? 11.977 -22.078 -6.602 1 94.69 193 TRP B O 1
ATOM 3495 N N . SER B 1 194 ? 13.008 -20.953 -5.027 1 92.06 194 SER B N 1
ATOM 3496 C CA . SER B 1 194 ? 12.648 -21.922 -3.986 1 92.06 194 SER B CA 1
ATOM 3497 C C . SER B 1 194 ? 11.133 -22.062 -3.873 1 92.06 194 SER B C 1
ATOM 3499 O O . SER B 1 194 ? 10.594 -23.156 -4.062 1 92.06 194 SER B O 1
ATOM 3501 N N . LEU B 1 195 ? 10.422 -20.938 -3.666 1 89.88 195 LEU B N 1
ATOM 3502 C CA . LEU B 1 195 ? 8.977 -21.047 -3.469 1 89.88 195 LEU B CA 1
ATOM 3503 C C . LEU B 1 195 ? 8.258 -21.266 -4.797 1 89.88 195 LEU B C 1
ATOM 3505 O O . LEU B 1 195 ? 7.199 -21.891 -4.836 1 89.88 195 LEU B O 1
ATOM 3509 N N . ASN B 1 196 ? 8.805 -20.781 -5.875 1 93.69 196 ASN B N 1
ATOM 3510 C CA . ASN B 1 196 ? 8.203 -21.016 -7.184 1 93.69 196 ASN B CA 1
ATOM 3511 C C . ASN B 1 196 ? 8.281 -22.484 -7.582 1 93.69 196 ASN B C 1
ATOM 3513 O O . ASN B 1 196 ? 7.359 -23.016 -8.203 1 93.69 196 ASN B O 1
ATOM 3517 N N . LEU B 1 197 ? 9.352 -23.109 -7.156 1 93.31 197 LEU B N 1
ATOM 3518 C CA . LEU B 1 197 ? 9.461 -24.547 -7.359 1 93.31 197 LEU B CA 1
ATOM 3519 C C . LEU B 1 197 ? 8.359 -25.297 -6.613 1 93.31 197 LEU B C 1
ATOM 3521 O O . LEU B 1 197 ? 7.746 -26.219 -7.16 1 93.31 197 LEU B O 1
ATOM 3525 N N . LEU B 1 198 ? 8.148 -24.875 -5.418 1 88.12 198 LEU B N 1
ATOM 3526 C CA . LEU B 1 198 ? 7.051 -25.453 -4.648 1 88.12 198 LEU B CA 1
ATOM 3527 C C . LEU B 1 198 ? 5.719 -25.234 -5.359 1 88.12 198 LEU B C 1
ATOM 3529 O O . LEU B 1 198 ? 4.875 -26.125 -5.391 1 88.12 198 LEU B O 1
ATOM 3533 N N . GLY B 1 199 ? 5.586 -24.078 -5.883 1 88.62 199 GLY B N 1
ATOM 3534 C CA . GLY B 1 199 ? 4.375 -23.797 -6.637 1 88.62 199 GLY B CA 1
ATOM 3535 C C . GLY B 1 199 ? 4.211 -24.672 -7.859 1 88.62 199 GLY B C 1
ATOM 3536 O O . GLY B 1 199 ? 3.109 -25.156 -8.133 1 88.62 199 GLY B O 1
ATOM 3537 N N . ALA B 1 200 ? 5.23 -24.891 -8.508 1 92.5 200 ALA B N 1
ATOM 3538 C CA . ALA B 1 200 ? 5.199 -25.75 -9.68 1 92.5 200 ALA B CA 1
ATOM 3539 C C . ALA B 1 200 ? 4.84 -27.188 -9.297 1 92.5 200 ALA B C 1
ATOM 3541 O O . ALA B 1 200 ? 4.02 -27.828 -9.961 1 92.5 200 ALA B O 1
ATOM 3542 N N . ILE B 1 201 ? 5.363 -27.609 -8.234 1 91.81 201 ILE B N 1
ATOM 3543 C CA . ILE B 1 201 ? 5.098 -28.969 -7.754 1 91.81 201 ILE B CA 1
ATOM 3544 C C . ILE B 1 201 ? 3.623 -29.094 -7.379 1 91.81 201 ILE B C 1
ATOM 3546 O O . ILE B 1 201 ? 2.973 -30.078 -7.723 1 91.81 201 ILE B O 1
ATOM 3550 N N . LEU B 1 202 ? 3.129 -28.125 -6.727 1 88.31 202 LEU B N 1
ATOM 3551 C CA . LEU B 1 202 ? 1.718 -28.125 -6.359 1 88.31 202 LEU B CA 1
ATOM 3552 C C . LEU B 1 202 ? 0.833 -28.109 -7.605 1 88.31 202 LEU B C 1
ATOM 3554 O O . LEU B 1 202 ? -0.187 -28.797 -7.652 1 88.31 202 LEU B O 1
ATOM 3558 N N . GLY B 1 203 ? 1.251 -27.328 -8.555 1 91.38 203 GLY B N 1
ATOM 3559 C CA . GLY B 1 203 ? 0.509 -27.297 -9.805 1 91.38 203 GLY B CA 1
ATOM 3560 C C . GLY B 1 203 ? 0.469 -28.625 -10.516 1 91.38 203 GLY B C 1
ATOM 3561 O O . GLY B 1 203 ? -0.596 -29.078 -10.945 1 91.38 203 GLY B O 1
ATOM 3562 N N . VAL B 1 204 ? 1.553 -29.297 -10.57 1 93.62 204 VAL B N 1
ATOM 3563 C CA . VAL B 1 204 ? 1.646 -30.609 -11.195 1 93.62 204 VAL B CA 1
ATOM 3564 C C . VAL B 1 204 ? 0.794 -31.609 -10.422 1 93.62 204 VAL B C 1
ATOM 3566 O O . VAL B 1 204 ? 0.112 -32.438 -11.016 1 93.62 204 VAL B O 1
ATOM 3569 N N . SER B 1 205 ? 0.858 -31.469 -9.148 1 92.5 205 SER B N 1
ATOM 3570 C CA . SER B 1 205 ? 0.057 -32.344 -8.305 1 92.5 205 SER B CA 1
ATOM 3571 C C . SER B 1 205 ? -1.434 -32.156 -8.562 1 92.5 205 SER B C 1
ATOM 3573 O O . SER B 1 205 ? -2.189 -33.125 -8.641 1 92.5 205 SER B O 1
ATOM 3575 N N . GLN B 1 206 ? -1.779 -30.938 -8.688 1 91.12 206 GLN B N 1
ATOM 3576 C CA . GLN B 1 206 ? -3.186 -30.641 -8.953 1 91.12 206 GLN B CA 1
ATOM 3577 C C . GLN B 1 206 ? -3.615 -31.172 -10.312 1 91.12 206 GLN B C 1
ATOM 3579 O O . GLN B 1 206 ? -4.699 -31.75 -10.453 1 91.12 206 GLN B O 1
ATOM 3584 N N . LEU B 1 207 ? -2.826 -31.031 -11.258 1 93.25 207 LEU B N 1
ATOM 3585 C CA . LEU B 1 207 ? -3.123 -31.531 -12.594 1 93.25 207 LEU B CA 1
ATOM 3586 C C . LEU B 1 207 ? -3.201 -33.062 -12.602 1 93.25 207 LEU B C 1
ATOM 3588 O O . LEU B 1 207 ? -4.059 -33.625 -13.273 1 93.25 207 LEU B O 1
ATOM 3592 N N . SER B 1 208 ? -2.365 -33.625 -11.844 1 94.62 208 SER B N 1
ATOM 3593 C CA . SER B 1 208 ? -2.389 -35.062 -11.727 1 94.62 208 SER B CA 1
ATOM 3594 C C . SER B 1 208 ? -3.688 -35.562 -11.086 1 94.62 208 SER B C 1
ATOM 3596 O O . SER B 1 208 ? -4.262 -36.562 -11.516 1 94.62 208 SER B O 1
ATOM 3598 N N . LEU B 1 209 ? -4.133 -34.844 -10.102 1 92.38 209 LEU B N 1
ATOM 3599 C CA . LEU B 1 209 ? -5.371 -35.219 -9.422 1 92.38 209 LEU B CA 1
ATOM 3600 C C . LEU B 1 209 ? -6.57 -35.062 -10.344 1 92.38 209 LEU B C 1
ATOM 3602 O O . LEU B 1 209 ? -7.523 -35.844 -10.273 1 92.38 209 LEU B O 1
ATOM 3606 N N . ILE B 1 210 ? -6.508 -34.094 -11.156 1 92.31 210 ILE B N 1
ATOM 3607 C CA . ILE B 1 210 ? -7.57 -33.875 -12.133 1 92.31 210 ILE B CA 1
ATOM 3608 C C . ILE B 1 210 ? -7.613 -35.062 -13.094 1 92.31 210 ILE B C 1
ATOM 3610 O O . ILE B 1 210 ? -8.688 -35.531 -13.461 1 92.31 210 ILE B O 1
ATOM 3614 N N . CYS B 1 211 ? -6.461 -35.594 -13.445 1 93 211 CYS B N 1
ATOM 3615 C CA . CYS B 1 211 ? -6.383 -36.719 -14.359 1 93 211 CYS B CA 1
ATOM 3616 C C . CYS B 1 211 ? -6.824 -38 -13.672 1 93 211 CYS B C 1
ATOM 3618 O O . CYS B 1 211 ? -7.461 -38.875 -14.297 1 93 211 CYS B O 1
ATOM 3620 N N . ILE B 1 212 ? -6.582 -38.062 -12.406 1 93.06 212 ILE B N 1
ATOM 3621 C CA . ILE B 1 212 ? -6.848 -39.312 -11.656 1 93.06 212 ILE B CA 1
ATOM 3622 C C . ILE B 1 212 ? -8.32 -39.344 -11.273 1 93.06 212 ILE B C 1
ATOM 3624 O O . ILE B 1 212 ? -8.984 -40.375 -11.469 1 93.06 212 ILE B O 1
ATOM 3628 N N . TYR B 1 213 ? -8.828 -38.25 -10.688 1 91.38 213 TYR B N 1
ATOM 3629 C CA . TYR B 1 213 ? -10.164 -38.281 -10.102 1 91.38 213 TYR B CA 1
ATOM 3630 C C . TYR B 1 213 ? -11.195 -37.719 -11.07 1 91.38 213 TYR B C 1
ATOM 3632 O O . TYR B 1 213 ? -12.398 -37.938 -10.914 1 91.38 213 TYR B O 1
ATOM 3640 N N . GLY B 1 214 ? -10.836 -37.031 -12.102 1 88.12 214 GLY B N 1
ATOM 3641 C CA . GLY B 1 214 ? -11.773 -36.469 -13.047 1 88.12 214 GLY B CA 1
ATOM 3642 C C . GLY B 1 214 ? -12.648 -35.375 -12.438 1 88.12 214 GLY B C 1
ATOM 3643 O O . GLY B 1 214 ? -12.578 -35.125 -11.227 1 88.12 214 GLY B O 1
ATOM 3644 N N . ARG B 1 215 ? -13.227 -34.562 -13.336 1 82.06 215 ARG B N 1
ATOM 3645 C CA . ARG B 1 215 ? -14.156 -33.531 -12.906 1 82.06 215 ARG B CA 1
ATOM 3646 C C . ARG B 1 215 ? -15.602 -33.938 -13.148 1 82.06 215 ARG B C 1
ATOM 3648 O O . ARG B 1 215 ? -15.961 -34.344 -14.25 1 82.06 215 ARG B O 1
ATOM 3655 N N . ARG B 1 216 ? -16.312 -34.375 -12.172 1 68.25 216 ARG B N 1
ATOM 3656 C CA . ARG B 1 216 ? -17.703 -34.812 -12.297 1 68.25 216 ARG B CA 1
ATOM 3657 C C . ARG B 1 216 ? -18.562 -33.719 -12.914 1 68.25 216 ARG B C 1
ATOM 3659 O O . ARG B 1 216 ? -18.328 -32.531 -12.68 1 68.25 216 ARG B O 1
ATOM 3666 N N . ASN B 1 217 ? -19.156 -33.969 -14.078 1 53.5 217 ASN B N 1
ATOM 3667 C CA . ASN B 1 217 ? -20.062 -33.062 -14.766 1 53.5 217 ASN B CA 1
ATOM 3668 C C . ASN B 1 217 ? -21.031 -32.375 -13.789 1 53.5 217 ASN B C 1
ATOM 3670 O O . ASN B 1 217 ? -21.734 -33.062 -13.031 1 53.5 217 ASN B O 1
ATOM 3674 N N . ALA B 1 218 ? -20.656 -31.406 -13.078 1 44.06 218 ALA B N 1
ATOM 3675 C CA . ALA B 1 218 ? -21.641 -30.625 -12.336 1 44.06 218 ALA B CA 1
ATOM 3676 C C . ALA B 1 218 ? -22.953 -30.531 -13.109 1 44.06 218 ALA B C 1
ATOM 3678 O O . ALA B 1 218 ? -22.969 -30.094 -14.266 1 44.06 218 ALA B O 1
ATOM 3679 N N . THR B 1 219 ? -23.844 -31.453 -13.086 1 38.56 219 THR B N 1
ATOM 3680 C CA . THR B 1 219 ? -25.172 -30.891 -13.352 1 38.56 219 THR B CA 1
ATOM 3681 C C . THR B 1 219 ? -25.25 -29.438 -12.867 1 38.56 219 THR B C 1
ATOM 3683 O O . THR B 1 219 ? -24.906 -29.141 -11.727 1 38.56 219 THR B O 1
ATOM 3686 N N . ILE B 1 220 ? -25.328 -28.5 -13.812 1 36.25 220 ILE B N 1
ATOM 3687 C CA . ILE B 1 220 ? -25.25 -27.047 -13.742 1 36.25 220 ILE B CA 1
ATOM 3688 C C . ILE B 1 220 ? -25.875 -26.547 -12.445 1 36.25 220 ILE B C 1
ATOM 3690 O O . ILE B 1 220 ? -27.062 -26.219 -12.414 1 36.25 220 ILE B O 1
ATOM 3694 N N . SER B 1 221 ? -26.188 -27.312 -11.422 1 33.97 221 SER B N 1
ATOM 3695 C CA . SER B 1 221 ? -26.75 -26.391 -10.43 1 33.97 221 SER B CA 1
ATOM 3696 C C . SER B 1 221 ? -25.719 -25.375 -9.969 1 33.97 221 SER B C 1
ATOM 3698 O O . SER B 1 221 ? -24.594 -25.75 -9.633 1 33.97 221 SER B O 1
ATOM 3700 N N . PRO B 1 222 ? -25.75 -24.125 -10.375 1 34.56 222 PRO B N 1
ATOM 3701 C CA . PRO B 1 222 ? -24.906 -22.953 -10.109 1 34.56 222 PRO B CA 1
ATOM 3702 C C . PRO B 1 222 ? -24.359 -22.938 -8.695 1 34.56 222 PRO B C 1
ATOM 3704 O O . PRO B 1 222 ? -23.891 -21.891 -8.219 1 34.56 222 PRO B O 1
ATOM 3707 N N . THR B 1 223 ? -24.625 -23.922 -7.809 1 33.09 223 THR B N 1
ATOM 3708 C CA . THR B 1 223 ? -24.266 -23.609 -6.434 1 33.09 223 THR B CA 1
ATOM 3709 C C . THR B 1 223 ? -22.75 -23.719 -6.234 1 33.09 223 THR B C 1
ATOM 3711 O O . THR B 1 223 ? -22.172 -24.781 -6.434 1 33.09 223 THR B O 1
ATOM 3714 N N . LEU B 1 224 ? -21.953 -22.766 -6.477 1 33.59 224 LEU B N 1
ATOM 3715 C CA . LEU B 1 224 ? -20.547 -22.578 -6.121 1 33.59 224 LEU B CA 1
ATOM 3716 C C . LEU B 1 224 ? -20.234 -23.203 -4.766 1 33.59 224 LEU B C 1
ATOM 3718 O O . LEU B 1 224 ? -20.812 -22.812 -3.748 1 33.59 224 LEU B O 1
ATOM 3722 N N . THR B 1 225 ? -19.969 -24.5 -4.66 1 34.59 225 THR B N 1
ATOM 3723 C CA . THR B 1 225 ? -19.547 -25.203 -3.453 1 34.59 225 THR B CA 1
ATOM 3724 C C . THR B 1 225 ? -18.359 -24.5 -2.805 1 34.59 225 THR B C 1
ATOM 3726 O O . THR B 1 225 ? -17.312 -24.328 -3.436 1 34.59 225 THR B O 1
ATOM 3729 N N . THR B 1 226 ? -18.562 -23.562 -1.982 1 35.81 226 THR B N 1
ATOM 3730 C CA . THR B 1 226 ? -17.562 -22.859 -1.18 1 35.81 226 THR B CA 1
ATOM 3731 C C . THR B 1 226 ? -16.781 -23.828 -0.305 1 35.81 226 THR B C 1
ATOM 3733 O O . THR B 1 226 ? -17.281 -24.906 0.039 1 35.81 226 THR B O 1
ATOM 3736 N N . PRO B 1 227 ? -15.578 -23.625 -0.149 1 36.97 227 PRO B N 1
ATOM 3737 C CA . PRO B 1 227 ? -14.797 -24.469 0.76 1 36.97 227 PRO B CA 1
ATOM 3738 C C . PRO B 1 227 ? -15.523 -24.766 2.068 1 36.97 227 PRO B C 1
ATOM 3740 O O . PRO B 1 227 ? -15.297 -25.812 2.678 1 36.97 227 PRO B O 1
ATOM 3743 N N . GLN B 1 228 ? -16.391 -23.891 2.457 1 39.75 228 GLN B N 1
ATOM 3744 C CA . GLN B 1 228 ? -17.172 -24.172 3.656 1 39.75 228 GLN B CA 1
ATOM 3745 C C . GLN B 1 228 ? -18.141 -25.328 3.432 1 39.75 228 GLN B C 1
ATOM 3747 O O . GLN B 1 228 ? -18.453 -26.062 4.367 1 39.75 228 GLN B O 1
ATOM 3752 N N . ASP B 1 229 ? -18.578 -25.438 2.256 1 43.28 229 ASP B N 1
ATOM 3753 C CA . ASP B 1 229 ? -19.484 -26.547 1.982 1 43.28 229 ASP B CA 1
ATOM 3754 C C . ASP B 1 229 ? -18.75 -27.875 2.072 1 43.28 229 ASP B C 1
ATOM 3756 O O . ASP B 1 229 ? -19.328 -28.875 2.506 1 43.28 229 ASP B O 1
ATOM 3760 N N . ILE B 1 230 ? -17.547 -27.797 1.835 1 42.66 230 ILE B N 1
ATOM 3761 C CA . ILE B 1 230 ? -16.734 -29 1.951 1 42.66 230 ILE B CA 1
ATOM 3762 C C . ILE B 1 230 ? -16.516 -29.328 3.426 1 42.66 230 ILE B C 1
ATOM 3764 O O . ILE B 1 230 ? -16.625 -30.484 3.836 1 42.66 230 ILE B O 1
ATOM 3768 N N . GLU B 1 231 ? -16.219 -28.297 4.227 1 42.72 231 GLU B N 1
ATOM 3769 C CA . GLU B 1 231 ? -16.078 -28.531 5.66 1 42.72 231 GLU B CA 1
ATOM 3770 C C . GLU B 1 231 ? -17.391 -29.047 6.262 1 42.72 231 GLU B C 1
ATOM 3772 O O . GLU B 1 231 ? -17.375 -29.953 7.113 1 42.72 231 GLU B O 1
ATOM 3777 N N . GLU B 1 232 ? -18.438 -28.5 5.828 1 45.09 232 GLU B N 1
ATOM 3778 C CA . GLU B 1 232 ? -19.734 -28.969 6.316 1 45.09 232 GLU B CA 1
ATOM 3779 C C . GLU B 1 232 ? -20.062 -30.359 5.789 1 45.09 232 GLU B C 1
ATOM 3781 O O . GLU B 1 232 ? -20.578 -31.203 6.523 1 45.09 232 GLU B O 1
ATOM 3786 N N . LYS B 1 233 ? -19.672 -30.656 4.598 1 46.12 233 LYS B N 1
ATOM 3787 C CA . LYS B 1 233 ? -19.938 -31.984 4.059 1 46.12 233 LYS B CA 1
ATOM 3788 C C . LYS B 1 233 ? -19.016 -33.031 4.672 1 46.12 233 LYS B C 1
ATOM 3790 O O . LYS B 1 233 ? -19.422 -34.156 4.926 1 46.12 233 LYS B O 1
ATOM 3795 N N . VAL B 1 234 ? -17.844 -32.625 4.977 1 46.31 234 VAL B N 1
ATOM 3796 C CA . VAL B 1 234 ? -16.906 -33.531 5.652 1 46.31 234 VAL B CA 1
ATOM 3797 C C . VAL B 1 234 ? -17.344 -33.719 7.102 1 46.31 234 VAL B C 1
ATOM 3799 O O . VAL B 1 234 ? -17.297 -34.844 7.625 1 46.31 234 VAL B O 1
ATOM 3802 N N . THR B 1 235 ? -17.797 -32.656 7.746 1 42.56 235 THR B N 1
ATOM 3803 C CA . THR B 1 235 ? -18.359 -32.812 9.078 1 42.56 235 THR B CA 1
ATOM 3804 C C . THR B 1 235 ? -19.672 -33.594 9.031 1 42.56 235 THR B C 1
ATOM 3806 O O . THR B 1 235 ? -19.953 -34.406 9.922 1 42.56 235 THR B O 1
ATOM 3809 N N . GLU B 1 236 ? -20.469 -33.375 8.047 1 42.12 236 GLU B N 1
ATOM 3810 C CA . GLU B 1 236 ? -21.703 -34.125 7.906 1 42.12 236 GLU B CA 1
ATOM 3811 C C . GLU B 1 236 ? -21.438 -35.562 7.445 1 42.12 236 GLU B C 1
ATOM 3813 O O . GLU B 1 236 ? -22.094 -36.5 7.887 1 42.12 236 GLU B O 1
ATOM 3818 N N . GLY B 1 237 ? -20.516 -35.75 6.461 1 40.25 237 GLY B N 1
ATOM 3819 C CA . GLY B 1 237 ? -20.141 -37.094 6.066 1 40.25 237 GLY B CA 1
ATOM 3820 C C . GLY B 1 237 ? -19.484 -37.875 7.188 1 40.25 237 GLY B C 1
ATOM 3821 O O . GLY B 1 237 ? -19.625 -39.094 7.25 1 40.25 237 GLY B O 1
ATOM 3822 N N . ALA B 1 238 ? -18.688 -37.188 7.988 1 42.03 238 ALA B N 1
ATOM 3823 C CA . ALA B 1 238 ? -18.141 -37.812 9.188 1 42.03 238 ALA B CA 1
ATOM 3824 C C . ALA B 1 238 ? -19.25 -38.188 10.172 1 42.03 238 ALA B C 1
ATOM 3826 O O . ALA B 1 238 ? -19.156 -39.188 10.883 1 42.03 238 ALA B O 1
ATOM 3827 N N . SER B 1 239 ? -20.203 -37.312 10.203 1 39 239 SER B N 1
ATOM 3828 C CA . SER B 1 239 ? -21.312 -37.625 11.109 1 39 239 SER B CA 1
ATOM 3829 C C . SER B 1 239 ? -22.125 -38.812 10.609 1 39 239 SER B C 1
ATOM 3831 O O . SER B 1 239 ? -22.688 -39.562 11.406 1 39 239 SER B O 1
ATOM 3833 N N . TYR B 1 240 ? -22.156 -38.969 9.273 1 37 240 TYR B N 1
ATOM 3834 C CA . TYR B 1 240 ? -22.953 -40.094 8.812 1 37 240 TYR B CA 1
ATOM 3835 C C . TYR B 1 240 ? -22.266 -41.438 9.109 1 37 240 TYR B C 1
ATOM 3837 O O . TYR B 1 240 ? -22.891 -42.5 9.047 1 37 240 TYR B O 1
ATOM 3845 N N . SER B 1 241 ? -20.906 -41.406 9.125 1 34.84 241 SER B N 1
ATOM 3846 C CA . SER B 1 241 ? -20.297 -42.719 9.312 1 34.84 241 SER B CA 1
ATOM 3847 C C . SER B 1 241 ? -20.531 -43.25 10.727 1 34.84 241 SER B C 1
ATOM 3849 O O . SER B 1 241 ? -20.312 -44.406 11.008 1 34.84 241 SER B O 1
ATOM 3851 N N . GLN B 1 242 ? -20.547 -42.281 11.664 1 32.88 242 GLN B N 1
ATOM 3852 C CA . GLN B 1 242 ? -20.5 -42.812 13.016 1 32.88 242 GLN B CA 1
ATOM 3853 C C . GLN B 1 242 ? -21.891 -43.219 13.5 1 32.88 242 GLN B C 1
ATOM 3855 O O . GLN B 1 242 ? -22.094 -43.5 14.688 1 32.88 242 GLN B O 1
ATOM 3860 N N . LYS B 1 243 ? -22.875 -42.844 12.68 1 33.44 243 LYS B N 1
ATOM 3861 C CA . LYS B 1 243 ? -24.047 -43.312 13.422 1 33.44 243 LYS B CA 1
ATOM 3862 C C . LYS B 1 243 ? -24 -44.812 13.633 1 33.44 243 LYS B C 1
ATOM 3864 O O . LYS B 1 243 ? -23.938 -45.594 12.672 1 33.44 243 LYS B O 1
ATOM 3869 N N . PRO B 1 244 ? -23.562 -45.188 14.805 1 29.31 244 PRO B N 1
ATOM 3870 C CA . PRO B 1 244 ? -23.641 -46.625 15.117 1 29.31 244 PRO B CA 1
ATOM 3871 C C . PRO B 1 244 ? -24.953 -47.25 14.68 1 29.31 244 PRO B C 1
ATOM 3873 O O . PRO B 1 244 ? -26.016 -46.625 14.805 1 29.31 244 PRO B O 1
ATOM 3876 N N . GLU B 1 245 ? -24.984 -47.906 13.508 1 30.88 245 GLU B N 1
ATOM 3877 C CA . GLU B 1 245 ? -26.141 -48.75 13.227 1 30.88 245 GLU B CA 1
ATOM 3878 C C . GLU B 1 245 ? -26.641 -49.438 14.492 1 30.88 245 GLU B C 1
ATOM 3880 O O . GLU B 1 245 ? -25.938 -50.25 15.102 1 30.88 245 GLU B O 1
ATOM 3885 N N . THR B 1 246 ? -27.219 -48.688 15.398 1 31.88 246 THR B N 1
ATOM 3886 C CA . THR B 1 246 ? -27.906 -49.344 16.5 1 31.88 246 THR B CA 1
ATOM 3887 C C . THR B 1 246 ? -28.75 -50.5 15.969 1 31.88 246 THR B C 1
ATOM 3889 O O . THR B 1 246 ? -29.703 -50.312 15.227 1 31.88 246 THR B O 1
ATOM 3892 N N . THR B 1 247 ? -28.078 -51.625 15.586 1 28.78 247 THR B N 1
ATOM 3893 C CA . THR B 1 247 ? -28.734 -52.906 15.32 1 28.78 247 THR B CA 1
ATOM 3894 C C . THR B 1 247 ? -29.844 -53.156 16.344 1 28.78 247 THR B C 1
ATOM 3896 O O . THR B 1 247 ? -29.578 -53.25 17.547 1 28.78 247 THR B O 1
ATOM 3899 N N . ASN B 1 248 ? -31.016 -52.469 16.156 1 26.98 248 ASN B N 1
ATOM 3900 C CA . ASN B 1 248 ? -32.188 -52.812 16.922 1 26.98 248 ASN B CA 1
ATOM 3901 C C . ASN B 1 248 ? -32.344 -54.344 17.062 1 26.98 248 ASN B C 1
ATOM 3903 O O . ASN B 1 248 ? -32.531 -55.031 16.062 1 26.98 248 ASN B O 1
ATOM 3907 N N . TYR B 1 249 ? -31.531 -54.969 17.938 1 29.28 249 TYR B N 1
ATOM 3908 C CA . TYR B 1 249 ? -31.781 -56.344 18.359 1 29.28 249 TYR B CA 1
ATOM 3909 C C . TYR B 1 249 ? -33.281 -56.562 18.609 1 29.28 249 TYR B C 1
ATOM 3911 O O . TYR B 1 249 ? -33.875 -55.906 19.469 1 29.28 249 TYR B O 1
ATOM 3919 N N . GLY B 1 250 ? -34.062 -56.781 17.484 1 26.42 250 GLY B N 1
ATOM 3920 C CA . GLY B 1 250 ? -35.438 -57.281 17.547 1 26.42 250 GLY B CA 1
ATOM 3921 C C . GLY B 1 250 ? -35.688 -58.281 18.641 1 26.42 250 GLY B C 1
ATOM 3922 O O . GLY B 1 250 ? -34.781 -59.062 18.953 1 26.42 250 GLY B O 1
ATOM 3923 N N . THR B 1 251 ? -36.531 -57.938 19.547 1 28.81 251 THR B N 1
ATOM 3924 C CA . THR B 1 251 ? -37.156 -58.688 20.656 1 28.81 251 THR B CA 1
ATOM 3925 C C . THR B 1 251 ? -37.562 -60.062 20.203 1 28.81 251 THR B C 1
ATOM 3927 O O . THR B 1 251 ? -38.344 -60.219 19.266 1 28.81 251 THR B O 1
ATOM 3930 N N . GLY B 1 252 ? -36.594 -61.094 20.125 1 24.66 252 GLY B N 1
ATOM 3931 C CA . GLY B 1 252 ? -36.875 -62.531 20.094 1 24.66 252 GLY B CA 1
ATOM 3932 C C . GLY B 1 252 ? -38.125 -62.906 20.859 1 24.66 252 GLY B C 1
ATOM 3933 O O . GLY B 1 252 ? -38.438 -62.281 21.891 1 24.66 252 GLY B O 1
ATOM 3934 N N . ASN B 1 253 ? -39.188 -63.344 20.125 1 25.23 253 ASN B N 1
ATOM 3935 C CA . ASN B 1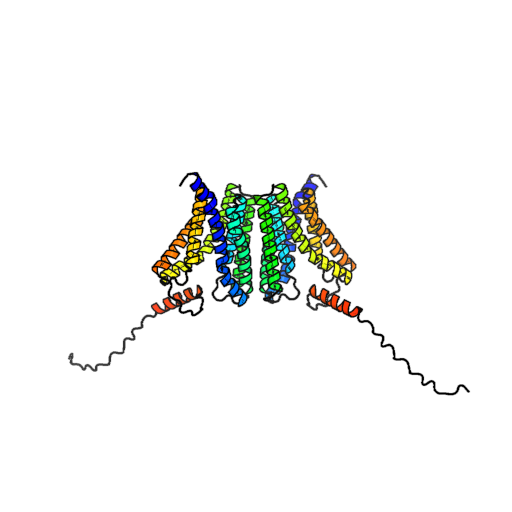 253 ? -40.406 -64 20.578 1 25.23 253 ASN B CA 1
ATOM 3936 C C . ASN B 1 253 ? -40.156 -64.938 21.734 1 25.23 253 ASN B C 1
ATOM 3938 O O . ASN B 1 253 ? -39.125 -65.625 21.781 1 25.23 253 ASN B O 1
ATOM 3942 N N . LYS B 1 254 ? -40.938 -64.688 22.766 1 28.08 254 LYS B N 1
ATOM 3943 C CA . LYS B 1 254 ? -41.156 -65.5 23.953 1 28.08 254 LYS B CA 1
ATOM 3944 C C . LYS B 1 254 ? -41.469 -67 23.578 1 28.08 254 LYS B C 1
ATOM 3946 O O . LYS B 1 254 ? -42.562 -67.25 23.094 1 28.08 254 LYS B O 1
ATOM 3951 N N . VAL B 1 255 ? -40.594 -67.75 22.688 1 24.17 255 VAL B N 1
ATOM 3952 C CA . VAL B 1 255 ? -40.906 -69.188 22.75 1 24.17 255 VAL B CA 1
ATOM 3953 C C . VAL B 1 255 ? -41.125 -69.625 24.188 1 24.17 255 VAL B C 1
ATOM 3955 O O . VAL B 1 255 ? -40.406 -69.188 25.094 1 24.17 255 VAL B O 1
ATOM 3958 N N . ASP B 1 256 ? -42.375 -70.125 24.484 1 26.48 256 ASP B N 1
ATOM 3959 C CA . ASP B 1 256 ? -42.938 -70.812 25.641 1 26.48 256 ASP B CA 1
ATOM 3960 C C . ASP B 1 256 ? -42.094 -72.062 26 1 26.48 256 ASP B C 1
ATOM 3962 O O . ASP B 1 256 ? -42.562 -72.938 26.734 1 26.48 256 ASP B O 1
ATOM 3966 N N . VAL B 1 257 ? -40.938 -72.188 25.359 1 24.03 257 VAL B N 1
ATOM 3967 C CA . VAL B 1 257 ? -40.469 -73.562 25.609 1 24.03 257 VAL B CA 1
ATOM 3968 C C . VAL B 1 257 ? -40.594 -73.875 27.094 1 24.03 257 VAL B C 1
ATOM 3970 O O . VAL B 1 257 ? -40.156 -73.125 27.953 1 24.03 257 VAL B O 1
ATOM 3973 N N . SER B 1 258 ? -41.75 -74.688 27.359 1 24.61 258 SER B N 1
ATOM 3974 C CA . SER B 1 258 ? -42 -75.562 28.516 1 24.61 258 SER B CA 1
ATOM 3975 C C . SER B 1 258 ? -40.719 -76.188 29.031 1 24.61 258 SER B C 1
ATOM 3977 O O . SER B 1 258 ? -39.688 -76.125 28.359 1 24.61 258 SER B O 1
ATOM 3979 N N . GLY B 1 259 ? -40.75 -77.062 30.062 1 22.95 259 GLY B N 1
ATOM 3980 C CA . GLY B 1 259 ? -39.844 -77.75 31 1 22.95 259 GLY B CA 1
ATOM 3981 C C . GLY B 1 259 ? -38.844 -78.688 30.312 1 22.95 259 GLY B C 1
ATOM 3982 O O . GLY B 1 259 ? -37.906 -79.125 30.953 1 22.95 259 GLY B O 1
ATOM 3983 N N . GLU B 1 260 ? -39.031 -79.438 29.047 1 21.36 260 GLU B N 1
ATOM 3984 C CA . GLU B 1 260 ? -38.562 -80.812 29.031 1 21.36 260 GLU B CA 1
ATOM 3985 C C . GLU B 1 260 ? -37.125 -80.938 28.578 1 21.36 260 GLU B C 1
ATOM 3987 O O . GLU B 1 260 ? -36.594 -82 28.469 1 21.36 260 GLU B O 1
ATOM 3992 N N . ALA B 1 261 ? -36.125 -80.125 28.297 1 19.75 261 ALA B N 1
ATOM 3993 C CA . ALA B 1 261 ? -35.188 -80 29.375 1 19.75 261 ALA B CA 1
ATOM 3994 C C . ALA B 1 261 ? -35.875 -79.5 30.656 1 19.75 261 ALA B C 1
ATOM 3996 O O . ALA B 1 261 ? -35.219 -79.188 31.641 1 19.75 261 ALA B O 1
ATOM 3997 N N . LEU B 1 262 ? -37 -80.312 30.25 1 18.89 262 LEU B N 1
ATOM 3998 C CA . LEU B 1 262 ? -37 -81.5 29.406 1 18.89 262 LEU B CA 1
ATOM 3999 C C . LEU B 1 262 ? -36.344 -81.188 28.047 1 18.89 262 LEU B C 1
ATOM 4001 O O . LEU B 1 262 ? -36.531 -80.125 27.484 1 18.89 262 LEU B O 1
#

Sequence (524 aa):
MSSYGTVLFLKTIAPLCGVIISNLLFLAPMKSVLEVRNNEDIGPLNPVPYCFIFGSTSGWLLYGASVKNFYIWWANCPGLLLAIFYILSCHAVLEKGKRRFLYEALTLSVLGLTIICAFLSAFILPKNIANITLGVLANTMLTCFYASPLSTLIAVVRLKDASSLDPWLCAMNTVNGTMWTVYGFALGDPIVWSLNLLGAILGVSQLSLICIYGRRNATISPTLTTPQDIEEKVTEGASYSQKPETTNYGTGNKVDVSGEALMSSYGTVLFLKTIAPLCGVIISNLLFLAPMKSVLEVRNNEDIGPLNPVPYCFIFGSTSGWLLYGASVKNFYIWWANCPGLLLAIFYILSCHAVLEKGKRRFLYEALTLSVLGLTIICAFLSAFILPKNIANITLGVLANTMLTCFYASPLSTLIAVVRLKDASSLDPWLCAMNTVNGTMWTVYGFALGDPIVWSLNLLGAILGVSQLSLICIYGRRNATISPTLTTPQDIEEKVTEGASYSQKPETTNYGTGNKVDVSGEAL

Foldseek 3Di:
DDPVVLCCCQAPVLLVLLLVLLLVLLCVCVVVLVVCLVVLHNALPDLQLLLLLLLLLLLQCVLCVLVVPVSSNSSRVSSNVSSVVSLVSNLRSDDPDDVSVVSVVSNVVSVVQSVVLVCCLVPPDDSVVSSVSSLVRNLVSVVVSCVVLVLVLVLCVVVLALQLDDLVSLVSQLSSLVSQLSNCVVVVHCSRNVSSVVSNVSSVSSNVSCVRSPHPPPPPPVNNCRVVVSVVCVVVVVVVVPPPPPPPPDPDPPPPPDDDPD/DDPVVLCCCQAPVLLVLLLVLLLVLLCVCVVVLVVCLVVLHNALPDLQLLLLLLLLLLLQCLLCVLVVPVSSNSSRVSSNVSSVVSLVSNLRSDDPDDVSVVSVVSNVVSVVQSVVLVVCLVPPDDSVVSSVSSLVRNLVSVVVSCVVLVLVLVLCVVVLALQLDDLVSLVSQLSSLVSQLSNCVVVVHCSRNVSSVVSNVSSVSSNVSCVRSPHPPPPPPVNNCRVVVSVVVVVVVVVVVPPPPPPPPPDPDPPPPDVVCD

Secondary structure (DSSP, 8-state):
--HHHHHHIIIIIHHHHHHHHHHHHHHTTHHHHHHHHHHT--TT---HHHHHHHHHHHHHHHHHHHTT-HHHHHHHHHHHHHHHHHHHHHHHHSPTTHHHHHHHHHHHHHHHHHHHHHHIIIIIS-HHHHHHHHHHHHHHHHHHHHHHHHHHHHHHHHHT--TT--HHHHHHHHHHHHHHHHHHHHHT-HHHHHHHHHHHHHHHHHHHHHHHH------S------HHHHHHHHHHHHHHH-----------------S---/--HHHHHHIIIIIHHHHHHHHHHHHHHTTHHHHHHHHHHT--TT---HHHHHHHHHHHHHHHHHHHTT-HHHHHHHHHHHHHHHHHHHHHHHHSPTTHHHHHHHHHHHHHHHHHHHHHHIIIIIS-HHHHHHHHHHHHHHHHHHHHHHHHHHHHHHHHHT--TT--HHHHHHHHHHHHHHHHHHHHHT-HHHHHHHHHHHHHHHHHHHHHHHH------S------HHHHHHHHHHHHHHH-S---------------S---